Protein AF-A0A8C2QUJ0-F1 (afdb_monomer)

Radius of gyration: 33.61 Å; Cα contacts (8 Å, |Δi|>4): 649; chains: 1; bounding box: 94×87×119 Å

Secondary structure (DSSP, 8-state):
------------------------SHHHHHHHHHHHT-EEEEEEEEE-SSPPEEE---SSEEEEEPPPEEEEEEEEEPPPPTT-EEEEEEEEEEEEEEEEEE-TTSEEEEEE-HHHHTTS-S-EE---SSSTT-S-SSSSEEEEESP-SS-EEEEEEEEE----EEESS-TT-S-------EEEEEEEEEEEEEEEETTT--EEEEEEEEEEEEEEEEE-TTSPTTSSEEEES-SSPPPPEEPSSPPPPPGGGSSSPBHHHH-EEEEEESSS----------SS--S-------PPPPP---S-----B------TT-S------B---S-----PPPP---------------------------------------------

Organism: Capra hircus (NCBI:txid9925)

Sequence (384 aa):
MPSFPWDCWSSLEIRVVLCAMGCIQSIGGKARVFREGITVIDVKASIDPIPTSIDESSSVVLRYRTPHFRASAQVVMPPIPKKETWIVGWIQACSHMEFYNQYGEQGMSSWELPDLQEGKIEAISDSDGVNYPWYGNTTETCTIVGPTKRNSKFIISMNDNFYPSVTWAVPVSESNVAKLTNIYRDQSFITWLVATNTSTNDMIVLQTLHWRMQLSIEVNPARPLGQRARLREPIAQDQPKILSKNEPIPPSALVKPNANDAQVLMWRPKFGPWLGDAVWPWYDQLAPCSLNSSPAPTPVSSPDGFWLRVGWEVGKGTPICFWKVILGGFCPQFLTLPPWPDRGLWTDKVGPTSVRTELKTGGAAGRRHGTDQTNQRSTRPTDE

InterPro domains:
  IPR029638 Protein FAM78 [PTHR31655] (19-272)

pLDDT: mean 70.73, std 31.25, range [20.97, 98.69]

Nearest PDB structures (foldseek):
  4kgh-assembly2_B  TM=3.760E-01  e=9.157E+00  Homo sapiens
  5i7k-assembly3_A  TM=4.043E-01  e=9.157E+00  Homo sapiens

Foldseek 3Di:
DYDDDDDDDDDDDDDDDDDDDDPPPVPVVVVVVQLVQKDWPDKDWWWDQAFKDWALPDLWWIKIKGTKIKMKIKIKGFFDAAPWKKKWFKWKWWQDKWKKWAQPQWFIKTKDQVCSVVVVFRTATCDPQPDFLHVDDDLGMDMDHDRDPGIDIDMGMDMDIDIDIGTLDDPPDPDSQGRTFKIWIKIKMKMFGWMAIPVVRDIDTRWIKIFMDTWMKGAQSVDDGVPGIDTDPPRGGDTMDTDPDDDDDTPNSGDDDGSVLSIFMATDTNDDDGPDGPPPPPPDPPDDDDDDDDDDDDDDDDPDDFDWDWDWDDDPDDPDTDTDTDGDDDDDDDDDDDDDDDDDDDDDDDDDDDDDDDDDDDDDDDDDDDDDDDDDDDDDDDDD

Structure (mmCIF, N/CA/C/O backbone):
data_AF-A0A8C2QUJ0-F1
#
_entry.id   AF-A0A8C2QUJ0-F1
#
loop_
_atom_site.group_PDB
_atom_site.id
_atom_site.type_symbol
_atom_site.label_atom_id
_atom_site.label_alt_id
_atom_site.label_comp_id
_atom_site.label_asym_id
_atom_site.label_entity_id
_atom_site.label_seq_id
_atom_site.pdbx_PDB_ins_code
_atom_site.Cartn_x
_atom_site.Cartn_y
_atom_site.Cartn_z
_atom_site.occupancy
_atom_site.B_iso_or_equiv
_atom_site.auth_seq_id
_atom_site.auth_comp_id
_atom_site.auth_asym_id
_atom_site.auth_atom_id
_atom_site.pdbx_PDB_model_num
ATOM 1 N N . MET A 1 1 ? 11.611 -41.893 84.530 1.00 26.95 1 MET A N 1
ATOM 2 C CA . MET A 1 1 ? 11.729 -40.472 84.934 1.00 26.95 1 MET A CA 1
ATOM 3 C C . MET A 1 1 ? 11.070 -39.613 83.859 1.00 26.95 1 MET A C 1
ATOM 5 O O . MET A 1 1 ? 11.094 -40.045 82.716 1.00 26.95 1 MET A O 1
ATOM 9 N N . PRO A 1 2 ? 10.358 -38.538 84.226 1.00 36.53 2 PRO A N 1
ATOM 10 C CA . PRO A 1 2 ? 8.89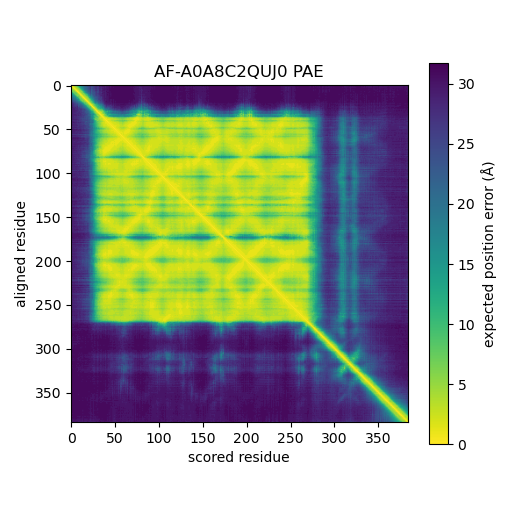4 -38.591 84.325 1.00 36.53 2 PRO A CA 1
ATOM 11 C C . PRO A 1 2 ? 8.130 -37.629 83.384 1.00 36.53 2 PRO A C 1
ATOM 13 O O . PRO A 1 2 ? 8.724 -36.807 82.699 1.00 36.53 2 PRO A O 1
ATOM 16 N N . SER A 1 3 ? 6.795 -37.750 83.475 1.00 29.20 3 SER A N 1
ATOM 17 C CA . SER A 1 3 ? 5.768 -36.682 83.514 1.00 29.20 3 SER A CA 1
ATOM 18 C C . SER A 1 3 ? 5.267 -35.997 82.225 1.00 29.20 3 SER A C 1
ATOM 20 O O . SER A 1 3 ? 5.874 -35.061 81.719 1.00 29.20 3 SER A O 1
ATOM 22 N N . PHE A 1 4 ? 4.047 -36.400 81.828 1.00 36.97 4 PHE A N 1
ATOM 23 C CA . PHE A 1 4 ? 2.904 -35.534 81.440 1.00 36.97 4 PHE A CA 1
ATOM 24 C C . PHE A 1 4 ? 2.743 -34.328 82.398 1.00 36.97 4 PHE A C 1
ATOM 26 O O . PHE A 1 4 ? 3.131 -34.489 83.560 1.00 36.97 4 PHE A O 1
ATOM 33 N N . PRO A 1 5 ? 2.171 -33.163 81.998 1.00 40.50 5 PRO A N 1
ATOM 34 C CA . PRO A 1 5 ? 0.705 -32.994 81.800 1.00 40.50 5 PRO A CA 1
ATOM 35 C C . PRO A 1 5 ? 0.317 -31.981 80.675 1.00 40.50 5 PRO A C 1
ATOM 37 O O . PRO A 1 5 ? 1.168 -31.254 80.176 1.00 40.50 5 PRO A O 1
ATOM 40 N N . TRP A 1 6 ? -0.878 -32.025 80.054 1.00 30.11 6 TRP A N 1
ATOM 41 C CA . TRP A 1 6 ? -2.154 -31.416 80.519 1.00 30.11 6 TRP A CA 1
ATOM 42 C C . TRP A 1 6 ? -1.906 -29.999 81.092 1.00 30.11 6 TRP A C 1
ATOM 44 O O . TRP A 1 6 ? -1.082 -29.831 81.978 1.00 30.11 6 TRP A O 1
ATOM 54 N N . ASP A 1 7 ? -2.443 -28.897 80.570 1.00 28.92 7 ASP A N 1
ATOM 55 C CA . ASP A 1 7 ? -3.847 -28.476 80.639 1.00 28.92 7 ASP A CA 1
ATOM 56 C C . ASP A 1 7 ? -3.922 -27.022 80.100 1.00 28.92 7 ASP A C 1
ATOM 58 O O . ASP A 1 7 ? -2.957 -26.270 80.204 1.00 28.92 7 ASP A O 1
ATOM 62 N N . CYS A 1 8 ? -4.945 -26.652 79.328 1.00 28.19 8 CYS A N 1
ATOM 63 C CA . CYS A 1 8 ? -6.169 -25.970 79.780 1.00 28.19 8 CYS A CA 1
ATOM 64 C C . CYS A 1 8 ? -6.065 -24.428 79.827 1.00 28.19 8 CYS A C 1
ATOM 66 O O . CYS A 1 8 ? -5.265 -23.842 80.543 1.00 28.19 8 CYS A O 1
ATOM 68 N N . TRP A 1 9 ? -6.938 -23.825 79.014 1.00 28.62 9 TRP A N 1
ATOM 69 C CA . TRP A 1 9 ? -7.601 -22.520 79.117 1.00 28.62 9 TRP A CA 1
ATOM 70 C C . TRP A 1 9 ? -6.886 -21.321 79.767 1.00 28.62 9 TRP A C 1
ATOM 72 O O . TRP A 1 9 ? -6.724 -21.252 80.979 1.00 28.62 9 TRP A O 1
ATOM 82 N N . SER A 1 10 ? -6.793 -20.226 79.005 1.00 31.02 10 SER A N 1
ATOM 83 C CA . SER A 1 10 ? -7.506 -19.020 79.435 1.00 31.02 10 SER A CA 1
ATOM 84 C C . SER A 1 10 ? -8.029 -18.195 78.255 1.00 31.02 10 SER A C 1
ATOM 86 O O . SER A 1 10 ? -7.480 -18.141 77.158 1.00 31.02 10 SER A O 1
ATOM 88 N N . SER A 1 11 ? -9.204 -17.665 78.524 1.00 33.22 11 SER A N 1
ATOM 89 C CA . SER A 1 11 ? -10.179 -16.948 77.723 1.00 33.22 11 SER A CA 1
ATOM 90 C C . SER A 1 11 ? -9.962 -15.428 77.728 1.00 33.22 11 SER A C 1
ATOM 92 O O . SER A 1 11 ? -9.309 -14.926 78.636 1.00 33.22 11 SER A O 1
ATOM 94 N N . LEU A 1 12 ? -10.683 -14.731 76.825 1.00 32.62 12 LEU A N 1
ATOM 95 C CA . LEU A 1 12 ? -11.009 -13.282 76.832 1.00 32.62 12 LEU A CA 1
ATOM 96 C C . LEU A 1 12 ? -9.832 -12.340 76.484 1.00 32.62 12 LEU A C 1
ATOM 98 O O . LEU A 1 12 ? -8.748 -12.494 77.012 1.00 32.62 12 LEU A O 1
ATOM 102 N N . GLU A 1 13 ? -9.892 -11.306 75.645 1.00 33.78 13 GLU A N 1
ATOM 103 C CA . GLU A 1 13 ? -10.864 -10.606 74.792 1.00 33.78 13 GLU A CA 1
ATOM 104 C C . GLU A 1 13 ? -10.023 -10.009 73.636 1.00 33.78 13 GLU A C 1
ATOM 106 O O . GLU A 1 13 ? -8.829 -9.786 73.798 1.00 33.78 13 GLU A O 1
ATOM 111 N N . ILE A 1 14 ? -10.535 -9.815 72.420 1.00 40.59 14 ILE A N 1
ATOM 112 C CA . ILE A 1 14 ? -10.942 -8.488 71.927 1.00 40.59 14 ILE A CA 1
ATOM 113 C C . ILE A 1 14 ? -11.908 -8.718 70.757 1.00 40.59 14 ILE A C 1
ATOM 115 O O . ILE A 1 14 ? -11.545 -9.232 69.698 1.00 40.59 14 ILE A O 1
ATOM 119 N N . ARG A 1 15 ? -13.163 -8.305 70.942 1.00 37.31 15 ARG A N 1
ATOM 120 C CA . ARG A 1 15 ? -14.051 -7.923 69.839 1.00 37.31 15 ARG A CA 1
ATOM 121 C C . ARG A 1 15 ? -13.582 -6.560 69.334 1.00 37.31 15 ARG A C 1
ATOM 123 O O . ARG A 1 15 ? -13.552 -5.663 70.156 1.00 37.31 15 ARG A O 1
ATOM 130 N N . VAL A 1 16 ? -13.324 -6.392 68.033 1.00 38.06 16 VAL A N 1
ATOM 131 C CA . VAL A 1 16 ? -13.831 -5.284 67.186 1.00 38.06 16 VAL A CA 1
ATOM 132 C C . VAL A 1 16 ? -13.576 -5.641 65.709 1.00 38.06 16 VAL A C 1
ATOM 134 O O . VAL A 1 16 ? -12.451 -5.644 65.228 1.00 38.06 16 VAL A O 1
ATOM 137 N N . VAL A 1 17 ? -14.671 -5.980 65.026 1.00 36.31 17 VAL A N 1
ATOM 138 C CA . VAL A 1 17 ? -15.075 -5.592 63.661 1.00 36.31 17 VAL A CA 1
ATOM 139 C C . VAL A 1 17 ? -13.983 -5.085 62.707 1.00 36.31 17 VAL A C 1
ATOM 141 O O . VAL A 1 17 ? -13.558 -3.944 62.824 1.00 36.31 17 VAL A O 1
ATOM 144 N N . LEU A 1 18 ? -13.729 -5.837 61.631 1.00 33.91 18 LEU A N 1
ATOM 145 C CA . LEU A 1 18 ? -13.589 -5.272 60.282 1.00 33.91 18 LEU A CA 1
ATOM 146 C C . LEU A 1 18 ? -14.220 -6.230 59.261 1.00 33.91 18 LEU A C 1
ATOM 148 O O . LEU A 1 18 ? -13.597 -7.150 58.738 1.00 33.91 18 LEU A O 1
ATOM 152 N N . CYS A 1 19 ? -15.501 -5.987 58.986 1.00 41.44 19 CYS A N 1
ATOM 153 C CA . CYS A 1 19 ? -16.141 -6.399 57.748 1.00 41.44 19 CYS A CA 1
ATOM 154 C C . CYS A 1 19 ? -15.423 -5.722 56.575 1.00 41.44 19 CYS A C 1
ATOM 156 O O . CYS A 1 19 ? -15.567 -4.519 56.373 1.00 41.44 19 CYS A O 1
ATOM 158 N N . ALA A 1 20 ? -14.705 -6.495 55.772 1.00 37.28 20 ALA A N 1
ATOM 159 C CA . ALA A 1 20 ? -14.351 -6.114 54.411 1.00 37.28 20 ALA A CA 1
ATOM 160 C C . ALA A 1 20 ? -14.465 -7.361 53.532 1.00 37.28 20 ALA A C 1
ATOM 162 O O . ALA A 1 20 ? -13.482 -8.006 53.177 1.00 37.28 20 ALA A O 1
ATOM 163 N N . MET A 1 21 ? -15.715 -7.730 53.234 1.00 39.28 21 MET A N 1
ATOM 164 C CA . MET A 1 21 ? -16.040 -8.664 52.159 1.00 39.28 21 MET A CA 1
ATOM 165 C C . MET A 1 21 ? -15.355 -8.181 50.879 1.00 39.28 21 MET A C 1
ATOM 167 O O . MET A 1 21 ? -15.539 -7.041 50.448 1.00 39.28 21 MET A O 1
ATOM 171 N N . GLY A 1 22 ? -14.515 -9.049 50.324 1.00 37.19 22 GLY A N 1
ATOM 172 C CA . GLY A 1 22 ? -13.653 -8.760 49.193 1.00 37.19 22 GLY A CA 1
ATOM 173 C C . GLY A 1 22 ? -14.430 -8.362 47.942 1.00 37.19 22 GLY A C 1
ATOM 174 O O . GLY A 1 22 ? -15.128 -9.170 47.341 1.00 37.19 22 GLY A O 1
ATOM 175 N N . CYS A 1 23 ? -14.215 -7.128 47.493 1.00 42.81 23 CYS A N 1
ATOM 176 C CA . CYS A 1 23 ? -14.624 -6.635 46.177 1.00 42.81 23 CYS A CA 1
ATOM 177 C C . CYS A 1 23 ? -13.405 -6.414 45.266 1.00 42.81 23 CYS A C 1
ATOM 179 O O . CYS A 1 23 ? -13.318 -5.403 44.575 1.00 42.81 23 CYS A O 1
ATOM 181 N N . ILE A 1 24 ? -12.445 -7.346 45.253 1.00 44.84 24 ILE A N 1
ATOM 182 C CA . ILE A 1 24 ? -11.237 -7.231 44.408 1.00 44.84 24 ILE A CA 1
ATOM 183 C C . ILE A 1 24 ? -11.435 -7.865 43.009 1.00 44.84 24 ILE A C 1
ATOM 185 O O . ILE A 1 24 ? -10.648 -7.625 42.102 1.00 44.84 24 ILE A O 1
ATOM 189 N N . GLN A 1 25 ? -12.542 -8.572 42.745 1.00 41.66 25 GLN A N 1
ATOM 190 C CA . GLN A 1 25 ? -12.761 -9.257 41.455 1.00 41.66 25 GLN A CA 1
ATOM 191 C C . GLN A 1 25 ? -13.443 -8.424 40.342 1.00 41.66 25 GLN A C 1
ATOM 193 O O . GLN A 1 25 ? -13.600 -8.919 39.228 1.00 41.66 25 GLN A O 1
ATOM 198 N N . SER A 1 26 ? -13.851 -7.165 40.570 1.00 42.72 26 SER A N 1
ATOM 199 C CA . SER A 1 26 ? -14.728 -6.463 39.598 1.00 42.72 26 SER A CA 1
ATOM 200 C C . SER A 1 26 ? -14.027 -5.679 38.478 1.00 42.72 26 SER A C 1
ATOM 202 O O . SER A 1 26 ? -14.689 -5.263 37.527 1.00 42.72 26 SER A O 1
ATOM 204 N N . ILE A 1 27 ? -12.708 -5.468 38.555 1.00 46.59 27 ILE A N 1
ATOM 205 C CA . ILE A 1 27 ? -11.995 -4.614 37.586 1.00 46.59 27 ILE A CA 1
ATOM 206 C C . ILE A 1 27 ? -11.723 -5.376 36.278 1.00 46.59 27 ILE A C 1
ATOM 208 O O . ILE A 1 27 ? -11.989 -4.849 35.200 1.00 46.59 27 ILE A O 1
ATOM 212 N N . GLY A 1 28 ? -11.309 -6.647 36.360 1.00 48.06 28 GLY A N 1
ATOM 213 C CA . GLY A 1 28 ? -11.075 -7.484 35.173 1.00 48.06 28 GLY A CA 1
ATOM 214 C C . GLY A 1 28 ? -12.355 -7.840 34.405 1.00 48.06 28 GLY A C 1
ATOM 215 O O . GLY A 1 28 ? -12.350 -7.892 33.177 1.00 48.06 28 GLY A O 1
ATOM 216 N N . GLY A 1 29 ? -13.479 -8.020 35.111 1.00 50.34 29 GLY A N 1
ATOM 217 C CA . GLY A 1 29 ? -14.767 -8.347 34.489 1.00 50.34 29 GLY A CA 1
ATOM 218 C C . GLY A 1 29 ? -15.350 -7.202 33.656 1.00 50.34 29 GLY A C 1
ATOM 219 O O . GLY A 1 29 ? -15.870 -7.439 32.571 1.00 50.34 29 GLY A O 1
ATOM 220 N N . LYS A 1 30 ? -15.220 -5.950 34.117 1.00 58.62 30 LYS A N 1
ATOM 221 C CA . LYS A 1 30 ? -15.741 -4.774 33.394 1.00 58.62 30 LYS A CA 1
ATOM 222 C C . LYS A 1 30 ? -14.991 -4.502 32.094 1.00 58.62 30 LYS A C 1
ATOM 224 O O . LYS A 1 30 ? -15.631 -4.211 31.089 1.00 58.62 30 LYS A O 1
ATOM 229 N N . ALA A 1 31 ? -13.664 -4.641 32.107 1.00 60.00 31 ALA A N 1
ATOM 230 C CA . ALA A 1 31 ? -12.852 -4.509 30.901 1.00 60.00 31 ALA A CA 1
ATOM 231 C C . ALA A 1 31 ? -13.232 -5.580 29.870 1.00 60.00 31 ALA A C 1
ATOM 233 O O . ALA A 1 31 ? -13.503 -5.253 28.720 1.00 60.00 31 ALA A O 1
ATOM 234 N N . ARG A 1 32 ? -13.363 -6.845 30.295 1.00 60.94 32 ARG A N 1
ATOM 235 C CA . ARG A 1 32 ? -13.785 -7.946 29.417 1.00 60.94 32 ARG A CA 1
ATOM 236 C C . ARG A 1 32 ? -15.165 -7.713 28.788 1.00 60.94 32 ARG A C 1
ATOM 238 O O . ARG A 1 32 ? -15.303 -7.871 27.581 1.00 60.94 32 ARG A O 1
ATOM 245 N N . VAL A 1 33 ? -16.151 -7.274 29.573 1.00 63.97 33 VAL A N 1
ATOM 246 C CA . VAL A 1 33 ? -17.502 -6.965 29.065 1.00 63.97 33 VAL A CA 1
ATOM 247 C C . VAL A 1 33 ? -17.488 -5.784 28.089 1.00 63.97 33 VAL A C 1
ATOM 249 O O . VAL A 1 33 ? -18.220 -5.801 27.105 1.00 63.97 33 VAL A O 1
ATOM 252 N N . PHE A 1 34 ? -16.644 -4.770 28.314 1.00 74.88 34 PHE A N 1
ATOM 253 C CA . PHE A 1 34 ? -16.484 -3.668 27.361 1.00 74.88 34 PHE A CA 1
ATOM 254 C C . PHE A 1 34 ? -15.912 -4.157 26.025 1.00 74.88 34 PHE A C 1
ATOM 256 O O . PHE A 1 34 ? -16.449 -3.800 24.978 1.00 74.88 34 PHE A O 1
ATOM 263 N N . ARG A 1 35 ? -14.876 -5.014 26.055 1.00 73.44 35 ARG A N 1
ATOM 264 C CA . ARG A 1 35 ? -14.280 -5.604 24.842 1.00 73.44 35 ARG A CA 1
ATOM 265 C C . ARG A 1 35 ? -15.311 -6.383 24.027 1.00 73.44 35 ARG A C 1
ATOM 267 O O . ARG A 1 35 ? -15.396 -6.203 22.820 1.00 73.44 35 ARG A O 1
ATOM 274 N N . GLU A 1 36 ? -16.116 -7.199 24.702 1.00 76.19 36 GLU A N 1
ATOM 275 C CA . GLU A 1 36 ? -17.201 -7.978 24.090 1.00 76.19 36 GLU A CA 1
ATOM 276 C C . GLU A 1 36 ? -18.367 -7.087 23.598 1.00 76.19 36 GLU A C 1
ATOM 278 O O . GLU A 1 36 ? -19.200 -7.533 22.813 1.00 76.19 36 GLU A O 1
ATOM 283 N N . GLY A 1 37 ? -18.424 -5.820 24.028 1.00 86.44 37 GLY A N 1
ATOM 284 C CA . GLY A 1 37 ? -19.457 -4.854 23.653 1.00 86.44 37 GLY A CA 1
ATOM 285 C C . GLY A 1 37 ? -19.152 -4.009 22.412 1.00 86.44 37 GLY A C 1
ATOM 286 O O . GLY A 1 37 ? -20.044 -3.293 21.953 1.00 86.44 37 GLY A O 1
ATOM 287 N N . ILE A 1 38 ? -17.929 -4.053 21.869 1.00 94.62 38 ILE A N 1
ATOM 288 C CA . ILE A 1 38 ? -17.595 -3.377 20.605 1.00 94.62 38 ILE A CA 1
ATOM 289 C C . ILE A 1 38 ? -18.119 -4.229 19.451 1.00 94.62 38 ILE A C 1
ATOM 291 O O . ILE A 1 38 ? -17.783 -5.404 19.336 1.00 94.62 38 ILE A O 1
ATOM 295 N N . THR A 1 39 ? -18.946 -3.647 18.583 1.00 95.31 39 THR A N 1
ATOM 296 C CA . THR A 1 39 ? -19.570 -4.384 17.475 1.00 95.31 39 THR A CA 1
ATOM 297 C C . THR A 1 39 ? -19.268 -3.729 16.137 1.00 95.31 39 THR A C 1
ATOM 299 O O . THR A 1 39 ? -19.466 -2.526 15.964 1.00 95.31 39 THR A O 1
ATOM 302 N N . VAL A 1 40 ? -18.850 -4.537 15.165 1.00 96.69 40 VAL A N 1
ATOM 303 C CA . VAL A 1 40 ? -18.760 -4.138 13.759 1.00 96.69 40 VAL A CA 1
ATOM 304 C C . VAL A 1 40 ? -20.054 -4.559 13.067 1.00 96.69 40 VAL A C 1
ATOM 306 O O . VAL A 1 40 ? -20.386 -5.740 13.047 1.00 96.69 40 VAL A O 1
ATOM 309 N N . ILE A 1 41 ? -20.819 -3.592 12.559 1.00 96.19 41 ILE A N 1
ATOM 310 C CA . ILE A 1 41 ? -22.112 -3.846 11.900 1.00 96.19 41 ILE A CA 1
ATOM 311 C C . ILE A 1 41 ? -21.903 -4.300 10.458 1.00 96.19 41 ILE A C 1
ATOM 313 O O . ILE A 1 41 ? -22.588 -5.201 9.986 1.00 96.19 41 ILE A O 1
ATOM 317 N N . ASP A 1 42 ? -21.013 -3.615 9.750 1.00 96.19 42 ASP A N 1
ATOM 318 C CA . ASP A 1 42 ? -20.811 -3.778 8.316 1.00 96.19 42 ASP A CA 1
ATOM 319 C C . ASP A 1 42 ? -19.357 -3.459 7.987 1.00 96.19 42 ASP A C 1
ATOM 321 O O . ASP A 1 42 ? -18.792 -2.515 8.552 1.00 96.19 42 ASP A O 1
ATOM 325 N N . VAL A 1 43 ? -18.772 -4.239 7.080 1.00 98.06 43 VAL A N 1
ATOM 326 C CA . VAL A 1 43 ? -17.428 -4.026 6.544 1.00 98.06 43 VAL A CA 1
ATOM 327 C C . VAL A 1 43 ? -17.485 -4.207 5.043 1.00 98.06 43 VAL A C 1
ATOM 329 O O . VAL A 1 43 ? -17.952 -5.227 4.540 1.00 98.06 43 VAL A O 1
ATOM 332 N N . LYS A 1 44 ? -16.956 -3.222 4.327 1.00 98.25 44 LYS A N 1
ATOM 333 C CA . LYS A 1 44 ? -16.810 -3.260 2.876 1.00 98.25 44 LYS A CA 1
ATOM 334 C C . LYS A 1 44 ? -15.358 -3.045 2.522 1.00 98.25 44 LYS A C 1
ATOM 336 O O . LYS A 1 44 ? -14.735 -2.129 3.054 1.00 98.25 44 LYS A O 1
ATOM 341 N N . ALA A 1 45 ? -14.858 -3.854 1.603 1.00 98.38 45 ALA A N 1
ATOM 342 C CA . ALA A 1 45 ? -13.542 -3.704 1.014 1.00 98.38 45 ALA A CA 1
ATOM 343 C C . ALA A 1 45 ? -13.644 -3.959 -0.492 1.00 98.38 45 ALA A C 1
ATOM 345 O O . ALA A 1 45 ? -14.323 -4.896 -0.911 1.00 98.38 45 ALA A O 1
ATOM 346 N N . SER A 1 46 ? -13.008 -3.114 -1.296 1.00 98.50 46 SER A N 1
ATOM 347 C CA . SER A 1 46 ? -13.024 -3.221 -2.755 1.00 98.50 46 SER A CA 1
ATOM 348 C C . SER A 1 46 ? -11.793 -2.570 -3.369 1.00 98.50 46 SER A C 1
ATOM 350 O O . SER A 1 46 ? -11.236 -1.636 -2.794 1.00 98.50 46 SER A O 1
ATOM 352 N N . ILE A 1 47 ? -11.422 -3.008 -4.568 1.00 98.19 47 ILE A N 1
ATOM 353 C CA . ILE A 1 47 ? -10.521 -2.261 -5.450 1.00 98.19 47 ILE A CA 1
ATOM 354 C C . ILE A 1 47 ? -11.345 -1.710 -6.612 1.00 98.19 47 ILE A C 1
ATOM 356 O O . ILE A 1 47 ? -12.134 -2.448 -7.211 1.00 98.19 47 ILE A O 1
ATOM 360 N N . ASP A 1 48 ? -11.180 -0.417 -6.907 1.00 96.88 48 ASP A N 1
ATOM 361 C CA . ASP A 1 48 ? -11.893 0.256 -7.994 1.00 96.88 48 ASP A CA 1
ATOM 362 C C . ASP A 1 48 ? -11.688 -0.514 -9.321 1.00 96.88 48 ASP A C 1
ATOM 364 O O . ASP A 1 48 ? -10.559 -0.881 -9.651 1.00 96.88 48 ASP A O 1
ATOM 368 N N . PRO A 1 49 ? -12.738 -0.740 -10.134 1.00 94.56 49 PRO A N 1
ATOM 369 C CA . PRO A 1 49 ? -12.653 -1.553 -11.354 1.00 94.56 49 PRO A CA 1
ATOM 370 C C . PRO A 1 49 ? -11.971 -0.822 -12.528 1.00 94.56 49 PRO A C 1
ATOM 372 O O . PRO A 1 49 ? -12.104 -1.226 -13.683 1.00 94.56 49 PRO A O 1
ATOM 375 N N . ILE A 1 50 ? -11.287 0.290 -12.255 1.00 94.00 50 ILE A N 1
ATOM 376 C CA . ILE A 1 50 ? -10.629 1.132 -13.252 1.00 94.00 50 ILE A CA 1
ATOM 377 C C . ILE A 1 50 ? -9.187 0.647 -13.392 1.00 94.00 50 ILE A C 1
ATOM 379 O O . ILE A 1 50 ? -8.479 0.668 -12.394 1.00 94.00 50 ILE A O 1
ATOM 383 N N . PRO A 1 51 ? -8.714 0.260 -14.587 1.00 94.81 51 PRO A N 1
ATOM 384 C CA . PRO A 1 51 ? -7.333 -0.172 -14.773 1.00 94.81 51 PRO A CA 1
ATOM 385 C C . PRO A 1 51 ? -6.303 0.901 -14.406 1.00 94.81 51 PRO A C 1
ATOM 387 O O . PRO A 1 51 ? -6.589 2.100 -14.422 1.00 94.81 51 PRO A O 1
ATOM 390 N N . THR A 1 52 ? -5.064 0.469 -14.169 1.00 97.00 52 THR A N 1
ATOM 391 C CA . THR A 1 52 ? -3.927 1.378 -13.979 1.00 97.00 52 THR A CA 1
ATOM 392 C C . THR A 1 52 ? -3.791 2.342 -15.160 1.00 97.00 52 THR A C 1
ATOM 394 O O . THR A 1 52 ? -3.666 1.921 -16.311 1.00 97.00 52 THR A O 1
ATOM 397 N N . SER A 1 53 ? -3.762 3.645 -14.878 1.00 96.81 53 SER A N 1
ATOM 398 C CA . SER A 1 53 ? -3.528 4.679 -15.890 1.00 96.81 53 SER A CA 1
ATOM 399 C C . SER A 1 53 ? -2.037 4.978 -16.020 1.00 96.81 53 SER A C 1
ATOM 401 O O . SER A 1 53 ? -1.371 5.160 -14.999 1.00 96.81 53 SER A O 1
ATOM 403 N N . ILE A 1 54 ? -1.533 5.097 -17.248 1.00 97.75 54 ILE A N 1
ATOM 404 C CA . ILE A 1 54 ? -0.135 5.436 -17.546 1.00 97.75 54 ILE A CA 1
ATOM 405 C C . ILE A 1 54 ? -0.071 6.853 -18.127 1.00 97.75 54 ILE A C 1
ATOM 407 O O . ILE A 1 54 ? -0.852 7.197 -19.012 1.00 97.75 54 ILE A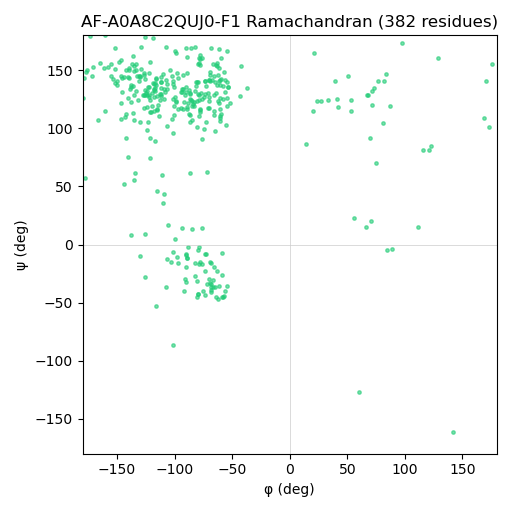 O 1
ATOM 411 N N . ASP A 1 55 ? 0.866 7.659 -17.635 1.00 96.88 55 ASP A N 1
ATOM 412 C CA . ASP A 1 55 ? 1.146 9.019 -18.090 1.00 96.88 55 ASP A CA 1
ATOM 413 C C . ASP A 1 55 ? 2.601 9.127 -18.576 1.00 96.88 55 ASP A C 1
ATOM 415 O O . ASP A 1 55 ? 3.560 9.014 -17.805 1.00 96.88 55 ASP A O 1
ATOM 419 N N . GLU A 1 56 ? 2.746 9.361 -19.882 1.00 96.75 56 GLU A N 1
ATOM 420 C CA . GLU A 1 56 ? 4.024 9.558 -20.577 1.00 96.75 56 GLU A CA 1
ATOM 421 C C . GLU A 1 56 ? 4.281 11.029 -20.959 1.00 96.75 56 GLU A C 1
ATOM 423 O O . GLU A 1 56 ? 5.113 11.311 -21.822 1.00 96.75 56 GLU A O 1
ATOM 428 N N . SER A 1 57 ? 3.568 11.987 -20.358 1.00 94.31 57 SER A N 1
ATOM 429 C CA . SER A 1 57 ? 3.708 13.415 -20.687 1.00 94.31 57 SER A CA 1
ATOM 430 C C . SER A 1 57 ? 5.100 13.985 -20.389 1.00 94.31 57 SER A C 1
ATOM 432 O O . SER A 1 57 ? 5.499 14.993 -20.974 1.00 94.31 57 SER A O 1
ATOM 434 N N . SER A 1 58 ? 5.861 13.355 -19.488 1.00 93.12 58 SER A N 1
ATOM 435 C CA . SER A 1 58 ? 7.207 13.788 -19.120 1.00 93.12 58 SER A CA 1
ATOM 436 C C . SER A 1 58 ? 8.282 13.079 -19.940 1.00 93.12 58 SER A C 1
ATOM 438 O O . SER A 1 58 ? 8.330 11.855 -20.031 1.00 93.12 58 SER A O 1
ATOM 440 N N . SER A 1 59 ? 9.241 13.855 -20.445 1.00 90.50 59 SER A N 1
ATOM 441 C CA . SER A 1 59 ? 10.441 13.335 -21.107 1.00 90.50 59 SER A CA 1
ATOM 442 C C . SER A 1 59 ? 11.465 12.708 -20.154 1.00 90.50 59 SER A C 1
ATOM 444 O O . SER A 1 59 ? 12.419 12.096 -20.629 1.00 90.50 59 SER A O 1
ATOM 446 N N . VAL A 1 60 ? 11.279 12.833 -18.833 1.00 91.00 60 VAL A N 1
ATOM 447 C CA . VAL A 1 60 ? 12.232 12.365 -17.805 1.00 91.00 60 VAL A CA 1
ATOM 448 C C . VAL A 1 60 ? 11.718 11.127 -17.068 1.00 91.00 60 VAL A C 1
ATOM 450 O O . VAL A 1 60 ? 12.495 10.215 -16.776 1.00 91.00 60 VAL A O 1
ATOM 453 N N . VAL A 1 61 ? 10.409 11.055 -16.818 1.00 94.62 61 VAL A N 1
ATOM 454 C CA . VAL A 1 61 ? 9.789 9.962 -16.058 1.00 94.62 61 VAL A CA 1
ATOM 455 C C . VAL A 1 61 ? 8.514 9.437 -16.714 1.00 94.62 61 VAL A C 1
ATOM 457 O O . VAL A 1 61 ? 7.763 10.194 -17.323 1.00 94.62 61 VAL A O 1
ATOM 460 N N . LEU A 1 62 ? 8.243 8.151 -16.517 1.00 96.62 62 LEU A N 1
ATOM 461 C CA . LEU A 1 62 ? 6.928 7.540 -16.653 1.00 96.62 62 LEU A CA 1
ATOM 462 C C . LEU A 1 62 ? 6.202 7.659 -15.313 1.00 96.62 62 LEU A C 1
ATOM 464 O O . LEU A 1 62 ? 6.768 7.322 -14.269 1.00 96.62 62 LEU A O 1
ATOM 468 N N . ARG A 1 63 ? 4.942 8.096 -15.329 1.00 97.62 63 ARG A N 1
ATOM 469 C CA . ARG A 1 63 ? 4.063 8.032 -14.155 1.00 97.62 63 ARG A CA 1
ATOM 470 C C . ARG A 1 63 ? 2.971 7.007 -14.386 1.00 97.62 63 ARG A C 1
ATOM 472 O O . ARG A 1 63 ? 2.501 6.833 -15.507 1.00 97.62 63 ARG A O 1
ATOM 479 N N . TYR A 1 64 ? 2.548 6.342 -13.324 1.00 97.12 64 TYR A N 1
ATOM 480 C CA . TYR A 1 64 ? 1.356 5.511 -13.373 1.00 97.12 64 TYR A CA 1
ATOM 481 C C . TYR A 1 64 ? 0.551 5.670 -12.094 1.00 97.12 64 TYR A C 1
ATOM 483 O O . TYR A 1 64 ? 1.105 5.951 -11.034 1.00 97.12 64 TYR A O 1
ATOM 491 N N . ARG A 1 65 ? -0.766 5.502 -12.202 1.00 97.12 65 ARG A N 1
ATOM 492 C CA . ARG A 1 65 ? -1.694 5.516 -11.071 1.00 97.12 65 ARG A CA 1
ATOM 493 C C . ARG A 1 65 ? -2.474 4.219 -11.061 1.00 97.12 65 ARG A C 1
ATOM 495 O O . ARG A 1 65 ? -3.190 3.927 -12.016 1.00 97.12 65 ARG A O 1
ATOM 502 N N . THR A 1 66 ? -2.310 3.464 -9.989 1.00 97.06 66 THR A N 1
ATOM 503 C CA . THR A 1 66 ? -3.052 2.220 -9.766 1.00 97.06 66 THR A CA 1
ATOM 504 C C . THR A 1 66 ? -4.481 2.508 -9.276 1.00 97.06 66 THR A C 1
ATOM 506 O O . THR A 1 66 ? -4.742 3.624 -8.801 1.00 97.06 66 THR A O 1
ATOM 509 N N . PRO A 1 67 ? -5.417 1.548 -9.413 1.00 96.94 67 PRO A N 1
ATOM 510 C CA . PRO A 1 67 ? -6.766 1.696 -8.880 1.00 96.94 67 PRO A CA 1
ATOM 511 C C . PRO A 1 67 ? -6.731 1.854 -7.355 1.00 96.94 67 PRO A C 1
ATOM 513 O O . PRO A 1 67 ? -5.822 1.346 -6.699 1.00 96.94 67 PRO A O 1
ATOM 516 N N . HIS A 1 68 ? -7.724 2.536 -6.781 1.00 96.94 68 HIS A N 1
ATOM 517 C CA . HIS A 1 68 ? -7.784 2.674 -5.329 1.00 96.94 68 HIS A CA 1
ATOM 518 C C . HIS A 1 68 ? -8.284 1.391 -4.671 1.00 96.94 68 HIS A C 1
ATOM 520 O O . HIS A 1 68 ? -9.358 0.891 -5.013 1.00 96.94 68 HIS A O 1
ATOM 526 N N . PHE A 1 69 ? -7.551 0.927 -3.664 1.00 98.19 69 PHE A N 1
ATOM 527 C CA . PHE A 1 69 ? -8.108 0.108 -2.600 1.00 98.19 69 PHE A CA 1
ATOM 528 C C . PHE A 1 69 ? -8.959 0.997 -1.690 1.00 98.19 69 PHE A C 1
ATOM 530 O O . PHE A 1 69 ? -8.583 2.123 -1.356 1.00 98.19 69 PHE A O 1
ATOM 537 N N . ARG A 1 70 ? -10.134 0.503 -1.306 1.00 98.31 70 ARG A N 1
ATOM 538 C CA . ARG A 1 70 ? -11.059 1.180 -0.398 1.00 98.31 70 ARG A CA 1
ATOM 539 C C . ARG A 1 70 ? -11.543 0.188 0.638 1.00 98.31 70 ARG A C 1
ATOM 541 O O . ARG A 1 70 ? -12.029 -0.882 0.279 1.00 98.31 70 ARG A O 1
ATOM 548 N N . ALA A 1 71 ? -11.497 0.586 1.902 1.00 98.44 71 ALA A N 1
ATOM 549 C CA . ALA A 1 71 ? -12.144 -0.140 2.981 1.00 98.44 71 ALA A CA 1
ATOM 550 C C . ALA A 1 71 ? -12.987 0.810 3.829 1.00 98.44 71 ALA A C 1
ATOM 552 O O . ALA A 1 71 ? -12.638 1.973 4.025 1.00 98.44 71 ALA A O 1
ATOM 553 N N . SER A 1 72 ? -14.121 0.324 4.322 1.00 98.44 72 SER A N 1
ATOM 554 C CA . SER A 1 72 ? -14.966 1.056 5.259 1.00 98.44 72 SER A CA 1
ATOM 555 C C . SER A 1 72 ? -15.635 0.106 6.235 1.00 98.44 72 SER A C 1
ATOM 557 O O . SER A 1 72 ? -15.989 -1.015 5.871 1.00 98.44 72 SER A O 1
ATOM 559 N N . ALA A 1 73 ? -15.811 0.557 7.471 1.00 98.44 73 ALA A N 1
ATOM 560 C CA . ALA A 1 73 ? -16.474 -0.207 8.509 1.00 98.44 73 ALA A CA 1
ATOM 561 C C . ALA A 1 73 ? -17.415 0.683 9.313 1.00 98.44 73 ALA A C 1
ATOM 563 O O . ALA A 1 73 ? -17.072 1.808 9.682 1.00 98.44 73 ALA A O 1
ATOM 564 N N . GLN A 1 74 ? -18.600 0.158 9.608 1.00 98.38 74 GLN A N 1
ATOM 565 C CA . GLN A 1 74 ? -19.537 0.775 10.531 1.00 98.38 74 GLN A CA 1
ATOM 566 C C . GLN A 1 74 ? -19.385 0.129 11.906 1.00 98.38 74 GLN A C 1
ATOM 568 O O . GLN A 1 74 ? -19.667 -1.057 12.075 1.00 98.38 74 GLN A O 1
ATOM 573 N N . VAL A 1 75 ? -18.977 0.919 12.896 1.00 97.94 75 VAL A N 1
ATOM 574 C CA . VAL A 1 75 ? -18.661 0.438 14.245 1.00 97.94 75 VAL A CA 1
ATOM 575 C C . VAL A 1 75 ? -19.629 1.036 15.255 1.00 97.94 75 VAL A C 1
ATOM 577 O O . VAL A 1 75 ? -20.029 2.200 15.155 1.00 97.94 75 VAL A O 1
ATOM 580 N N . VAL A 1 76 ? -20.009 0.222 16.236 1.00 97.69 76 VAL A N 1
ATOM 581 C CA . VAL A 1 76 ? -20.741 0.633 17.430 1.00 97.69 76 VAL A CA 1
ATOM 582 C C . VAL A 1 76 ? -19.855 0.411 18.641 1.00 97.69 76 VAL A C 1
ATOM 584 O O . VAL A 1 76 ? -19.523 -0.720 18.988 1.00 97.69 76 VAL A O 1
ATOM 587 N N . MET A 1 77 ? -19.505 1.510 19.298 1.00 96.25 77 MET A N 1
ATOM 588 C CA . MET A 1 77 ? -18.796 1.504 20.569 1.00 96.25 77 MET A CA 1
ATOM 589 C C . MET A 1 77 ? -19.799 1.549 21.726 1.00 96.25 77 MET A C 1
ATOM 591 O O . MET A 1 77 ? -20.716 2.382 21.690 1.00 96.25 77 MET A O 1
ATOM 595 N N . PRO A 1 78 ? -19.642 0.703 22.758 1.00 95.56 78 PRO A N 1
ATOM 596 C CA . PRO A 1 78 ? -20.468 0.765 23.956 1.00 95.56 78 PRO A CA 1
ATOM 597 C C . PRO A 1 78 ? -20.162 2.043 24.764 1.00 95.56 78 PRO A C 1
ATOM 599 O O . PRO A 1 78 ? -19.194 2.753 24.471 1.00 95.56 78 PRO A O 1
ATOM 602 N N . PRO A 1 79 ? -20.980 2.381 25.779 1.00 94.50 79 PRO A N 1
ATOM 603 C CA . PRO A 1 79 ? -20.752 3.555 26.610 1.00 94.50 79 PRO A CA 1
ATOM 604 C C . PRO A 1 79 ? -19.371 3.501 27.278 1.00 94.50 79 PRO A C 1
ATOM 606 O O . PRO A 1 79 ? -19.038 2.533 27.962 1.00 94.50 79 PRO A O 1
ATOM 609 N N . ILE A 1 80 ? -18.572 4.546 27.079 1.00 92.81 80 ILE A N 1
ATOM 610 C CA . ILE A 1 80 ? -17.188 4.629 27.543 1.00 92.81 80 ILE A CA 1
ATOM 611 C C . ILE A 1 80 ? -17.166 5.243 28.949 1.00 92.81 80 ILE A C 1
ATOM 613 O O . ILE A 1 80 ? -17.804 6.281 29.162 1.00 92.81 80 ILE A O 1
ATOM 617 N N . PRO A 1 81 ? -16.452 4.648 29.921 1.00 89.75 81 PRO A N 1
ATOM 618 C CA . PRO A 1 81 ? -16.300 5.202 31.265 1.00 89.75 81 PRO A CA 1
ATOM 619 C C . PRO A 1 81 ? -15.603 6.572 31.307 1.00 89.75 81 PRO A C 1
ATOM 621 O O . PRO A 1 81 ? -15.005 7.046 30.344 1.00 89.75 81 PRO A O 1
ATOM 624 N N . LYS A 1 82 ? -15.657 7.243 32.464 1.00 89.75 82 LYS A N 1
ATOM 625 C CA . LYS A 1 82 ? -14.913 8.497 32.674 1.00 89.75 82 LYS A CA 1
ATOM 626 C C . LYS A 1 82 ? -13.408 8.250 32.544 1.00 89.75 82 LYS A C 1
ATOM 628 O O . LYS A 1 82 ? -12.910 7.298 33.131 1.00 89.75 82 LYS A O 1
ATOM 633 N N . LYS A 1 83 ? -12.700 9.199 31.919 1.00 86.94 83 LYS A N 1
ATOM 634 C CA . LYS A 1 83 ? -11.229 9.207 31.774 1.00 86.94 83 LYS A CA 1
ATOM 635 C C . LYS A 1 83 ? -10.661 8.086 30.893 1.00 86.94 83 LYS A C 1
ATOM 637 O O . LYS A 1 83 ? -9.457 7.852 30.926 1.00 86.94 83 LYS A O 1
ATOM 642 N N . GLU A 1 84 ? -11.497 7.421 30.108 1.00 91.94 84 GLU A N 1
ATOM 643 C CA . GLU A 1 84 ? -11.035 6.533 29.048 1.00 91.94 84 GLU A CA 1
ATOM 644 C C . GLU A 1 84 ? -11.157 7.232 27.701 1.00 91.94 84 GLU A C 1
ATOM 646 O O . GLU A 1 84 ? -12.162 7.887 27.422 1.00 91.94 84 GLU A O 1
ATOM 651 N N . THR A 1 85 ? -10.141 7.060 26.868 1.00 95.31 85 THR A N 1
ATOM 652 C CA . THR A 1 85 ? -10.149 7.501 25.479 1.00 95.31 85 THR A CA 1
ATOM 653 C C . THR A 1 85 ? -9.817 6.295 24.624 1.00 95.31 85 THR A C 1
ATOM 655 O O . THR A 1 85 ? -8.847 5.583 24.885 1.00 95.31 85 THR A O 1
ATOM 658 N N . TRP A 1 86 ? -10.652 6.061 23.622 1.00 96.75 86 TRP A N 1
ATOM 659 C CA . TRP A 1 86 ? -10.490 4.978 22.668 1.00 96.75 86 TRP A CA 1
ATOM 660 C C . TRP A 1 86 ? -10.305 5.558 21.276 1.00 96.75 86 TRP A C 1
ATOM 662 O O . TRP A 1 86 ? -11.001 6.500 20.899 1.00 96.75 86 TRP A O 1
ATOM 672 N N . ILE A 1 87 ? -9.385 4.979 20.519 1.00 97.06 87 ILE A N 1
ATOM 673 C CA . ILE A 1 87 ? -9.201 5.259 19.100 1.00 97.06 87 ILE A CA 1
ATOM 674 C C . ILE A 1 87 ? -9.590 3.994 18.357 1.00 97.06 87 ILE A C 1
ATOM 676 O O . ILE A 1 87 ? -9.060 2.925 18.642 1.00 97.06 87 ILE A O 1
ATOM 680 N N . VAL A 1 88 ? -10.533 4.109 17.432 1.00 97.88 88 VAL A N 1
ATOM 681 C CA . VAL A 1 88 ? -10.845 3.040 16.486 1.00 97.88 88 VAL A CA 1
ATOM 682 C C . VAL A 1 88 ? -10.298 3.456 15.133 1.00 97.88 88 VAL A C 1
ATOM 684 O O . VAL A 1 88 ? -10.501 4.601 14.747 1.00 97.88 88 VAL A O 1
ATOM 687 N N . GLY A 1 89 ? -9.611 2.579 14.413 1.00 98.00 89 GLY A N 1
ATOM 688 C CA . GLY A 1 89 ? -9.025 2.946 13.129 1.00 98.00 89 GLY A CA 1
ATOM 689 C C . GLY A 1 89 ? -8.400 1.799 12.360 1.00 98.00 89 GLY A C 1
ATOM 690 O O . GLY A 1 89 ? -8.403 0.655 12.817 1.00 98.00 89 GLY A O 1
ATOM 691 N N . TRP A 1 90 ? -7.880 2.126 11.181 1.00 98.44 90 TRP A N 1
ATOM 692 C CA . TRP A 1 90 ? -7.202 1.186 10.298 1.00 98.44 90 TRP A CA 1
ATOM 693 C C . TRP A 1 90 ? -5.689 1.183 10.529 1.00 98.44 90 TRP A C 1
ATOM 695 O O . TRP A 1 90 ? -5.044 2.233 10.553 1.00 98.44 90 TRP A O 1
ATOM 705 N N . ILE A 1 91 ? -5.130 -0.015 10.663 1.00 98.44 91 ILE A N 1
ATOM 706 C CA . ILE A 1 91 ? -3.693 -0.298 10.627 1.00 98.44 91 ILE 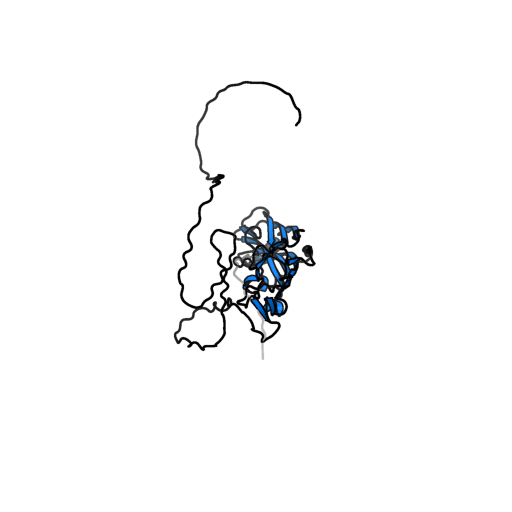A CA 1
ATOM 707 C C . ILE A 1 91 ? -3.437 -1.102 9.356 1.00 98.44 91 ILE A C 1
ATOM 709 O O . ILE A 1 91 ? -4.174 -2.047 9.084 1.00 98.44 91 ILE A O 1
ATOM 713 N N . GLN A 1 92 ? -2.405 -0.758 8.593 1.00 98.50 92 GLN A N 1
ATOM 714 C CA . GLN A 1 92 ? -1.994 -1.506 7.406 1.00 98.50 92 GLN A CA 1
ATOM 715 C C . GLN A 1 92 ? -0.516 -1.867 7.504 1.00 98.50 92 GLN A C 1
ATOM 717 O O . GLN A 1 92 ? 0.280 -1.112 8.064 1.00 98.50 92 GLN A O 1
ATOM 722 N N . ALA A 1 93 ? -0.160 -3.029 6.968 1.00 98.38 93 ALA A N 1
ATOM 723 C CA . ALA A 1 93 ? 1.218 -3.456 6.828 1.00 98.38 93 ALA A CA 1
ATOM 724 C C . ALA A 1 93 ? 1.444 -4.165 5.491 1.00 98.38 93 ALA A C 1
ATOM 726 O O . ALA A 1 93 ? 0.581 -4.906 5.016 1.00 98.38 93 ALA A O 1
ATOM 727 N N . CYS A 1 94 ? 2.624 -3.959 4.913 1.00 98.25 94 CYS A N 1
ATOM 728 C CA . CYS A 1 94 ? 3.096 -4.675 3.735 1.00 98.25 94 CYS A CA 1
ATOM 729 C C . CYS A 1 94 ? 3.693 -6.021 4.171 1.00 98.25 94 CYS A C 1
ATOM 731 O O . CYS A 1 94 ? 4.640 -6.046 4.958 1.00 98.25 94 CYS A O 1
ATOM 733 N N . SER A 1 95 ? 3.130 -7.130 3.688 1.00 98.06 95 SER A N 1
ATOM 734 C CA . SER A 1 95 ? 3.577 -8.501 3.995 1.00 98.06 95 SER A CA 1
ATOM 735 C C . SER A 1 95 ? 4.381 -9.142 2.865 1.00 98.06 95 SER A C 1
ATOM 737 O O . SER A 1 95 ? 5.057 -10.146 3.066 1.00 98.06 95 SER A O 1
ATOM 739 N N . HIS A 1 96 ? 4.329 -8.567 1.665 1.00 97.81 96 HIS A N 1
ATOM 740 C CA . HIS A 1 96 ? 5.129 -9.000 0.526 1.00 97.81 96 HIS A CA 1
ATOM 741 C C . HIS A 1 96 ? 5.379 -7.822 -0.409 1.00 97.81 96 HIS A C 1
ATOM 743 O O . HIS A 1 96 ? 4.456 -7.050 -0.676 1.00 97.81 96 HIS A O 1
ATOM 749 N N . MET A 1 97 ? 6.600 -7.712 -0.936 1.00 96.50 97 MET A N 1
ATOM 750 C CA . MET A 1 97 ? 6.959 -6.679 -1.898 1.00 96.50 97 MET A CA 1
ATOM 751 C C . MET A 1 97 ? 7.989 -7.159 -2.913 1.00 96.50 97 MET A C 1
ATOM 753 O O . MET A 1 97 ? 9.127 -7.459 -2.571 1.00 96.50 97 MET A O 1
ATOM 757 N N . GLU A 1 98 ? 7.602 -7.082 -4.178 1.00 96.31 98 GLU A N 1
ATOM 758 C CA . GLU A 1 98 ? 8.484 -7.067 -5.332 1.00 96.31 98 GLU A CA 1
ATOM 759 C C . GLU A 1 98 ? 8.221 -5.774 -6.099 1.00 96.31 98 GLU A C 1
ATOM 761 O O . GLU A 1 98 ? 7.090 -5.471 -6.481 1.00 96.31 98 GLU A O 1
ATOM 766 N N . PHE A 1 99 ? 9.257 -4.974 -6.329 1.00 95.50 99 PHE A N 1
ATOM 767 C CA . PHE A 1 99 ? 9.144 -3.798 -7.182 1.00 95.50 99 PHE A CA 1
ATOM 768 C C . PHE A 1 99 ? 10.457 -3.566 -7.911 1.00 95.50 99 PHE A C 1
ATOM 770 O O . PHE A 1 99 ? 11.435 -3.135 -7.307 1.00 95.50 99 PHE A O 1
ATOM 777 N N . TYR A 1 100 ? 10.478 -3.822 -9.218 1.00 95.56 100 TYR A N 1
ATOM 778 C CA . TYR A 1 100 ? 11.671 -3.637 -10.034 1.00 95.56 100 TYR A CA 1
ATOM 779 C C . TYR A 1 100 ? 11.379 -3.041 -11.410 1.00 95.56 100 TYR A C 1
ATOM 781 O O . TYR A 1 100 ? 10.316 -3.222 -12.003 1.00 95.56 100 TYR A O 1
ATOM 789 N N . ASN A 1 101 ? 12.375 -2.328 -11.928 1.00 97.19 101 ASN A N 1
ATOM 790 C CA . ASN A 1 101 ? 12.377 -1.675 -13.226 1.00 97.19 101 ASN A CA 1
ATOM 791 C C . ASN A 1 101 ? 13.555 -2.214 -14.038 1.00 97.19 101 ASN A C 1
ATOM 793 O O . ASN A 1 101 ? 14.697 -2.186 -13.580 1.00 97.19 101 ASN A O 1
ATOM 797 N N . GLN A 1 102 ? 13.299 -2.691 -15.251 1.00 96.81 102 GLN A N 1
ATOM 798 C CA . GLN A 1 102 ? 14.328 -3.244 -16.131 1.00 96.81 102 GLN A CA 1
ATOM 799 C C . GLN A 1 102 ? 14.740 -2.218 -17.178 1.00 96.81 102 GLN A C 1
ATOM 801 O O . GLN A 1 102 ? 13.883 -1.610 -17.825 1.00 96.81 102 GLN A O 1
ATOM 806 N N . TYR A 1 103 ? 16.043 -2.082 -17.408 1.00 95.62 103 TYR A N 1
ATOM 807 C CA . TYR A 1 103 ? 16.624 -1.138 -18.362 1.00 95.62 103 TYR A CA 1
ATOM 808 C C . TYR A 1 103 ? 17.331 -1.859 -19.519 1.00 95.62 103 TYR A C 1
ATOM 810 O O . TYR A 1 103 ? 18.470 -1.542 -19.858 1.00 95.62 103 TYR A O 1
ATOM 818 N N . GLY A 1 104 ? 16.683 -2.870 -20.104 1.00 90.88 104 GLY A N 1
ATOM 819 C CA . GLY A 1 104 ? 17.244 -3.673 -21.188 1.00 90.88 104 GLY A CA 1
ATOM 820 C C . GLY A 1 104 ? 18.533 -4.393 -20.785 1.00 90.88 104 GLY A C 1
ATOM 821 O O . GLY A 1 104 ? 18.589 -5.093 -19.778 1.00 90.88 104 GLY A O 1
ATOM 822 N N . GLU A 1 105 ? 19.587 -4.198 -21.573 1.00 89.88 105 GLU A N 1
ATOM 823 C CA . GLU A 1 105 ? 20.893 -4.841 -21.386 1.00 89.88 105 GLU A CA 1
ATOM 824 C C . GLU A 1 105 ? 21.751 -4.191 -20.290 1.00 89.88 105 GLU A C 1
ATOM 826 O O . GLU A 1 105 ? 22.864 -4.635 -20.028 1.00 89.88 105 GLU A O 1
ATOM 831 N N . GLN A 1 106 ? 21.267 -3.122 -19.660 1.00 90.06 106 GLN A N 1
ATOM 832 C CA . GLN A 1 106 ? 22.050 -2.303 -18.741 1.00 90.06 106 GLN A CA 1
ATOM 833 C C . GLN A 1 106 ? 21.918 -2.820 -17.310 1.00 90.06 106 GLN A C 1
ATOM 835 O O . GLN A 1 106 ? 22.873 -2.738 -16.541 1.00 90.06 106 GLN A O 1
ATOM 840 N N . GLY A 1 107 ? 20.764 -3.388 -16.959 1.00 93.12 107 GLY A N 1
ATOM 841 C CA . GLY A 1 107 ? 20.491 -3.907 -15.624 1.00 93.12 107 GLY A CA 1
ATOM 842 C C . GLY A 1 107 ? 19.064 -3.641 -15.163 1.00 93.12 107 GLY A C 1
ATOM 843 O O . GLY A 1 107 ? 18.174 -3.351 -15.968 1.00 93.12 107 GLY A O 1
ATOM 844 N N . MET A 1 108 ? 18.858 -3.722 -13.851 1.00 94.50 108 MET A N 1
ATOM 845 C CA . MET A 1 108 ? 17.587 -3.417 -13.198 1.00 94.50 108 MET A CA 1
ATOM 846 C C . MET A 1 108 ? 17.787 -2.531 -11.969 1.00 94.50 108 MET A C 1
ATOM 848 O O . MET A 1 108 ? 18.806 -2.631 -11.288 1.00 94.50 108 MET A O 1
ATOM 852 N N . SER A 1 109 ? 16.791 -1.704 -11.664 1.00 94.44 109 SER A N 1
ATOM 853 C CA . SER A 1 109 ? 16.633 -1.131 -10.328 1.00 94.44 109 SER A CA 1
ATOM 854 C C . SER A 1 109 ? 15.503 -1.832 -9.588 1.00 94.44 109 SER A C 1
ATOM 856 O O . SER A 1 109 ? 14.553 -2.287 -10.223 1.00 94.44 109 SER A O 1
ATOM 858 N N . SER A 1 110 ? 15.571 -1.907 -8.267 1.00 94.56 110 SER A N 1
ATOM 859 C CA . SER A 1 110 ? 14.472 -2.407 -7.442 1.00 94.56 110 SER A CA 1
ATOM 860 C C . SER A 1 110 ? 14.350 -1.627 -6.146 1.00 94.56 110 SER A C 1
ATOM 862 O O . SER A 1 110 ? 15.327 -1.088 -5.639 1.00 94.56 110 SER A O 1
ATOM 864 N N . TRP A 1 111 ? 13.130 -1.547 -5.634 1.00 94.31 111 TRP A N 1
ATOM 865 C CA . TRP A 1 111 ? 12.873 -1.104 -4.273 1.00 94.31 111 TRP A CA 1
ATOM 866 C C . TRP A 1 111 ? 12.662 -2.336 -3.413 1.00 94.31 111 TRP A C 1
ATOM 868 O O . TRP A 1 111 ? 11.848 -3.195 -3.757 1.00 94.31 111 TRP A O 1
ATOM 878 N N . GLU A 1 112 ? 13.408 -2.423 -2.321 1.00 94.12 112 GLU A N 1
ATOM 879 C CA . GLU A 1 112 ? 13.468 -3.617 -1.484 1.00 94.12 112 GLU A CA 1
ATOM 880 C C . GLU A 1 112 ? 13.238 -3.268 -0.024 1.00 94.12 112 GLU A C 1
ATOM 882 O O . GLU A 1 112 ? 13.558 -2.171 0.427 1.00 94.12 112 GLU A O 1
ATOM 887 N N . LEU A 1 113 ? 12.690 -4.234 0.706 1.00 95.25 113 LEU A N 1
ATOM 888 C CA . LEU A 1 113 ? 12.525 -4.207 2.153 1.00 95.25 113 LEU A CA 1
ATOM 889 C C . LEU A 1 113 ? 13.361 -5.366 2.717 1.00 95.25 113 LEU A C 1
ATOM 891 O O . LEU A 1 113 ? 12.830 -6.473 2.826 1.00 95.25 113 LEU A O 1
ATOM 895 N N . PRO A 1 114 ? 14.655 -5.162 3.036 1.00 93.25 114 PRO A N 1
ATOM 896 C CA . PRO A 1 114 ? 15.580 -6.257 3.332 1.00 93.25 114 PRO A CA 1
ATOM 897 C C . PRO A 1 114 ? 15.108 -7.149 4.479 1.00 93.25 114 PRO A C 1
ATOM 899 O O . PRO A 1 114 ? 15.092 -8.367 4.343 1.00 93.25 114 PRO A O 1
ATOM 902 N N . ASP A 1 115 ? 14.624 -6.558 5.574 1.00 94.00 115 ASP A N 1
ATOM 903 C CA . ASP A 1 115 ? 14.155 -7.334 6.725 1.00 94.00 115 ASP A CA 1
ATOM 904 C C . ASP A 1 115 ? 12.895 -8.162 6.417 1.00 94.00 115 ASP A C 1
ATOM 906 O O . ASP A 1 115 ? 12.723 -9.247 6.976 1.00 94.00 115 ASP A O 1
ATOM 910 N N . LEU A 1 116 ? 12.033 -7.686 5.510 1.00 95.25 116 LEU A N 1
ATOM 911 C CA . LEU A 1 116 ? 10.872 -8.441 5.030 1.00 95.25 116 LEU A CA 1
ATOM 912 C C . LEU A 1 116 ? 11.311 -9.563 4.075 1.00 95.25 116 LEU A C 1
ATOM 914 O O . LEU A 1 116 ? 10.847 -10.694 4.188 1.00 95.25 116 LEU A O 1
ATOM 918 N N . GLN A 1 117 ? 12.236 -9.269 3.160 1.00 93.19 117 GLN A N 1
ATOM 919 C CA . GLN A 1 117 ? 12.749 -10.214 2.166 1.00 93.19 117 GLN A CA 1
ATOM 920 C C . GLN A 1 117 ? 13.562 -11.355 2.797 1.00 93.19 117 GLN A C 1
ATOM 922 O O . GLN A 1 117 ? 13.476 -12.497 2.351 1.00 93.19 117 GLN A O 1
ATOM 927 N N . GLU A 1 118 ? 14.328 -11.061 3.848 1.00 93.88 118 GLU A N 1
ATOM 928 C CA . GLU A 1 118 ? 15.087 -12.046 4.625 1.00 93.88 118 GLU A CA 1
ATOM 929 C C . GLU A 1 118 ? 14.214 -12.808 5.639 1.00 93.88 118 GLU A C 1
ATOM 931 O O . GLU A 1 118 ? 14.699 -13.722 6.306 1.00 93.88 118 GLU A O 1
ATOM 936 N N . GLY A 1 119 ? 12.932 -12.446 5.771 1.00 94.50 119 GLY A N 1
ATOM 937 C CA . GLY A 1 119 ? 11.994 -13.084 6.696 1.00 94.50 119 GLY A CA 1
ATOM 938 C C . GLY A 1 119 ? 12.269 -12.789 8.173 1.00 94.50 119 GLY A C 1
ATOM 939 O O . GLY A 1 119 ? 11.813 -13.533 9.039 1.00 94.50 119 GLY A O 1
ATOM 940 N N . LYS A 1 120 ? 13.011 -11.717 8.485 1.00 95.81 120 LYS A N 1
ATOM 941 C CA . LYS A 1 120 ? 13.230 -11.260 9.871 1.00 95.81 120 LYS A CA 1
ATOM 942 C C . LYS A 1 120 ? 11.960 -10.675 10.483 1.00 95.81 120 LYS A C 1
ATOM 944 O O . LYS A 1 120 ? 11.778 -10.740 11.698 1.00 95.81 120 LYS A O 1
ATOM 949 N N . ILE A 1 121 ? 11.103 -10.092 9.646 1.00 96.75 121 ILE A N 1
ATOM 950 C CA . ILE A 1 121 ? 9.777 -9.593 10.012 1.00 96.75 121 ILE A CA 1
ATOM 951 C C . ILE A 1 121 ? 8.719 -10.196 9.087 1.00 96.75 121 ILE A C 1
ATOM 953 O O . ILE A 1 121 ? 8.979 -10.444 7.914 1.00 96.75 121 ILE A O 1
ATOM 957 N N . GLU A 1 122 ? 7.515 -10.411 9.615 1.00 96.56 122 GLU A N 1
ATOM 958 C CA . GLU A 1 122 ? 6.388 -10.964 8.846 1.00 96.56 122 GLU A CA 1
ATOM 959 C C . GLU A 1 122 ? 5.686 -9.903 7.988 1.00 96.56 122 GLU A C 1
ATOM 961 O O . GLU A 1 122 ? 5.139 -10.201 6.929 1.00 96.56 122 GLU A O 1
ATOM 966 N N . ALA A 1 123 ? 5.673 -8.660 8.468 1.00 97.44 123 ALA A N 1
ATOM 967 C CA . ALA A 1 123 ? 5.097 -7.517 7.777 1.00 97.44 123 ALA A CA 1
ATOM 968 C C . ALA A 1 123 ? 5.719 -6.219 8.300 1.00 97.44 123 ALA A C 1
ATOM 970 O O . ALA A 1 123 ? 6.125 -6.154 9.463 1.00 97.44 123 ALA A O 1
ATOM 971 N N . ILE A 1 124 ? 5.759 -5.174 7.478 1.00 97.44 124 ILE A N 1
ATOM 972 C CA . ILE A 1 124 ? 6.229 -3.843 7.874 1.00 97.44 124 ILE A CA 1
ATOM 973 C C . ILE A 1 124 ? 5.085 -2.834 7.892 1.00 97.44 124 ILE A C 1
ATOM 975 O O . ILE A 1 124 ? 4.227 -2.864 7.013 1.00 97.44 124 ILE A O 1
ATOM 979 N N . SER A 1 125 ? 5.069 -1.947 8.891 1.00 97.62 125 SER A N 1
ATOM 980 C CA . SER A 1 125 ? 4.045 -0.907 9.031 1.00 97.62 125 SER A CA 1
ATOM 981 C C . SER A 1 125 ? 3.917 -0.069 7.759 1.00 97.62 125 SER A C 1
ATOM 983 O O . SER A 1 125 ? 4.918 0.366 7.204 1.00 97.62 125 SER A O 1
ATOM 985 N N . ASP A 1 126 ? 2.695 0.211 7.319 1.00 96.19 126 ASP A N 1
ATOM 986 C CA . ASP A 1 126 ? 2.403 1.131 6.212 1.00 96.19 126 ASP A CA 1
ATOM 987 C C . ASP A 1 126 ? 1.728 2.415 6.727 1.00 96.19 126 ASP A C 1
ATOM 989 O O . ASP A 1 126 ? 0.803 2.964 6.143 1.00 96.19 126 ASP A O 1
ATOM 993 N N . SER A 1 127 ? 2.159 2.846 7.912 1.00 94.38 127 SER A N 1
ATOM 994 C CA . SER A 1 127 ? 1.702 4.055 8.599 1.00 94.38 127 SER A CA 1
ATOM 995 C C . SER A 1 127 ? 2.032 5.339 7.823 1.00 94.38 127 SER A C 1
ATOM 997 O O . SER A 1 127 ? 3.037 5.403 7.107 1.00 94.38 127 SER A O 1
ATOM 999 N N . ASP A 1 128 ? 1.270 6.409 8.082 1.00 87.38 128 ASP A N 1
ATOM 1000 C CA . ASP A 1 128 ? 1.516 7.775 7.580 1.00 87.38 128 ASP A CA 1
ATOM 1001 C C . ASP A 1 128 ? 2.885 8.367 7.995 1.00 87.38 128 ASP A C 1
ATOM 1003 O O . ASP A 1 128 ? 3.268 9.446 7.540 1.00 87.38 128 ASP A O 1
ATOM 1007 N N . GLY A 1 129 ? 3.628 7.681 8.872 1.00 88.06 129 GLY A N 1
ATOM 1008 C CA . GLY A 1 129 ? 4.945 8.094 9.362 1.00 88.06 129 GLY A CA 1
ATOM 1009 C C . GLY A 1 129 ? 4.893 9.066 10.547 1.00 88.06 129 GLY A C 1
ATOM 1010 O O . GLY A 1 129 ? 5.929 9.381 11.142 1.00 88.06 129 GLY A O 1
ATOM 1011 N N . VAL A 1 130 ? 3.697 9.505 10.945 1.00 88.94 130 VAL A N 1
ATOM 1012 C CA . VAL A 1 130 ? 3.468 10.505 11.994 1.00 88.94 130 VAL A CA 1
ATOM 1013 C C . VAL A 1 130 ? 2.717 9.892 13.173 1.00 88.94 130 VAL A C 1
ATOM 1015 O O . VAL A 1 130 ? 3.184 9.973 14.309 1.00 88.94 130 VAL A O 1
ATOM 1018 N N . ASN A 1 131 ? 1.583 9.243 12.915 1.00 90.38 131 ASN A N 1
ATOM 1019 C CA . ASN A 1 131 ? 0.633 8.753 13.909 1.00 90.38 131 ASN A CA 1
ATOM 1020 C C . ASN A 1 131 ? 0.628 7.225 13.953 1.00 90.38 131 ASN A C 1
ATOM 1022 O O . ASN A 1 131 ? -0.403 6.589 13.751 1.00 90.38 131 ASN A O 1
ATOM 1026 N N . TYR A 1 132 ? 1.778 6.622 14.252 1.00 92.50 132 TYR A N 1
ATOM 1027 C CA . TYR A 1 132 ? 1.859 5.170 14.408 1.00 92.50 132 TYR A CA 1
ATOM 1028 C C . TYR A 1 132 ? 0.865 4.655 15.465 1.00 92.50 132 TYR A C 1
ATOM 1030 O O . TYR A 1 132 ? 0.705 5.290 16.514 1.00 92.50 132 TYR A O 1
ATOM 1038 N N . PRO A 1 133 ? 0.228 3.494 15.232 1.00 95.94 133 PRO A N 1
ATOM 1039 C CA . PRO A 1 133 ? 0.379 2.588 14.080 1.00 95.94 133 PRO A CA 1
ATOM 1040 C C . PRO A 1 133 ? -0.638 2.833 12.945 1.00 95.94 133 PRO A C 1
ATOM 1042 O O . PRO A 1 133 ? -0.848 1.964 12.102 1.00 95.94 133 PRO A O 1
ATOM 1045 N N . TRP A 1 134 ? -1.339 3.964 12.964 1.00 97.12 134 TRP A N 1
ATOM 1046 C CA . TRP A 1 134 ? -2.482 4.209 12.092 1.00 97.12 134 TRP A CA 1
ATOM 1047 C C . TRP A 1 134 ? -2.045 4.478 10.654 1.00 97.12 134 TRP A C 1
ATOM 1049 O O . TRP A 1 134 ? -1.075 5.194 10.412 1.00 97.12 134 TRP A O 1
ATOM 1059 N N . TYR A 1 135 ? -2.799 3.939 9.695 1.00 96.31 135 TYR A N 1
ATOM 1060 C CA . TYR A 1 135 ? -2.568 4.211 8.273 1.00 96.31 135 TYR A CA 1
ATOM 1061 C C . TYR A 1 135 ? -2.735 5.706 7.946 1.00 96.31 135 TYR A C 1
ATOM 1063 O O . TYR A 1 135 ? -1.998 6.263 7.144 1.00 96.31 135 TYR A O 1
ATOM 1071 N N . GLY A 1 136 ? -3.680 6.373 8.613 1.00 92.81 136 GLY A N 1
ATOM 1072 C CA . GLY A 1 136 ? -3.910 7.809 8.502 1.00 92.81 136 GLY A CA 1
ATOM 1073 C C . GLY A 1 136 ? -4.694 8.347 9.697 1.00 92.81 136 GLY A C 1
ATOM 1074 O O . GLY A 1 136 ? -5.064 7.603 10.607 1.00 92.81 136 GLY A O 1
ATOM 1075 N N . ASN A 1 137 ? -4.963 9.650 9.708 1.00 88.94 137 ASN A N 1
ATOM 1076 C CA . ASN A 1 137 ? -5.566 10.339 10.854 1.00 88.94 137 ASN A CA 1
ATOM 1077 C C . ASN A 1 137 ? -6.837 11.140 10.522 1.00 88.94 137 ASN A C 1
ATOM 1079 O O . ASN A 1 137 ? -7.313 11.898 11.368 1.00 88.94 137 ASN A O 1
ATOM 1083 N N . THR A 1 138 ? -7.381 10.997 9.311 1.00 90.44 138 THR A N 1
ATOM 1084 C CA . THR A 1 138 ? -8.541 11.769 8.855 1.00 90.44 138 THR A CA 1
ATOM 1085 C C . THR A 1 138 ? -9.816 10.940 8.937 1.00 90.44 138 THR A C 1
ATOM 1087 O O . THR A 1 138 ? -10.521 10.981 9.941 1.00 90.44 138 THR A O 1
ATOM 1090 N N . THR A 1 139 ? -10.117 10.164 7.899 1.00 93.75 139 THR A N 1
ATOM 1091 C CA . THR A 1 139 ? -11.258 9.244 7.865 1.00 93.75 139 THR A CA 1
ATOM 1092 C C . THR A 1 139 ? -10.902 7.858 8.391 1.00 93.75 139 THR A C 1
ATOM 1094 O O . THR A 1 139 ? -11.791 7.051 8.666 1.00 93.75 139 THR A O 1
ATOM 1097 N N . GLU A 1 140 ? -9.601 7.615 8.563 1.00 95.94 140 GLU A N 1
ATOM 1098 C CA . GLU A 1 140 ? -8.997 6.324 8.877 1.00 95.94 140 GLU A CA 1
ATOM 1099 C C . GLU A 1 140 ? -9.052 6.003 10.369 1.00 95.94 140 GLU A C 1
ATOM 1101 O O . GLU A 1 140 ? -8.877 4.847 10.751 1.00 95.94 140 GLU A O 1
ATOM 1106 N N . THR A 1 141 ? -9.313 7.006 11.212 1.00 97.00 141 THR A N 1
ATOM 1107 C CA . THR A 1 141 ? -9.433 6.862 12.665 1.00 97.00 141 THR A CA 1
ATOM 1108 C C . THR A 1 141 ? -10.621 7.654 13.214 1.00 97.00 141 THR A C 1
ATOM 1110 O O . THR A 1 141 ? -11.088 8.631 12.633 1.00 97.00 141 THR A O 1
ATOM 1113 N N . CYS A 1 142 ? -11.128 7.230 14.367 1.00 97.06 142 CYS A N 1
ATOM 1114 C CA . CYS A 1 142 ? -12.146 7.912 15.149 1.00 97.06 142 CYS A CA 1
ATOM 1115 C C . CYS A 1 142 ? -11.771 7.843 16.630 1.00 97.06 142 CYS A C 1
ATOM 1117 O O . CYS A 1 142 ? -11.639 6.757 17.197 1.00 97.06 142 CYS A O 1
ATOM 1119 N N . THR A 1 143 ? -11.639 9.006 17.266 1.00 96.75 143 THR A N 1
ATOM 1120 C CA . THR A 1 143 ? -11.342 9.116 18.697 1.00 96.75 143 THR A CA 1
ATOM 1121 C C . THR A 1 143 ? -12.622 9.369 19.482 1.00 96.75 143 THR A C 1
ATOM 1123 O O . THR A 1 143 ? -13.317 10.359 19.252 1.00 96.75 143 THR A O 1
ATOM 1126 N N . ILE A 1 144 ? -12.916 8.510 20.458 1.00 95.50 144 ILE A N 1
ATOM 1127 C CA . ILE A 1 144 ? -14.039 8.666 21.381 1.00 95.50 144 ILE A CA 1
ATOM 1128 C C . ILE A 1 144 ? -13.498 8.877 22.794 1.00 95.50 144 ILE A C 1
ATOM 1130 O O . ILE A 1 144 ? -12.815 8.020 23.354 1.00 95.50 144 ILE A O 1
ATOM 1134 N N . VAL A 1 145 ? -13.840 10.023 23.382 1.00 95.94 145 VAL A N 1
ATOM 1135 C CA . VAL A 1 145 ? -13.456 10.392 24.748 1.00 95.94 145 VAL A CA 1
ATOM 1136 C C . VAL A 1 145 ? -14.635 10.162 25.687 1.00 95.94 145 VAL A C 1
ATOM 1138 O O . VAL A 1 145 ? -15.734 10.676 25.470 1.00 95.94 145 VAL A O 1
ATOM 1141 N N . GLY A 1 146 ? -14.409 9.389 26.742 1.00 93.12 146 GLY A N 1
ATOM 1142 C CA . GLY A 1 146 ? -15.382 9.155 27.792 1.00 93.12 146 GLY A CA 1
ATOM 1143 C C . GLY A 1 146 ? -15.487 10.319 28.795 1.00 93.12 146 GLY A C 1
ATOM 1144 O O . GLY A 1 146 ? -14.560 11.116 28.954 1.00 93.12 146 GLY A O 1
ATOM 1145 N N . PRO A 1 147 ? -16.589 10.413 29.556 1.00 93.88 147 PRO A N 1
ATOM 1146 C CA . PRO A 1 147 ? -17.676 9.447 29.599 1.00 93.88 147 PRO A CA 1
ATOM 1147 C C . PRO A 1 147 ? -18.684 9.619 28.455 1.00 93.88 147 PRO A C 1
ATOM 1149 O O . PRO A 1 147 ? -19.131 10.734 28.186 1.00 93.88 147 PRO A O 1
ATOM 1152 N N . THR A 1 148 ? -19.154 8.515 27.877 1.00 93.44 148 THR A N 1
ATOM 1153 C CA . THR A 1 148 ? -20.340 8.513 27.005 1.00 93.44 148 THR A CA 1
ATOM 1154 C C . THR A 1 148 ? -21.489 7.767 27.686 1.00 93.44 148 THR A C 1
ATOM 1156 O O . THR A 1 148 ? -21.282 6.824 28.444 1.00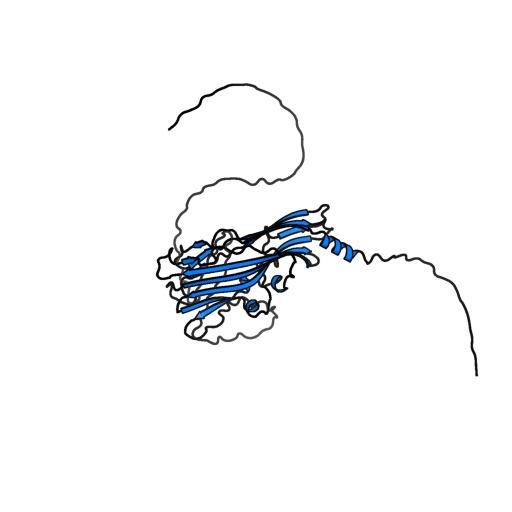 93.44 148 THR A O 1
ATOM 1159 N N . LYS A 1 149 ? -22.730 8.237 27.491 1.00 90.88 149 LYS A N 1
ATOM 1160 C CA . LYS A 1 149 ? -23.933 7.660 28.137 1.00 90.88 149 LYS A CA 1
ATOM 1161 C C . LYS A 1 149 ? -24.683 6.663 27.253 1.00 90.88 149 LYS A C 1
ATOM 1163 O O . LYS A 1 149 ? -25.575 5.972 27.732 1.00 90.88 149 LYS A O 1
ATOM 1168 N N . ARG A 1 150 ? -24.396 6.669 25.955 1.00 93.38 150 ARG A N 1
ATOM 1169 C CA . ARG A 1 150 ? -25.069 5.883 24.919 1.00 93.38 150 ARG A CA 1
ATOM 1170 C C . ARG A 1 150 ? -24.012 5.294 24.001 1.00 93.38 150 ARG A C 1
ATOM 1172 O O . ARG A 1 150 ? -22.889 5.798 23.971 1.00 93.38 150 ARG A O 1
ATOM 1179 N N . ASN A 1 151 ? -24.403 4.276 23.248 1.00 95.00 151 ASN A N 1
ATOM 1180 C CA . ASN A 1 151 ? -23.549 3.714 22.217 1.00 95.00 151 ASN A CA 1
ATOM 1181 C C . ASN A 1 151 ? -23.220 4.787 21.172 1.00 95.00 151 ASN A C 1
ATOM 1183 O O . ASN A 1 151 ? -24.103 5.539 20.748 1.00 95.00 151 ASN A O 1
ATOM 1187 N N . SER A 1 152 ? -21.963 4.826 20.747 1.00 95.06 152 SER A N 1
ATOM 1188 C CA . SER A 1 152 ? -21.496 5.700 19.674 1.00 95.06 152 SER A CA 1
ATOM 1189 C C . SER A 1 152 ? -21.421 4.893 18.387 1.00 95.06 152 SER A C 1
ATOM 1191 O O . SER A 1 152 ? -20.725 3.884 18.342 1.00 95.06 152 SER A O 1
ATOM 1193 N N . LYS A 1 153 ? -22.134 5.331 17.348 1.00 96.94 153 LYS A N 1
ATOM 1194 C CA . LYS A 1 153 ? -22.134 4.699 16.025 1.00 96.94 153 LYS A CA 1
ATOM 1195 C C . LYS A 1 153 ? -21.465 5.624 15.017 1.00 96.94 153 LYS A C 1
ATOM 1197 O O . LYS A 1 153 ? -21.860 6.782 14.912 1.00 96.94 153 LYS A O 1
ATOM 1202 N N . PHE A 1 154 ? -20.489 5.116 14.280 1.00 97.19 154 PHE A N 1
ATOM 1203 C CA . PHE A 1 154 ? -19.724 5.894 13.305 1.00 97.19 154 PHE A CA 1
ATOM 1204 C C . PHE A 1 154 ? -19.215 5.001 12.171 1.00 97.19 154 PHE A C 1
ATOM 1206 O O . PHE A 1 154 ? -19.329 3.774 12.227 1.00 97.19 154 PHE A O 1
ATOM 1213 N N . ILE A 1 155 ? -18.705 5.636 11.119 1.00 97.88 155 ILE A N 1
ATOM 1214 C CA . ILE A 1 155 ? -18.090 4.975 9.969 1.00 97.88 155 ILE A CA 1
ATOM 1215 C C . ILE A 1 155 ? -16.638 5.428 9.905 1.00 97.88 155 ILE A C 1
ATOM 1217 O O . ILE A 1 155 ? -16.368 6.620 10.032 1.00 97.88 155 ILE A O 1
ATOM 1221 N N . ILE A 1 156 ? -15.736 4.475 9.707 1.00 97.38 156 ILE A N 1
ATOM 1222 C CA . ILE A 1 156 ? -14.317 4.719 9.446 1.00 97.38 156 ILE A CA 1
ATOM 1223 C C . ILE A 1 156 ? -14.023 4.183 8.055 1.00 97.38 156 ILE A C 1
ATOM 1225 O O . ILE A 1 156 ? -14.498 3.101 7.703 1.00 97.38 156 ILE A O 1
ATOM 1229 N N . SER A 1 157 ? -13.238 4.911 7.274 1.00 97.75 157 SER A N 1
ATOM 1230 C CA . SER A 1 157 ? -12.831 4.509 5.933 1.00 97.75 157 SER A CA 1
ATOM 1231 C C . SER A 1 157 ? -11.352 4.752 5.702 1.00 97.75 157 SER A C 1
ATOM 1233 O O . SER A 1 157 ? -10.771 5.641 6.302 1.00 97.75 157 SER A O 1
ATOM 1235 N N . MET A 1 158 ? -10.757 3.987 4.802 1.00 96.75 158 MET A N 1
ATOM 1236 C CA . MET A 1 158 ? -9.428 4.261 4.274 1.00 96.75 158 MET A CA 1
ATOM 1237 C C . MET A 1 158 ? -9.438 4.122 2.759 1.00 96.75 158 MET A C 1
ATOM 1239 O O . MET A 1 158 ? -10.282 3.422 2.182 1.00 96.75 158 MET A O 1
ATOM 1243 N N . ASN A 1 159 ? -8.495 4.803 2.123 1.00 95.38 159 ASN A N 1
ATOM 1244 C CA . ASN A 1 159 ? -8.194 4.645 0.715 1.00 95.38 159 ASN A CA 1
ATOM 1245 C C . ASN A 1 159 ? -6.685 4.521 0.540 1.00 95.38 159 ASN A C 1
ATOM 1247 O O . ASN A 1 159 ? -5.942 5.153 1.279 1.00 95.38 159 ASN A O 1
ATOM 1251 N N . ASP A 1 160 ? -6.264 3.715 -0.424 1.00 95.81 160 ASP A N 1
ATOM 1252 C CA . ASP A 1 160 ? -4.853 3.554 -0.752 1.00 95.81 160 ASP A CA 1
ATOM 1253 C C . ASP A 1 160 ? -4.678 3.367 -2.258 1.00 95.81 160 ASP A C 1
ATOM 1255 O O . ASP A 1 160 ? -5.536 2.772 -2.919 1.00 95.81 160 ASP A O 1
ATOM 1259 N N . ASN A 1 161 ? -3.598 3.909 -2.814 1.00 95.31 161 ASN A N 1
ATOM 1260 C CA . ASN A 1 161 ? -3.164 3.658 -4.180 1.00 95.31 161 ASN A CA 1
ATOM 1261 C C . ASN A 1 161 ? -1.693 4.033 -4.399 1.00 95.31 161 ASN A C 1
ATOM 1263 O O . ASN A 1 161 ? -1.159 4.990 -3.844 1.00 95.31 161 ASN A O 1
ATOM 1267 N N . PHE A 1 162 ? -1.058 3.354 -5.350 1.00 93.56 162 PHE A N 1
ATOM 1268 C CA . PHE A 1 162 ? 0.279 3.712 -5.813 1.00 93.56 162 PHE A CA 1
ATOM 1269 C C . PHE A 1 162 ? 0.223 4.760 -6.918 1.00 93.56 162 PHE A C 1
ATOM 1271 O O . PHE A 1 162 ? -0.459 4.570 -7.935 1.00 93.56 162 PHE A O 1
ATOM 1278 N N . TYR A 1 163 ? 1.009 5.823 -6.734 1.00 95.38 163 TYR A N 1
ATOM 1279 C CA . TYR A 1 163 ? 1.231 6.874 -7.726 1.00 95.38 163 TYR A CA 1
ATOM 1280 C C . TYR A 1 163 ? 2.722 7.263 -7.869 1.00 95.38 163 TYR A C 1
ATOM 1282 O O . TYR A 1 163 ? 3.101 8.401 -7.579 1.00 95.38 163 TYR A O 1
ATOM 1290 N N . PRO A 1 164 ? 3.609 6.331 -8.271 1.00 94.44 164 PRO A N 1
ATOM 1291 C CA . PRO A 1 164 ? 5.040 6.602 -8.354 1.00 94.44 164 PRO A CA 1
ATOM 1292 C C . PRO A 1 164 ? 5.455 7.243 -9.689 1.00 94.44 164 PRO A C 1
ATOM 1294 O O . PRO A 1 164 ? 4.710 7.292 -10.670 1.00 94.44 164 PRO A O 1
ATOM 1297 N N . SER A 1 165 ? 6.704 7.714 -9.722 1.00 94.50 165 SER A N 1
ATOM 1298 C CA . SER A 1 165 ? 7.410 8.143 -10.935 1.00 94.50 165 SER A CA 1
ATOM 1299 C C . SER A 1 165 ? 8.628 7.244 -11.158 1.00 94.50 165 SER A C 1
ATOM 1301 O O . SER A 1 165 ? 9.403 7.032 -10.229 1.00 94.50 165 SER A O 1
ATOM 1303 N N . VAL A 1 166 ? 8.810 6.737 -12.378 1.00 95.12 166 VAL A N 1
ATOM 1304 C CA . VAL A 1 166 ? 9.938 5.875 -12.767 1.00 95.12 166 VAL A CA 1
ATOM 1305 C C . VAL A 1 166 ? 10.729 6.556 -13.875 1.00 95.12 166 VAL A C 1
ATOM 1307 O O . VAL A 1 166 ? 10.151 7.020 -14.854 1.00 95.12 166 VAL A O 1
ATOM 1310 N N . THR A 1 167 ? 12.050 6.641 -13.746 1.00 93.88 167 THR A N 1
ATOM 1311 C CA . THR A 1 167 ? 12.898 7.290 -14.754 1.00 93.88 167 THR A CA 1
ATOM 1312 C C . THR A 1 167 ? 12.956 6.481 -16.046 1.00 93.88 167 THR A C 1
ATOM 1314 O O . THR A 1 167 ? 13.072 5.255 -16.025 1.00 93.88 167 THR A O 1
ATOM 1317 N N . TRP A 1 168 ? 12.941 7.168 -17.192 1.00 94.38 168 TRP A N 1
ATOM 1318 C CA . TRP A 1 168 ? 13.183 6.512 -18.483 1.00 94.38 168 TRP A CA 1
ATOM 1319 C C . TRP A 1 168 ? 14.628 6.034 -18.619 1.00 94.38 168 TRP A C 1
ATOM 1321 O O . TRP A 1 168 ? 14.885 5.003 -19.240 1.00 94.38 168 TRP A O 1
ATOM 1331 N N . ALA A 1 169 ? 15.564 6.816 -18.087 1.00 92.19 169 ALA A N 1
ATOM 1332 C CA . ALA A 1 169 ? 16.992 6.549 -18.120 1.00 92.19 169 ALA A CA 1
ATOM 1333 C C . ALA A 1 169 ? 17.443 5.709 -16.919 1.00 92.19 169 ALA A C 1
ATOM 1335 O O . ALA A 1 169 ? 16.760 5.641 -15.892 1.00 92.19 169 ALA A O 1
ATOM 1336 N N . VAL A 1 170 ? 18.618 5.094 -17.066 1.00 88.50 170 VAL A N 1
ATOM 1337 C CA . VAL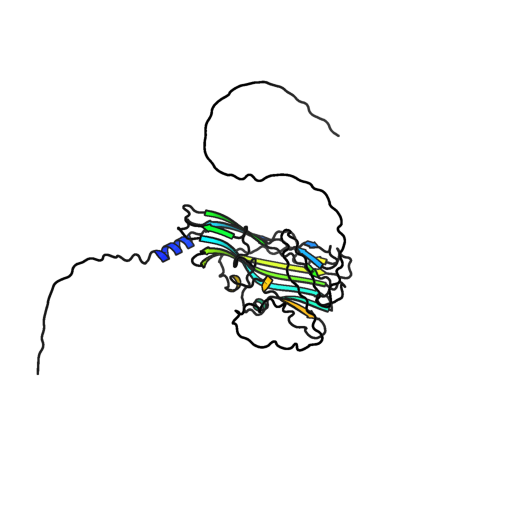 A 1 170 ? 19.284 4.345 -15.996 1.00 88.50 170 VAL A CA 1
ATOM 1338 C C . VAL A 1 170 ? 19.569 5.294 -14.820 1.00 88.50 170 VAL A C 1
ATOM 1340 O O . VAL A 1 170 ? 20.223 6.311 -15.044 1.00 88.50 170 VAL A O 1
ATOM 1343 N N . PRO A 1 171 ? 19.142 4.979 -13.580 1.00 82.44 171 PRO A N 1
ATOM 1344 C CA . PRO A 1 171 ? 19.225 5.909 -12.446 1.00 82.44 171 PRO A CA 1
ATOM 1345 C C . PRO A 1 171 ? 20.638 6.397 -12.097 1.00 82.44 171 PRO A C 1
ATOM 1347 O O . PRO A 1 171 ? 20.789 7.478 -11.541 1.00 82.44 171 PRO A O 1
ATOM 1350 N N . VAL A 1 172 ? 21.664 5.605 -12.421 1.00 80.94 172 VAL A N 1
ATOM 1351 C CA . VAL A 1 172 ? 23.080 5.901 -12.136 1.00 80.94 172 VAL A CA 1
ATOM 1352 C C . VAL A 1 172 ? 23.841 6.469 -13.342 1.00 80.94 172 VAL A C 1
ATOM 1354 O O . VAL A 1 172 ? 25.055 6.627 -13.283 1.00 80.94 172 VAL A O 1
ATOM 1357 N N . SER A 1 173 ? 23.162 6.727 -14.464 1.00 77.94 173 SER A N 1
ATOM 1358 C CA . SER A 1 173 ? 23.801 7.216 -15.690 1.00 77.94 173 SER A CA 1
ATOM 1359 C C . SER A 1 173 ? 23.693 8.733 -15.822 1.00 77.94 173 SER A C 1
ATOM 1361 O O . SER A 1 173 ? 22.646 9.311 -15.554 1.00 77.94 173 SER A O 1
ATOM 1363 N N . GLU A 1 174 ? 24.741 9.371 -16.348 1.00 74.88 174 GLU A N 1
ATOM 1364 C CA . GLU A 1 174 ? 24.699 10.774 -16.795 1.00 74.88 174 GLU A CA 1
ATOM 1365 C C . GLU A 1 174 ? 23.911 10.958 -18.109 1.00 74.88 174 GLU A C 1
ATOM 1367 O O . GLU A 1 174 ? 23.655 12.075 -18.560 1.00 74.88 174 GLU A O 1
ATOM 1372 N N . SER A 1 175 ? 23.520 9.856 -18.756 1.00 80.88 175 SER A N 1
ATOM 1373 C CA . SER A 1 175 ? 22.757 9.873 -19.997 1.00 80.88 175 SER A CA 1
ATOM 1374 C C . SER A 1 175 ? 21.256 9.949 -19.731 1.00 80.88 175 SER A C 1
ATOM 1376 O O . SER A 1 175 ? 20.695 9.101 -19.047 1.00 80.88 175 SER A O 1
ATOM 1378 N N . ASN A 1 176 ? 20.570 10.882 -20.394 1.00 81.38 176 ASN A N 1
ATOM 1379 C CA . ASN A 1 176 ? 19.103 10.962 -20.396 1.00 81.38 176 ASN A CA 1
ATOM 1380 C C . ASN A 1 176 ? 18.444 10.064 -21.462 1.00 81.38 176 ASN A C 1
ATOM 1382 O O . ASN A 1 176 ? 17.264 10.223 -21.781 1.00 81.38 176 ASN A O 1
ATOM 1386 N N . VAL A 1 177 ? 19.193 9.134 -22.060 1.00 89.56 177 VAL A N 1
ATOM 1387 C CA . VAL A 1 177 ? 18.647 8.226 -23.072 1.00 89.56 177 VAL A CA 1
ATOM 1388 C C . VAL A 1 177 ? 17.694 7.236 -22.406 1.00 89.56 177 VAL A C 1
ATOM 1390 O O . VAL A 1 177 ? 18.059 6.536 -21.463 1.00 89.56 177 VAL A O 1
ATOM 1393 N N . ALA A 1 178 ? 16.475 7.140 -22.936 1.00 92.75 178 ALA A N 1
ATOM 1394 C CA . ALA A 1 178 ? 15.485 6.182 -22.466 1.00 92.75 178 ALA A CA 1
ATOM 1395 C C . ALA A 1 178 ? 15.981 4.741 -22.668 1.00 92.75 178 ALA A C 1
ATOM 1397 O O . ALA A 1 178 ? 16.313 4.331 -23.783 1.00 92.75 178 ALA A O 1
ATOM 1398 N N . LYS A 1 179 ? 16.025 3.980 -21.575 1.00 95.31 179 LYS A N 1
ATOM 1399 C CA . LYS A 1 179 ? 16.428 2.569 -21.532 1.00 95.31 179 LYS A CA 1
ATOM 1400 C C . LYS A 1 179 ? 15.438 1.685 -20.786 1.00 95.31 179 LYS A C 1
ATOM 1402 O O . LYS A 1 179 ? 15.581 0.474 -20.864 1.00 95.31 179 LYS A O 1
ATOM 1407 N N . LEU A 1 180 ? 14.452 2.260 -20.099 1.00 96.94 180 LEU A N 1
ATOM 1408 C CA . LEU A 1 180 ? 13.397 1.514 -19.423 1.00 96.94 180 LEU A CA 1
ATOM 1409 C C . LEU A 1 180 ? 12.667 0.599 -20.416 1.00 96.94 180 LEU A C 1
ATOM 1411 O O . LEU A 1 180 ? 12.268 1.031 -21.497 1.00 96.94 180 LEU A O 1
ATOM 1415 N N . THR A 1 181 ? 12.504 -0.657 -20.020 1.00 97.62 181 THR A N 1
ATOM 1416 C CA . THR A 1 181 ? 11.905 -1.730 -20.828 1.00 97.62 181 THR A CA 1
ATOM 1417 C C . THR A 1 181 ? 10.752 -2.433 -20.127 1.00 97.62 181 THR A C 1
ATOM 1419 O O . THR A 1 181 ? 9.849 -2.935 -20.788 1.00 97.62 181 THR A O 1
ATOM 1422 N N . ASN A 1 182 ? 10.752 -2.460 -18.794 1.00 97.69 182 ASN A N 1
ATOM 1423 C CA . ASN A 1 182 ? 9.698 -3.103 -18.023 1.00 97.69 182 ASN A CA 1
ATOM 1424 C C . ASN A 1 182 ? 9.606 -2.483 -16.628 1.00 97.69 182 ASN A C 1
ATOM 1426 O O . ASN A 1 182 ? 10.632 -2.132 -16.043 1.00 97.69 182 ASN A O 1
ATOM 1430 N N . ILE A 1 183 ? 8.395 -2.397 -16.093 1.00 98.00 183 ILE A N 1
ATOM 1431 C CA . ILE A 1 183 ? 8.122 -2.128 -14.682 1.00 98.00 183 ILE A CA 1
ATOM 1432 C C . ILE A 1 183 ? 7.286 -3.291 -14.175 1.00 98.00 183 ILE A C 1
ATOM 1434 O O . ILE A 1 183 ? 6.253 -3.612 -14.762 1.00 98.00 183 ILE A O 1
ATOM 1438 N N . TYR A 1 184 ? 7.711 -3.887 -13.073 1.00 97.88 184 TYR A N 1
ATOM 1439 C CA . TYR A 1 184 ? 6.964 -4.924 -12.388 1.00 97.88 184 TYR A CA 1
ATOM 1440 C C . TYR A 1 184 ? 6.782 -4.540 -10.927 1.00 97.88 184 TYR A C 1
ATOM 1442 O O . TYR A 1 184 ? 7.738 -4.123 -10.269 1.00 97.88 184 TYR A O 1
ATOM 1450 N N . ARG A 1 185 ? 5.557 -4.676 -10.427 1.00 97.50 185 ARG A N 1
ATOM 1451 C CA . ARG A 1 185 ? 5.241 -4.521 -9.012 1.00 97.50 185 ARG A CA 1
ATOM 1452 C C . ARG A 1 185 ? 4.260 -5.602 -8.588 1.00 97.50 185 ARG A C 1
ATOM 1454 O O . ARG A 1 185 ? 3.247 -5.810 -9.247 1.00 97.50 185 ARG A O 1
ATOM 1461 N N . ASP A 1 186 ? 4.546 -6.215 -7.456 1.00 97.56 186 ASP A N 1
ATOM 1462 C CA . ASP A 1 186 ? 3.691 -7.182 -6.794 1.00 97.56 186 ASP A CA 1
ATOM 1463 C C . ASP A 1 186 ? 3.790 -6.966 -5.288 1.00 97.56 186 ASP A C 1
ATOM 1465 O O . ASP A 1 186 ? 4.855 -7.118 -4.694 1.00 97.56 186 ASP A O 1
ATOM 1469 N N . GLN A 1 187 ? 2.705 -6.514 -4.672 1.00 97.44 187 GLN A N 1
ATOM 1470 C CA . GLN A 1 187 ? 2.692 -6.205 -3.250 1.00 97.44 187 GLN A CA 1
ATOM 1471 C C . GLN A 1 187 ? 1.435 -6.740 -2.592 1.00 97.44 187 GLN A C 1
ATOM 1473 O O . GLN A 1 187 ? 0.338 -6.584 -3.129 1.00 97.44 187 GLN A O 1
ATOM 1478 N N . SER A 1 188 ? 1.601 -7.346 -1.419 1.00 98.38 188 SER A N 1
ATOM 1479 C CA . SER A 1 188 ? 0.497 -7.830 -0.589 1.00 98.38 188 SER A CA 1
ATOM 1480 C C . SER A 1 188 ? 0.457 -7.085 0.734 1.00 98.38 188 SER A C 1
ATOM 1482 O O . SER A 1 188 ? 1.494 -6.775 1.324 1.00 98.38 188 SER A O 1
ATOM 1484 N N . PHE A 1 189 ? -0.759 -6.837 1.202 1.00 98.56 189 PHE A N 1
ATOM 1485 C CA . PHE A 1 189 ? -1.035 -6.056 2.392 1.00 98.56 189 PHE A CA 1
ATOM 1486 C C . PHE A 1 189 ? -1.996 -6.793 3.310 1.00 98.56 189 PHE A C 1
ATOM 1488 O O . PHE A 1 189 ? -2.938 -7.464 2.868 1.00 98.56 189 PHE A O 1
ATOM 1495 N N . ILE A 1 190 ? -1.766 -6.609 4.604 1.00 98.69 190 ILE A N 1
ATOM 1496 C CA . ILE A 1 190 ? -2.691 -6.991 5.661 1.00 98.69 190 ILE A CA 1
ATOM 1497 C C . ILE A 1 190 ? -3.190 -5.703 6.305 1.00 98.69 190 ILE A C 1
ATOM 1499 O O . ILE A 1 190 ? -2.401 -4.833 6.678 1.00 98.69 190 ILE A O 1
ATOM 1503 N N . THR A 1 191 ? -4.505 -5.585 6.432 1.00 98.56 191 THR A N 1
ATOM 1504 C CA . THR A 1 191 ? -5.161 -4.411 7.000 1.00 98.56 191 THR A CA 1
ATOM 1505 C C . THR A 1 191 ? -6.059 -4.846 8.152 1.00 98.56 191 THR A C 1
ATOM 1507 O O . THR A 1 191 ? -6.886 -5.747 8.007 1.00 98.56 191 THR A O 1
ATOM 1510 N N . TRP A 1 192 ? -5.932 -4.188 9.300 1.00 98.69 192 TRP A N 1
ATOM 1511 C CA . TRP A 1 192 ? -6.712 -4.460 10.501 1.00 98.69 192 TRP A CA 1
ATOM 1512 C C . TRP A 1 192 ? -7.555 -3.250 10.886 1.00 98.69 192 TRP A C 1
ATOM 1514 O O . TRP A 1 192 ? -7.048 -2.135 10.986 1.00 98.69 192 TRP A O 1
ATOM 1524 N N . LEU A 1 193 ? -8.833 -3.485 11.175 1.00 98.56 193 LEU A N 1
ATOM 1525 C CA . LEU A 1 193 ? -9.650 -2.559 11.949 1.00 98.56 193 LEU A CA 1
ATOM 1526 C C . LEU A 1 193 ? -9.384 -2.817 13.430 1.00 98.56 193 LEU A C 1
ATOM 1528 O O . LEU A 1 193 ? -9.589 -3.937 13.905 1.00 98.56 193 LEU A O 1
ATOM 1532 N N . VAL A 1 194 ? -8.958 -1.796 14.165 1.00 98.12 194 VAL A N 1
ATOM 1533 C CA . VAL A 1 194 ? -8.500 -1.9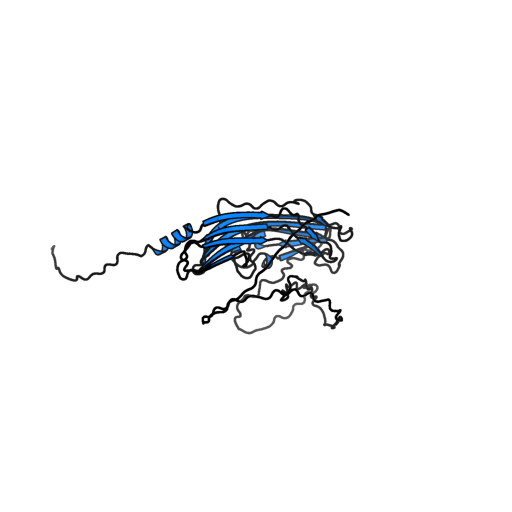36 15.552 1.00 98.12 194 VAL A CA 1
ATOM 1534 C C . VAL A 1 194 ? -9.172 -0.908 16.443 1.00 98.12 194 VAL A C 1
ATOM 1536 O O . VAL A 1 194 ? -9.342 0.238 16.040 1.00 98.12 194 VAL A O 1
ATOM 1539 N N . ALA A 1 195 ? -9.531 -1.312 17.660 1.00 97.56 195 ALA A N 1
ATOM 1540 C CA . ALA A 1 195 ? -9.874 -0.408 18.751 1.00 97.56 195 ALA A CA 1
ATOM 1541 C C . ALA A 1 195 ? -8.767 -0.430 19.811 1.00 97.56 195 ALA A C 1
ATOM 1543 O O . ALA A 1 195 ? -8.444 -1.492 20.344 1.00 97.56 195 ALA A O 1
ATOM 1544 N N . THR A 1 196 ? -8.229 0.742 20.138 1.00 96.31 196 THR A N 1
ATOM 1545 C CA . THR A 1 196 ? -7.122 0.916 21.080 1.00 96.31 196 THR A CA 1
ATOM 1546 C C . THR A 1 196 ? -7.510 1.863 22.201 1.00 96.31 196 THR A C 1
ATOM 1548 O O . THR A 1 196 ? -7.953 2.985 21.952 1.00 96.31 196 THR A O 1
ATOM 1551 N N . ASN A 1 197 ? -7.298 1.449 23.443 1.00 95.00 197 ASN A N 1
ATOM 1552 C CA . ASN A 1 197 ? -7.427 2.320 24.601 1.00 95.00 197 ASN A CA 1
ATOM 1553 C C . ASN A 1 197 ? -6.123 3.100 24.818 1.00 95.00 197 ASN A C 1
ATOM 1555 O O . ASN A 1 197 ? -5.074 2.505 25.050 1.00 95.00 197 ASN A O 1
ATOM 1559 N N . THR A 1 198 ? -6.177 4.430 24.801 1.00 92.62 198 THR A N 1
ATOM 1560 C CA . THR A 1 198 ? -4.960 5.260 24.826 1.00 92.62 198 THR A CA 1
ATOM 1561 C C . THR A 1 198 ? -4.290 5.347 26.196 1.00 92.62 198 THR A C 1
ATOM 1563 O O . THR A 1 198 ? -3.156 5.807 26.280 1.00 92.62 198 THR A O 1
ATOM 1566 N N . SER A 1 199 ? -4.977 4.991 27.287 1.00 90.12 199 SER A N 1
ATOM 1567 C CA . SER A 1 199 ? -4.389 5.035 28.633 1.00 90.12 199 SER A CA 1
ATOM 1568 C C . SER A 1 199 ? -3.739 3.713 29.027 1.00 90.12 199 SER A C 1
ATOM 1570 O O . SER A 1 199 ? -2.774 3.710 29.787 1.00 90.12 199 SER A O 1
ATOM 1572 N N . THR A 1 200 ? -4.248 2.597 28.505 1.00 90.75 200 THR A N 1
ATOM 1573 C CA . THR A 1 200 ? -3.752 1.245 28.816 1.00 90.75 200 THR A CA 1
ATOM 1574 C C . THR A 1 200 ? -2.960 0.607 27.677 1.00 90.75 200 THR A C 1
ATOM 1576 O O . THR A 1 200 ? -2.312 -0.410 27.905 1.00 90.75 200 THR A O 1
ATOM 1579 N N . ASN A 1 201 ? -2.999 1.187 26.472 1.00 89.19 201 ASN A N 1
ATOM 1580 C CA . ASN A 1 201 ? -2.502 0.597 25.223 1.00 89.19 201 ASN A CA 1
ATOM 1581 C C . ASN A 1 201 ? -3.119 -0.775 24.901 1.00 89.19 201 ASN A C 1
ATOM 1583 O O . ASN A 1 201 ? -2.542 -1.570 24.163 1.00 89.19 201 ASN A O 1
ATOM 1587 N N . ASP A 1 202 ? -4.302 -1.054 25.451 1.00 91.12 202 ASP A N 1
ATOM 1588 C CA . ASP A 1 202 ? -5.053 -2.263 25.147 1.00 91.12 202 ASP A CA 1
ATOM 1589 C C . ASP A 1 202 ? -5.595 -2.197 23.718 1.00 91.12 202 ASP A C 1
ATOM 1591 O O . ASP A 1 202 ? -6.301 -1.245 23.381 1.00 91.12 202 ASP A O 1
ATOM 1595 N N . MET A 1 203 ? -5.266 -3.192 22.893 1.00 94.44 203 MET A N 1
ATOM 1596 C CA . MET A 1 203 ? -5.634 -3.257 21.478 1.00 94.44 203 MET A CA 1
ATOM 1597 C C . MET A 1 203 ? -6.535 -4.449 21.190 1.00 94.44 203 MET A C 1
ATOM 1599 O O . MET A 1 203 ? -6.272 -5.575 21.614 1.00 94.44 203 MET A O 1
ATOM 1603 N N . ILE A 1 204 ? -7.587 -4.198 20.417 1.00 96.06 204 ILE A N 1
ATOM 1604 C CA . ILE A 1 204 ? -8.591 -5.188 20.041 1.00 96.06 204 ILE A CA 1
ATOM 1605 C C . ILE A 1 204 ? -8.717 -5.181 18.523 1.00 96.06 204 ILE A C 1
ATOM 1607 O O . ILE A 1 204 ? -9.133 -4.182 17.937 1.00 96.06 204 ILE A O 1
ATOM 1611 N N . VAL A 1 205 ? -8.389 -6.308 17.891 1.00 97.62 205 VAL A N 1
ATOM 1612 C CA . VAL A 1 205 ? -8.607 -6.502 16.454 1.00 97.62 205 VAL A CA 1
ATOM 1613 C C . VAL A 1 205 ? -10.079 -6.812 16.212 1.00 97.62 205 VAL A C 1
ATOM 1615 O O . VAL A 1 205 ? -10.594 -7.833 16.672 1.00 97.62 205 VAL A O 1
ATOM 1618 N N . LEU A 1 206 ? -10.745 -5.927 15.479 1.00 97.69 206 LEU A N 1
ATOM 1619 C CA . LEU A 1 206 ? -12.165 -6.020 15.161 1.00 97.69 206 LEU A CA 1
ATOM 1620 C C . LEU A 1 206 ? -12.409 -6.750 13.836 1.00 97.69 206 LEU A C 1
ATOM 1622 O O . LEU A 1 206 ? -13.328 -7.558 13.755 1.00 97.69 206 LEU A O 1
ATOM 1626 N N . GLN A 1 207 ? -11.574 -6.508 12.822 1.00 98.25 207 GLN A N 1
ATOM 1627 C CA . GLN A 1 207 ? -11.665 -7.151 11.509 1.00 98.25 207 GLN A CA 1
ATOM 1628 C C . GLN A 1 207 ? -10.290 -7.195 10.828 1.00 98.25 207 GLN A C 1
ATOM 1630 O O . GLN A 1 207 ? -9.558 -6.211 10.896 1.00 98.25 207 GLN A O 1
ATOM 1635 N N . THR A 1 208 ? -9.979 -8.280 10.116 1.00 98.69 208 THR A N 1
ATOM 1636 C CA . THR A 1 208 ? -8.799 -8.389 9.238 1.00 98.69 208 THR A CA 1
ATOM 1637 C C . THR A 1 208 ? -9.200 -8.463 7.762 1.00 98.69 208 THR A C 1
ATOM 1639 O O . THR A 1 208 ? -10.173 -9.140 7.410 1.00 98.69 208 THR A O 1
ATOM 1642 N N . LEU A 1 209 ? -8.438 -7.779 6.906 1.00 98.62 209 LEU A N 1
ATOM 1643 C CA . LEU A 1 209 ? -8.545 -7.765 5.448 1.00 98.62 209 LEU A CA 1
ATOM 1644 C C . LEU A 1 209 ? -7.193 -8.126 4.819 1.00 98.62 209 LEU A C 1
ATOM 1646 O O . LEU A 1 209 ? -6.159 -7.660 5.295 1.00 98.62 209 LEU A O 1
ATOM 1650 N N . HIS A 1 210 ? -7.207 -8.877 3.719 1.00 98.56 210 HIS A N 1
ATOM 1651 C CA . HIS A 1 210 ? -6.044 -9.077 2.845 1.00 98.56 210 HIS A CA 1
ATOM 1652 C C . HIS A 1 210 ? -6.319 -8.491 1.468 1.00 98.56 210 HIS A C 1
ATOM 1654 O O . HIS A 1 210 ? -7.395 -8.706 0.903 1.00 98.56 210 HIS A O 1
ATOM 1660 N N . TRP A 1 211 ? -5.339 -7.805 0.895 1.00 98.44 211 TRP A N 1
ATOM 1661 C CA . TRP A 1 211 ? -5.409 -7.347 -0.488 1.00 98.44 211 TRP A CA 1
ATOM 1662 C C . TRP A 1 211 ? -4.026 -7.346 -1.137 1.00 98.44 211 TRP A C 1
ATOM 1664 O O . TRP A 1 211 ? -3.002 -7.379 -0.457 1.00 98.44 211 TRP A O 1
ATOM 1674 N N . ARG A 1 212 ? -4.003 -7.378 -2.469 1.00 98.00 212 ARG A N 1
ATOM 1675 C CA . ARG A 1 212 ? -2.783 -7.462 -3.273 1.00 98.00 212 ARG A CA 1
ATOM 1676 C C . ARG A 1 212 ? -2.915 -6.545 -4.477 1.00 98.00 212 ARG A C 1
ATOM 1678 O O . ARG A 1 212 ? -3.995 -6.439 -5.051 1.00 98.00 212 ARG A O 1
ATOM 1685 N N . MET A 1 213 ? -1.812 -5.918 -4.858 1.00 96.69 213 MET A N 1
ATOM 1686 C CA . MET A 1 213 ? -1.688 -5.156 -6.091 1.00 96.69 213 MET A CA 1
ATOM 1687 C C . MET A 1 213 ? -0.620 -5.793 -6.970 1.00 96.69 213 MET A C 1
ATOM 1689 O O . MET A 1 213 ? 0.523 -5.946 -6.542 1.00 96.69 213 MET A O 1
ATOM 1693 N N . GLN A 1 214 ? -0.980 -6.095 -8.213 1.00 96.81 214 GLN A N 1
ATOM 1694 C CA . GLN A 1 214 ? -0.072 -6.607 -9.232 1.00 96.81 214 GLN A CA 1
ATOM 1695 C C . GLN A 1 214 ? -0.068 -5.693 -10.455 1.00 96.81 214 GLN A C 1
ATOM 1697 O O . GLN A 1 214 ? -1.111 -5.257 -10.939 1.00 96.81 214 GLN A O 1
ATOM 1702 N N . LEU A 1 215 ? 1.118 -5.408 -10.974 1.00 96.94 215 LEU A N 1
ATOM 1703 C CA . LEU A 1 215 ? 1.322 -4.498 -12.087 1.00 96.94 215 LEU A CA 1
ATOM 1704 C C . LEU A 1 215 ? 2.481 -4.975 -12.953 1.00 96.94 215 LEU A C 1
ATOM 1706 O O . LEU A 1 215 ? 3.591 -5.184 -12.469 1.00 96.94 215 LEU A O 1
ATOM 1710 N N . SER A 1 216 ? 2.245 -5.024 -14.260 1.00 97.50 216 SER A N 1
ATOM 1711 C CA . SER A 1 216 ? 3.298 -5.162 -15.257 1.00 97.50 216 SER A CA 1
ATOM 1712 C C . SER A 1 216 ? 3.100 -4.123 -16.356 1.00 97.50 216 SER A C 1
ATOM 1714 O O . SER A 1 216 ? 2.033 -4.038 -16.962 1.00 97.50 216 SER A O 1
ATOM 1716 N N . ILE A 1 217 ? 4.116 -3.300 -16.606 1.00 98.25 217 ILE A N 1
ATOM 1717 C CA . ILE A 1 217 ? 4.124 -2.310 -17.685 1.00 98.25 217 ILE A CA 1
ATOM 1718 C C . ILE A 1 217 ? 5.313 -2.608 -18.583 1.00 98.25 217 ILE A C 1
ATOM 1720 O O . ILE A 1 217 ? 6.461 -2.416 -18.189 1.00 98.25 217 ILE A O 1
ATOM 1724 N N . GLU A 1 218 ? 5.035 -3.003 -19.817 1.00 98.00 218 GLU A N 1
ATOM 1725 C CA . GLU A 1 218 ? 6.062 -3.115 -20.844 1.00 98.00 218 GLU A CA 1
ATOM 1726 C C . GLU A 1 218 ? 6.351 -1.739 -21.438 1.00 98.00 218 GLU A C 1
ATOM 1728 O O . GLU A 1 218 ? 5.429 -0.963 -21.696 1.00 98.00 218 GLU A O 1
ATOM 1733 N N . VAL A 1 219 ? 7.623 -1.446 -21.696 1.00 98.19 219 VAL A N 1
ATOM 1734 C CA . VAL A 1 219 ? 8.077 -0.182 -22.271 1.00 98.19 219 VAL A CA 1
ATOM 1735 C C . VAL A 1 219 ? 8.956 -0.454 -23.489 1.00 98.19 219 VAL A C 1
ATOM 1737 O O . VAL A 1 219 ? 9.935 -1.190 -23.423 1.00 98.19 219 VAL A O 1
ATOM 1740 N N . ASN A 1 220 ? 8.644 0.185 -24.614 1.00 97.38 220 ASN A N 1
ATOM 1741 C CA . ASN A 1 220 ? 9.512 0.216 -25.784 1.00 97.38 220 ASN A CA 1
ATOM 1742 C C . ASN A 1 220 ? 10.162 1.606 -25.914 1.00 97.38 220 ASN A C 1
ATOM 1744 O O . ASN A 1 220 ? 9.514 2.537 -26.404 1.00 97.38 220 ASN A O 1
ATOM 1748 N N . PRO A 1 221 ? 11.443 1.769 -25.530 1.00 95.81 221 PRO A N 1
ATOM 1749 C CA . PRO A 1 221 ? 12.099 3.074 -25.533 1.00 95.81 221 PRO A CA 1
ATOM 1750 C C . PRO A 1 221 ? 12.334 3.648 -26.941 1.00 95.81 221 PRO A C 1
ATOM 1752 O O . PRO A 1 221 ? 12.575 4.848 -27.065 1.00 95.81 221 PRO A O 1
ATOM 1755 N N . ALA A 1 222 ? 12.241 2.831 -28.001 1.00 95.62 222 ALA A N 1
ATOM 1756 C CA . ALA A 1 222 ? 12.394 3.282 -29.387 1.00 95.62 222 ALA A CA 1
ATOM 1757 C C . ALA A 1 222 ? 11.141 3.987 -29.937 1.00 95.62 222 ALA A C 1
ATOM 1759 O O . ALA A 1 222 ? 11.211 4.654 -30.969 1.00 95.62 222 ALA A O 1
ATOM 1760 N N . ARG A 1 223 ? 9.990 3.850 -29.267 1.00 96.44 223 ARG A N 1
ATOM 1761 C CA . ARG A 1 223 ? 8.754 4.538 -29.655 1.00 96.44 223 ARG A CA 1
ATOM 1762 C C . ARG A 1 223 ? 8.750 6.001 -29.182 1.00 96.44 223 ARG A C 1
ATOM 1764 O O . ARG A 1 223 ? 9.441 6.343 -28.214 1.00 96.44 223 ARG A O 1
ATOM 1771 N N . PRO A 1 224 ? 7.984 6.885 -29.845 1.00 95.44 224 PRO A N 1
ATOM 1772 C CA . PRO A 1 224 ? 7.789 8.250 -29.365 1.00 95.44 224 PRO A CA 1
ATOM 1773 C C . PRO A 1 224 ? 7.073 8.261 -28.005 1.00 95.44 224 PRO A C 1
ATOM 1775 O O . PRO A 1 224 ? 6.328 7.334 -27.683 1.00 95.44 224 PRO A O 1
ATOM 1778 N N . LEU A 1 225 ? 7.299 9.319 -27.217 1.00 94.88 225 LEU A N 1
ATOM 1779 C CA . LEU A 1 225 ? 6.572 9.555 -25.963 1.00 94.88 225 LEU A CA 1
ATOM 1780 C C . LEU A 1 225 ? 5.056 9.553 -26.211 1.00 94.88 225 LEU A C 1
ATOM 1782 O O . LEU A 1 225 ? 4.589 10.071 -27.226 1.00 94.88 225 LEU A O 1
ATOM 1786 N N . GLY A 1 226 ? 4.304 8.955 -25.288 1.00 95.25 226 GLY A N 1
ATOM 1787 C CA . GLY A 1 226 ? 2.860 8.735 -25.420 1.00 95.25 226 GLY A CA 1
ATOM 1788 C C . GLY A 1 226 ? 2.498 7.414 -26.100 1.00 95.25 226 GLY A C 1
ATOM 1789 O O . GLY A 1 226 ? 1.317 7.101 -26.223 1.00 95.25 226 GLY A O 1
ATOM 1790 N N . GLN A 1 227 ? 3.491 6.652 -26.570 1.00 96.38 227 GLN A N 1
ATOM 1791 C CA . GLN A 1 227 ? 3.297 5.359 -27.233 1.00 96.38 227 GLN A CA 1
ATOM 1792 C C . GLN A 1 227 ? 4.318 4.301 -26.785 1.00 96.38 227 GLN A C 1
ATOM 1794 O O . GLN A 1 227 ? 4.400 3.230 -27.405 1.00 96.38 227 GLN A O 1
ATOM 1799 N N . ARG A 1 228 ? 5.139 4.589 -25.762 1.00 96.94 228 ARG A N 1
ATOM 1800 C CA . ARG A 1 228 ? 6.204 3.680 -25.313 1.00 96.94 228 ARG A CA 1
ATOM 1801 C C . ARG A 1 228 ? 5.662 2.569 -24.441 1.00 96.94 228 ARG A C 1
ATOM 1803 O O . ARG A 1 228 ? 6.118 1.438 -24.582 1.00 96.94 228 ARG A O 1
ATOM 1810 N N . ALA A 1 229 ? 4.751 2.895 -23.535 1.00 97.75 229 ALA A N 1
ATOM 1811 C CA . ALA A 1 229 ? 4.348 2.028 -22.451 1.00 97.75 229 ALA A CA 1
ATOM 1812 C C . ALA A 1 229 ? 3.002 1.355 -22.722 1.00 97.75 229 ALA A C 1
ATOM 1814 O O . ALA A 1 229 ? 2.083 1.925 -23.311 1.00 97.75 229 ALA A O 1
ATOM 1815 N N . ARG A 1 230 ? 2.881 0.112 -22.265 1.00 97.31 230 ARG A N 1
ATOM 1816 C CA . ARG A 1 230 ? 1.654 -0.671 -22.354 1.00 97.31 230 ARG A CA 1
ATOM 1817 C C . ARG A 1 230 ? 1.460 -1.465 -21.071 1.00 97.31 230 ARG A C 1
ATOM 1819 O O . ARG A 1 230 ? 2.323 -2.255 -20.696 1.00 97.31 230 ARG A O 1
ATOM 1826 N N . LEU A 1 231 ? 0.295 -1.299 -20.451 1.00 97.56 231 LEU A N 1
ATOM 1827 C CA . LEU A 1 231 ? -0.140 -2.146 -19.345 1.00 97.56 231 LEU A CA 1
ATOM 1828 C C . LEU A 1 231 ? -0.312 -3.593 -19.835 1.00 97.56 231 LEU A C 1
ATOM 1830 O O . LEU A 1 231 ? -0.946 -3.844 -20.868 1.00 97.56 231 LEU A O 1
ATOM 1834 N N . ARG A 1 232 ? 0.282 -4.532 -19.105 1.00 97.19 232 ARG A N 1
ATOM 1835 C CA . ARG A 1 232 ? 0.147 -5.978 -19.285 1.00 97.19 232 ARG A CA 1
ATOM 1836 C C . ARG A 1 232 ? -0.707 -6.559 -18.161 1.00 97.19 232 ARG A C 1
ATOM 1838 O O . ARG A 1 232 ? -1.059 -5.858 -17.217 1.00 97.19 232 ARG A O 1
ATOM 1845 N N . GLU A 1 233 ? -1.079 -7.825 -18.308 1.00 92.38 233 GLU A N 1
ATOM 1846 C CA . GLU A 1 233 ? -1.889 -8.510 -17.303 1.00 92.38 233 GLU A CA 1
ATOM 1847 C C . GLU A 1 233 ? -1.155 -8.600 -15.948 1.00 92.38 233 GLU A C 1
ATOM 1849 O O . GLU A 1 233 ? 0.071 -8.758 -15.942 1.00 92.38 233 GLU A O 1
ATOM 1854 N N . PRO A 1 234 ? -1.886 -8.533 -14.819 1.00 91.56 234 PRO A N 1
ATOM 1855 C CA . PRO A 1 234 ? -3.342 -8.388 -14.743 1.00 91.56 234 PRO A CA 1
ATOM 1856 C C . PRO A 1 234 ? -3.815 -6.936 -14.952 1.00 91.56 234 PRO A C 1
ATOM 1858 O O . PRO A 1 234 ? -3.332 -6.006 -14.306 1.00 91.56 234 PRO A O 1
ATOM 1861 N N . ILE A 1 235 ? -4.788 -6.730 -15.850 1.00 91.94 235 ILE A N 1
ATOM 1862 C CA . ILE A 1 235 ? -5.404 -5.405 -16.073 1.00 91.94 235 ILE A CA 1
ATOM 1863 C C . ILE A 1 235 ? -6.370 -5.055 -14.931 1.00 91.94 235 ILE A C 1
ATOM 1865 O O . ILE A 1 235 ? -6.415 -3.909 -14.480 1.00 91.94 235 ILE A O 1
ATOM 1869 N N . ALA A 1 236 ? -7.139 -6.042 -14.468 1.00 93.25 236 ALA A N 1
ATOM 1870 C CA . ALA A 1 236 ? -8.040 -5.929 -13.327 1.00 93.25 236 ALA A CA 1
ATOM 1871 C C . ALA A 1 236 ? -7.401 -6.560 -12.086 1.00 93.25 236 ALA A C 1
ATOM 1873 O O . ALA A 1 236 ? -6.764 -7.603 -12.183 1.00 93.25 236 ALA A O 1
ATOM 1874 N N . GLN A 1 237 ? -7.591 -5.933 -10.928 1.00 96.25 237 GLN A N 1
ATOM 1875 C CA . GLN A 1 237 ? -7.062 -6.436 -9.662 1.00 96.25 237 GLN A CA 1
ATOM 1876 C C . GLN A 1 237 ? -8.053 -7.382 -8.984 1.00 96.25 237 GLN A C 1
ATOM 1878 O O . GLN A 1 237 ? -9.272 -7.186 -9.061 1.00 96.25 237 GLN A O 1
ATOM 1883 N N . ASP A 1 238 ? -7.516 -8.365 -8.267 1.00 96.62 238 ASP A N 1
ATOM 1884 C CA . ASP A 1 238 ? -8.311 -9.230 -7.404 1.00 96.62 238 ASP A CA 1
ATOM 1885 C C . ASP A 1 238 ? -8.967 -8.417 -6.287 1.00 96.62 238 ASP A C 1
ATOM 1887 O O . ASP A 1 238 ? -8.347 -7.554 -5.663 1.00 96.62 238 ASP A O 1
ATOM 1891 N N . GLN A 1 239 ? -10.239 -8.700 -6.008 1.00 98.12 239 GLN A N 1
ATOM 1892 C CA . GLN A 1 239 ? -10.938 -8.005 -4.933 1.00 98.12 239 GLN A CA 1
ATOM 1893 C C . GLN A 1 239 ? -10.391 -8.421 -3.553 1.00 98.12 239 GLN A C 1
ATOM 1895 O O . GLN A 1 239 ? -10.040 -9.591 -3.357 1.00 98.12 239 GLN A O 1
ATOM 1900 N N . PRO A 1 240 ? -10.350 -7.494 -2.576 1.00 98.38 240 PRO A N 1
ATOM 1901 C CA . PRO A 1 240 ? -9.879 -7.772 -1.223 1.00 98.38 240 PRO A CA 1
ATOM 1902 C C . PRO A 1 240 ? -10.659 -8.897 -0.542 1.00 98.38 240 PRO A C 1
ATOM 1904 O O . PRO A 1 240 ? -11.868 -9.050 -0.727 1.00 98.38 240 PRO A O 1
ATOM 1907 N N . LYS A 1 241 ? -9.977 -9.644 0.324 1.00 98.44 241 LYS A N 1
ATOM 1908 C CA . LYS A 1 241 ? -10.574 -10.705 1.138 1.00 98.44 241 LYS A CA 1
ATOM 1909 C C . LYS A 1 241 ? -10.829 -10.194 2.548 1.00 98.44 241 LYS A C 1
ATOM 1911 O O . LYS A 1 241 ? -9.895 -9.847 3.263 1.00 98.44 241 LYS A O 1
ATOM 1916 N N . ILE A 1 242 ? -12.094 -10.194 2.958 1.00 98.38 242 ILE A N 1
ATOM 1917 C CA . ILE A 1 242 ? -12.497 -9.973 4.351 1.00 98.38 242 ILE A CA 1
ATOM 1918 C C . ILE A 1 242 ? -12.411 -11.318 5.076 1.00 98.38 242 ILE A C 1
ATOM 1920 O O . ILE A 1 242 ? -13.080 -12.272 4.675 1.00 98.38 242 ILE A O 1
ATOM 1924 N N . LEU A 1 243 ? -11.580 -11.426 6.113 1.00 98.06 243 LEU A N 1
ATOM 1925 C CA . LEU A 1 243 ? -11.377 -12.702 6.800 1.00 98.06 243 LEU A CA 1
ATOM 1926 C C . LEU A 1 243 ? -12.509 -12.999 7.788 1.00 98.06 243 LEU A C 1
ATOM 1928 O O . LEU A 1 243 ? -12.959 -12.128 8.526 1.00 98.06 243 LEU A O 1
ATOM 1932 N N . SER A 1 244 ? -12.940 -14.258 7.857 1.00 95.12 244 SER A N 1
ATOM 1933 C CA . SER A 1 244 ? -13.917 -14.707 8.861 1.00 95.12 244 SER A CA 1
ATOM 1934 C C . SER A 1 244 ? -13.319 -14.824 10.265 1.00 95.12 244 SER A C 1
ATOM 1936 O O . SER A 1 244 ? -14.044 -14.787 11.258 1.00 95.12 244 SER A O 1
ATOM 1938 N N . LYS A 1 245 ? -11.995 -14.975 10.352 1.00 96.69 245 LYS A N 1
ATOM 1939 C CA . LYS A 1 245 ? -11.231 -15.034 11.594 1.00 96.69 245 LYS A CA 1
ATOM 1940 C C . LYS A 1 245 ? -10.118 -13.998 11.538 1.00 96.69 245 LYS A C 1
ATOM 1942 O O . LYS A 1 245 ? -9.344 -13.984 10.587 1.00 96.69 245 LYS A O 1
ATOM 1947 N N . ASN A 1 246 ? -10.034 -13.178 12.580 1.00 97.62 246 ASN A N 1
ATOM 1948 C CA . ASN A 1 246 ? -9.002 -12.158 12.692 1.00 97.62 246 ASN A CA 1
ATOM 1949 C C . ASN A 1 246 ? -7.625 -12.777 12.940 1.00 97.62 246 ASN A C 1
ATOM 1951 O O . ASN A 1 246 ? -7.482 -13.740 13.702 1.00 97.62 246 ASN A O 1
ATOM 1955 N N . GLU A 1 247 ? -6.624 -12.175 12.313 1.00 97.31 247 GLU A N 1
ATOM 1956 C CA . GLU A 1 247 ? -5.214 -12.505 12.495 1.00 97.31 247 GLU A CA 1
ATOM 1957 C C . GLU A 1 247 ? -4.571 -11.526 13.488 1.00 97.31 247 GLU A C 1
ATOM 1959 O O . GLU A 1 247 ? -4.979 -10.358 13.547 1.00 97.31 247 GLU A O 1
ATOM 1964 N N . PRO A 1 248 ? -3.586 -11.974 14.286 1.00 97.00 248 PRO A N 1
ATOM 1965 C CA . PRO A 1 248 ? -2.842 -11.082 15.166 1.00 97.00 248 PRO A CA 1
ATOM 1966 C C . PRO A 1 248 ? -2.042 -10.056 14.354 1.00 97.00 248 PRO A C 1
ATOM 1968 O O . PRO A 1 248 ? -1.676 -10.304 13.208 1.00 97.00 248 PRO A O 1
ATOM 1971 N N . ILE A 1 249 ? -1.755 -8.908 14.967 1.00 97.81 249 ILE A N 1
ATOM 1972 C CA . ILE A 1 249 ? -0.916 -7.873 14.359 1.00 97.81 249 ILE A CA 1
ATOM 1973 C C . ILE A 1 249 ? 0.546 -8.164 14.721 1.00 97.81 249 ILE A C 1
ATOM 1975 O O . ILE A 1 249 ? 0.858 -8.198 15.918 1.00 97.81 249 ILE A O 1
ATOM 1979 N N . PRO A 1 250 ? 1.450 -8.352 13.742 1.00 97.06 250 PRO A N 1
ATOM 1980 C CA . PRO A 1 250 ? 2.874 -8.494 14.019 1.00 97.06 250 PRO A CA 1
ATOM 1981 C C . PRO A 1 250 ? 3.429 -7.243 14.721 1.00 97.06 250 PRO A C 1
ATOM 1983 O O . PRO A 1 250 ? 3.053 -6.127 14.352 1.00 97.06 250 PRO A O 1
ATOM 1986 N N . PRO A 1 251 ? 4.359 -7.369 15.687 1.00 96.69 251 PRO A N 1
ATOM 1987 C CA . PRO A 1 251 ? 4.928 -6.210 16.380 1.00 96.69 251 PRO A CA 1
ATOM 1988 C C . PRO A 1 251 ? 5.536 -5.158 15.440 1.00 96.69 251 PRO A C 1
ATOM 1990 O O . PRO A 1 251 ? 5.394 -3.963 15.682 1.00 96.69 251 PRO A O 1
ATOM 1993 N N . SER A 1 252 ? 6.154 -5.592 14.340 1.00 96.88 252 SER A N 1
ATOM 1994 C CA . SER A 1 252 ? 6.755 -4.734 13.309 1.00 96.88 252 SER A CA 1
ATOM 1995 C C . SER A 1 252 ? 5.745 -3.876 12.534 1.00 96.88 252 SER A C 1
ATOM 1997 O O . SER A 1 252 ? 6.122 -2.856 11.967 1.00 96.88 252 SER A O 1
ATOM 1999 N N . ALA A 1 253 ? 4.457 -4.231 12.539 1.00 97.25 253 ALA A N 1
ATOM 2000 C CA . ALA A 1 253 ? 3.401 -3.406 11.949 1.00 97.25 253 ALA A CA 1
ATOM 2001 C C . ALA A 1 253 ? 2.987 -2.227 12.852 1.00 97.25 253 ALA A C 1
ATOM 2003 O O . ALA A 1 253 ? 2.346 -1.284 12.387 1.00 97.25 253 ALA A O 1
ATOM 2004 N N . LEU A 1 254 ? 3.347 -2.273 14.141 1.00 96.69 254 LEU A N 1
ATOM 2005 C CA . LEU A 1 254 ? 2.901 -1.313 15.153 1.00 96.69 254 LEU A CA 1
ATOM 2006 C C . LEU A 1 254 ? 3.908 -0.192 15.435 1.00 96.69 254 LEU A C 1
ATOM 2008 O O . LEU A 1 254 ? 3.589 0.766 16.141 1.00 96.69 254 LEU A O 1
ATOM 2012 N N . VAL A 1 255 ? 5.131 -0.321 14.929 1.00 95.56 255 VAL A N 1
ATOM 2013 C CA . VAL A 1 255 ? 6.260 0.547 15.272 1.00 95.56 255 VAL A CA 1
ATOM 2014 C C . VAL A 1 255 ? 6.948 1.082 14.021 1.00 95.56 255 VAL A C 1
ATOM 2016 O O . VAL A 1 255 ? 6.668 0.654 12.906 1.00 95.56 255 VAL A O 1
ATOM 2019 N N . LYS A 1 256 ? 7.852 2.042 14.227 1.00 94.25 256 LYS A N 1
ATOM 2020 C CA . LYS A 1 256 ? 8.773 2.524 13.194 1.00 94.25 256 LYS A CA 1
ATOM 2021 C C . LYS A 1 256 ? 9.781 1.432 12.805 1.00 94.25 256 LYS A C 1
ATOM 2023 O O . LYS A 1 256 ? 10.136 0.633 13.675 1.00 94.25 256 LYS A O 1
ATOM 2028 N N . PRO A 1 257 ? 10.346 1.484 11.589 1.00 94.50 257 PRO A N 1
ATOM 2029 C CA . PRO A 1 257 ? 9.990 2.377 10.475 1.00 94.50 257 PRO A CA 1
ATOM 2030 C C . PRO A 1 257 ? 8.723 1.924 9.727 1.00 94.50 257 PRO A C 1
ATOM 2032 O O . PRO A 1 257 ? 8.308 0.773 9.842 1.00 94.50 257 PRO A O 1
ATOM 2035 N N . ASN A 1 258 ? 8.117 2.824 8.946 1.00 94.44 258 ASN A N 1
ATOM 2036 C CA . ASN A 1 258 ? 7.111 2.437 7.956 1.00 94.44 258 ASN A CA 1
ATOM 2037 C C . ASN A 1 258 ? 7.795 1.944 6.669 1.00 94.44 258 ASN A C 1
ATOM 2039 O O . ASN A 1 258 ? 9.003 2.106 6.484 1.00 94.44 258 ASN A O 1
ATOM 2043 N N . ALA A 1 259 ? 7.017 1.359 5.760 1.00 93.75 259 ALA A N 1
ATOM 2044 C CA . ALA A 1 259 ? 7.500 0.800 4.503 1.00 93.75 259 ALA A CA 1
ATOM 2045 C C . ALA A 1 259 ? 8.272 1.832 3.662 1.00 93.75 259 ALA A C 1
ATOM 2047 O O . ALA A 1 259 ? 9.315 1.512 3.097 1.00 93.75 259 ALA A O 1
ATOM 2048 N N . ASN A 1 260 ? 7.799 3.081 3.623 1.00 91.75 260 ASN A N 1
ATOM 2049 C CA . ASN A 1 260 ? 8.430 4.153 2.851 1.00 91.75 260 ASN A CA 1
ATOM 2050 C C . ASN A 1 260 ? 9.787 4.598 3.417 1.00 91.75 260 ASN A C 1
ATOM 2052 O O . ASN A 1 260 ? 10.661 4.969 2.635 1.00 91.75 260 ASN A O 1
ATOM 2056 N N . ASP A 1 261 ? 9.960 4.557 4.738 1.00 92.75 261 ASP A N 1
ATOM 2057 C CA . ASP A 1 261 ? 11.210 4.904 5.422 1.00 92.75 261 ASP A CA 1
ATOM 2058 C C . ASP A 1 261 ? 12.210 3.736 5.420 1.00 92.75 261 ASP A C 1
ATOM 2060 O O . ASP A 1 261 ? 13.418 3.950 5.498 1.00 92.75 261 ASP A O 1
ATOM 2064 N N . ALA A 1 262 ? 11.717 2.498 5.348 1.00 93.44 262 ALA A N 1
ATOM 2065 C CA . ALA A 1 262 ? 12.536 1.288 5.392 1.00 93.44 262 ALA A CA 1
ATOM 2066 C C . ALA A 1 262 ? 13.001 0.791 4.018 1.00 93.44 262 ALA A C 1
ATOM 2068 O O . ALA A 1 262 ? 13.925 -0.020 3.940 1.00 93.44 262 ALA A O 1
ATOM 2069 N N . GLN A 1 263 ? 12.339 1.216 2.941 1.00 93.31 263 GLN A N 1
ATOM 2070 C CA . GLN A 1 263 ? 12.676 0.768 1.594 1.00 93.31 263 GLN A CA 1
ATOM 2071 C C . GLN A 1 263 ? 14.045 1.291 1.143 1.00 93.31 263 GLN A C 1
ATOM 2073 O O . GLN A 1 263 ? 14.402 2.452 1.353 1.00 93.31 263 GLN A O 1
ATOM 2078 N N . VAL A 1 264 ? 14.780 0.444 0.430 1.00 93.50 264 VAL A N 1
ATOM 2079 C CA . VAL A 1 264 ? 16.080 0.773 -0.167 1.00 93.50 264 VAL A CA 1
ATOM 2080 C C . VAL A 1 264 ? 16.012 0.634 -1.679 1.00 93.50 264 VAL A C 1
ATOM 2082 O O . VAL A 1 264 ? 15.406 -0.302 -2.201 1.00 93.50 264 VAL A O 1
ATOM 2085 N N . LEU A 1 265 ? 16.636 1.577 -2.388 1.00 91.56 265 LEU A N 1
ATOM 2086 C CA . LEU A 1 265 ? 16.774 1.523 -3.840 1.00 91.56 265 LEU A CA 1
ATOM 2087 C C . LEU A 1 265 ? 18.056 0.776 -4.201 1.00 91.56 265 LEU A C 1
ATOM 2089 O O . LEU A 1 265 ? 19.158 1.244 -3.926 1.00 91.56 265 LEU A O 1
ATOM 2093 N N . MET A 1 266 ? 17.902 -0.336 -4.901 1.00 90.88 266 MET A N 1
ATOM 2094 C CA . MET A 1 266 ? 18.993 -1.186 -5.351 1.00 90.88 266 MET A CA 1
ATOM 2095 C C . MET A 1 266 ? 19.198 -1.036 -6.855 1.00 90.88 266 MET A C 1
ATOM 2097 O O . MET A 1 266 ? 18.235 -0.998 -7.622 1.00 90.88 266 MET A O 1
ATOM 2101 N N . TRP A 1 267 ? 20.455 -0.978 -7.297 1.00 91.56 267 TRP A N 1
ATOM 2102 C CA . TRP A 1 267 ? 20.830 -1.053 -8.710 1.00 91.56 267 TRP A CA 1
ATOM 2103 C C . TRP A 1 267 ? 21.648 -2.319 -8.959 1.00 91.56 267 TRP A C 1
ATOM 2105 O O . TRP A 1 267 ? 22.642 -2.570 -8.285 1.00 91.56 267 TRP A O 1
ATOM 2115 N N . ARG A 1 268 ? 21.242 -3.116 -9.949 1.00 90.31 268 ARG A N 1
ATOM 2116 C CA . ARG A 1 268 ? 21.910 -4.361 -10.339 1.00 90.31 268 ARG A CA 1
ATOM 2117 C C . ARG A 1 268 ? 22.280 -4.297 -11.822 1.00 90.31 268 ARG A C 1
ATOM 2119 O O . ARG A 1 268 ? 21.398 -4.510 -12.663 1.00 90.31 268 ARG A O 1
ATOM 2126 N N . PRO A 1 269 ? 23.538 -3.969 -12.173 1.00 90.00 269 PRO A N 1
ATOM 2127 C CA . PRO A 1 269 ? 23.964 -3.918 -13.566 1.00 90.00 269 PRO A CA 1
ATOM 2128 C C . PRO A 1 269 ? 24.012 -5.326 -14.175 1.00 90.00 269 PRO A C 1
ATOM 2130 O O . PRO A 1 269 ? 24.307 -6.300 -13.487 1.00 90.00 269 PRO A O 1
ATOM 2133 N N . LYS A 1 270 ? 23.749 -5.445 -15.482 1.00 85.50 270 LYS A N 1
ATOM 2134 C CA . LYS A 1 270 ? 23.844 -6.742 -16.186 1.00 85.50 270 LYS A CA 1
ATOM 2135 C C . LYS A 1 270 ? 25.294 -7.205 -16.363 1.00 85.50 270 LYS A C 1
ATOM 2137 O O . LYS A 1 270 ? 25.572 -8.401 -16.347 1.00 85.50 270 LYS A O 1
ATOM 2142 N N . PHE A 1 271 ? 26.204 -6.251 -16.549 1.00 74.88 271 PHE A N 1
ATOM 2143 C CA . PHE A 1 271 ? 27.634 -6.475 -16.736 1.00 74.88 271 PHE A CA 1
ATOM 2144 C C . PHE A 1 271 ? 28.428 -5.578 -15.782 1.00 74.88 271 PHE A C 1
ATOM 2146 O O . PHE A 1 271 ? 28.052 -4.428 -15.564 1.00 74.88 271 PHE A O 1
ATOM 2153 N N . GLY A 1 272 ? 29.555 -6.082 -15.277 1.00 61.28 272 GLY A N 1
ATOM 2154 C CA . GLY A 1 272 ? 30.417 -5.366 -14.334 1.00 61.28 272 GLY A CA 1
ATOM 2155 C C . GLY A 1 272 ? 30.166 -5.742 -12.868 1.00 61.28 272 GLY A C 1
ATOM 2156 O O . GLY A 1 272 ? 29.265 -6.531 -12.575 1.00 61.28 272 GLY A O 1
ATOM 2157 N N . PRO A 1 273 ? 31.006 -5.241 -11.945 1.00 51.56 273 PRO A N 1
ATOM 2158 C CA . PRO A 1 273 ? 30.883 -5.550 -10.530 1.00 51.56 273 PRO A CA 1
ATOM 2159 C C . PRO A 1 273 ? 29.585 -4.983 -9.954 1.00 51.56 273 PRO A C 1
ATOM 2161 O O . PRO A 1 273 ? 29.125 -3.904 -10.331 1.00 51.56 273 PRO A O 1
ATOM 2164 N N . TRP A 1 274 ? 29.019 -5.725 -9.009 1.00 50.75 274 TRP A N 1
ATOM 2165 C CA . TRP A 1 274 ? 27.906 -5.285 -8.185 1.00 50.75 274 TRP A CA 1
ATOM 2166 C C . TRP A 1 274 ? 28.343 -4.051 -7.397 1.00 50.75 274 TRP A C 1
ATOM 2168 O O . TRP A 1 274 ? 29.141 -4.149 -6.467 1.00 50.75 274 TRP A O 1
ATOM 2178 N N . LEU A 1 275 ? 27.844 -2.884 -7.792 1.00 51.09 275 LEU A N 1
ATOM 2179 C CA . LEU A 1 275 ? 27.915 -1.686 -6.969 1.00 51.09 275 LEU A CA 1
ATOM 2180 C C . LEU A 1 275 ? 26.842 -1.886 -5.894 1.00 51.09 275 LEU A C 1
ATOM 2182 O O . LEU A 1 275 ? 25.665 -1.667 -6.164 1.00 51.09 275 LEU A O 1
ATOM 2186 N N . GLY A 1 276 ? 27.237 -2.475 -4.760 1.00 43.81 276 GLY A N 1
ATOM 2187 C CA . GLY A 1 276 ? 26.338 -2.835 -3.661 1.00 43.81 276 GLY A CA 1
ATOM 2188 C C . GLY A 1 276 ? 25.497 -1.662 -3.158 1.00 43.81 276 GLY A C 1
ATOM 2189 O O . GLY A 1 276 ? 25.763 -0.514 -3.505 1.00 43.81 276 GLY A O 1
ATOM 2190 N N . ASP A 1 277 ? 24.480 -1.993 -2.361 1.00 39.84 277 ASP A N 1
ATOM 2191 C CA . ASP A 1 277 ? 23.731 -1.133 -1.445 1.00 39.84 277 ASP A CA 1
ATOM 2192 C C . ASP A 1 277 ? 23.956 0.369 -1.658 1.00 39.84 277 ASP A C 1
ATOM 2194 O O . ASP A 1 277 ? 24.758 1.003 -0.970 1.00 39.84 277 ASP A O 1
ATOM 2198 N N . ALA A 1 278 ? 23.188 0.987 -2.558 1.00 42.12 278 ALA A N 1
ATOM 2199 C CA . ALA A 1 278 ? 22.924 2.414 -2.427 1.00 42.12 278 ALA A CA 1
ATOM 2200 C C . ALA A 1 278 ? 21.973 2.603 -1.228 1.00 42.12 278 ALA A C 1
ATOM 2202 O O . ALA A 1 278 ? 20.830 3.033 -1.371 1.00 42.12 278 ALA A O 1
ATOM 2203 N N . VAL A 1 279 ? 22.434 2.219 -0.031 1.00 33.66 279 VAL A N 1
ATOM 2204 C CA . VAL A 1 279 ? 21.808 2.572 1.238 1.00 33.66 279 VAL A CA 1
ATOM 2205 C C . VAL A 1 279 ? 21.954 4.078 1.342 1.00 33.66 279 VAL A C 1
ATOM 2207 O O . VAL A 1 279 ? 23.003 4.613 1.695 1.00 33.66 279 VAL A O 1
ATOM 2210 N N . TRP A 1 280 ? 20.892 4.784 0.973 1.00 36.34 280 TRP A N 1
ATOM 2211 C CA . TRP A 1 280 ? 20.734 6.174 1.356 1.00 36.34 280 TRP A CA 1
ATOM 2212 C C . TRP A 1 280 ? 20.577 6.187 2.880 1.00 36.34 280 TRP A C 1
ATOM 2214 O O . TRP A 1 280 ? 19.612 5.613 3.387 1.00 36.34 280 TRP A O 1
ATOM 2224 N N . PRO A 1 281 ? 21.519 6.773 3.639 1.00 31.09 281 PRO A N 1
ATOM 2225 C CA . PRO A 1 281 ? 21.527 6.635 5.083 1.00 31.09 281 PRO A CA 1
ATOM 2226 C C . PRO A 1 281 ? 20.416 7.504 5.672 1.00 31.09 281 PRO A C 1
ATOM 2228 O O . PRO A 1 281 ? 20.578 8.710 5.843 1.00 31.09 281 PRO A O 1
ATOM 2231 N N . TRP A 1 282 ? 19.283 6.887 5.993 1.00 31.80 282 TRP A N 1
ATOM 2232 C CA . TRP A 1 282 ? 18.325 7.436 6.957 1.00 31.80 282 TRP A CA 1
ATOM 2233 C C . TRP A 1 282 ? 18.430 6.764 8.329 1.00 31.80 282 TRP A C 1
ATOM 2235 O O . TRP A 1 282 ? 17.831 7.236 9.292 1.00 31.80 282 TRP A O 1
ATOM 2245 N N . TYR A 1 283 ? 19.246 5.717 8.456 1.00 27.36 283 TYR A N 1
ATOM 2246 C CA . TYR A 1 283 ? 19.356 4.915 9.669 1.00 27.36 283 TYR A CA 1
ATOM 2247 C C . TYR A 1 283 ? 20.792 4.917 10.199 1.00 27.36 283 TYR A C 1
ATOM 2249 O O . TYR A 1 283 ? 21.530 3.970 9.986 1.00 27.36 283 TYR A O 1
ATOM 2257 N N . ASP A 1 284 ? 21.203 6.039 10.805 1.00 28.84 284 ASP A N 1
ATOM 2258 C CA . ASP A 1 284 ? 22.242 6.092 11.855 1.00 28.84 284 ASP A CA 1
ATOM 2259 C C . ASP A 1 284 ? 22.436 7.525 12.389 1.00 28.84 284 ASP A C 1
ATOM 2261 O O . ASP A 1 284 ? 23.524 8.092 12.361 1.00 28.84 284 ASP A O 1
ATOM 2265 N N . GLN A 1 285 ? 21.372 8.161 12.893 1.00 29.19 285 GLN A N 1
ATOM 2266 C CA . GLN A 1 285 ? 21.501 9.345 13.763 1.00 29.19 285 GLN A CA 1
ATOM 2267 C C . GLN A 1 285 ? 20.424 9.371 14.853 1.00 29.19 285 GLN A C 1
ATOM 2269 O O . GLN A 1 285 ? 19.730 10.363 15.039 1.00 29.19 285 GLN A O 1
ATOM 2274 N N . LEU A 1 286 ? 20.287 8.281 15.609 1.00 30.41 286 LEU A N 1
ATOM 2275 C CA . LEU A 1 286 ? 19.665 8.321 16.938 1.00 30.41 286 LEU A CA 1
ATOM 2276 C C . LEU A 1 286 ? 20.496 7.505 17.937 1.00 30.41 286 LEU A C 1
ATOM 2278 O O . LEU A 1 286 ? 19.997 6.607 18.605 1.00 30.41 286 LEU A O 1
ATOM 2282 N N . ALA A 1 287 ? 21.779 7.848 18.058 1.00 25.80 287 ALA A N 1
ATOM 2283 C CA . ALA A 1 287 ? 22.532 7.587 19.280 1.00 25.80 287 ALA A CA 1
ATOM 2284 C C . ALA A 1 287 ? 22.464 8.851 20.161 1.00 25.80 287 ALA A C 1
ATOM 2286 O O . ALA A 1 287 ? 22.681 9.954 19.650 1.00 25.80 287 ALA A O 1
ATOM 2287 N N . PRO A 1 288 ? 22.136 8.745 21.461 1.00 26.75 288 PRO A N 1
ATOM 2288 C CA . PRO A 1 288 ? 22.075 9.906 22.338 1.00 26.75 288 PRO A CA 1
ATOM 2289 C C . PRO A 1 288 ? 23.475 10.504 22.506 1.00 26.75 288 PRO A C 1
ATOM 2291 O O . PRO A 1 288 ? 24.426 9.804 22.848 1.00 26.75 288 PRO A O 1
ATOM 2294 N N . CYS A 1 289 ? 23.591 11.814 22.282 1.00 23.98 289 CYS A N 1
ATOM 2295 C CA . CYS A 1 289 ? 24.800 12.586 22.541 1.00 23.98 289 CYS A CA 1
ATOM 2296 C C . CYS A 1 289 ? 25.252 12.413 24.000 1.00 23.98 289 CYS A C 1
ATOM 2298 O O . CYS A 1 289 ? 24.713 13.056 24.901 1.00 23.98 289 CYS A O 1
ATOM 2300 N N . SER A 1 290 ? 26.278 11.599 24.241 1.00 25.64 290 SER A N 1
ATOM 2301 C CA . SER A 1 290 ? 27.106 11.707 25.439 1.00 25.64 290 SER A CA 1
ATOM 2302 C C . SER A 1 290 ? 28.307 12.590 25.116 1.00 25.64 290 SER A C 1
ATOM 2304 O O . SER A 1 290 ? 29.128 12.244 24.265 1.00 25.64 290 SER A O 1
ATOM 2306 N N . LEU A 1 291 ? 28.398 13.737 25.792 1.00 32.50 291 LEU A N 1
ATOM 2307 C CA . LEU A 1 291 ? 29.592 14.575 25.809 1.00 32.50 291 LEU A CA 1
ATOM 2308 C C . LEU A 1 291 ? 30.801 13.737 26.242 1.00 32.50 291 LEU A C 1
ATOM 2310 O O . LEU A 1 291 ? 30.813 13.234 27.362 1.00 32.50 291 LEU A O 1
ATOM 2314 N N . ASN A 1 292 ? 31.813 13.620 25.382 1.00 27.59 292 ASN A N 1
ATOM 2315 C CA . ASN A 1 292 ? 33.209 13.867 25.741 1.00 27.59 292 ASN A CA 1
ATOM 2316 C C . ASN A 1 292 ? 34.117 13.843 24.500 1.00 27.59 292 ASN A C 1
ATOM 2318 O O . ASN A 1 292 ? 33.902 13.132 23.527 1.00 27.59 292 ASN A O 1
ATOM 2322 N N . SER A 1 293 ? 35.110 14.714 24.570 1.00 29.05 293 SER A N 1
ATOM 2323 C CA . SER A 1 293 ? 36.056 15.188 23.562 1.00 29.05 293 SER A CA 1
ATOM 2324 C C . SER A 1 293 ? 37.047 14.161 22.990 1.00 29.05 293 SER A C 1
ATOM 2326 O O . SER A 1 293 ? 37.701 13.470 23.771 1.00 29.05 293 SER A O 1
ATOM 2328 N N . SER A 1 294 ? 37.283 14.251 21.664 1.00 25.80 294 SER A N 1
ATOM 2329 C CA . SER A 1 294 ? 38.540 14.040 20.878 1.00 25.80 294 SER A CA 1
ATOM 2330 C C . SER A 1 294 ? 38.399 13.072 19.683 1.00 25.80 294 SER A C 1
ATOM 2332 O O . SER A 1 294 ? 37.538 12.202 19.710 1.00 25.80 294 SER A O 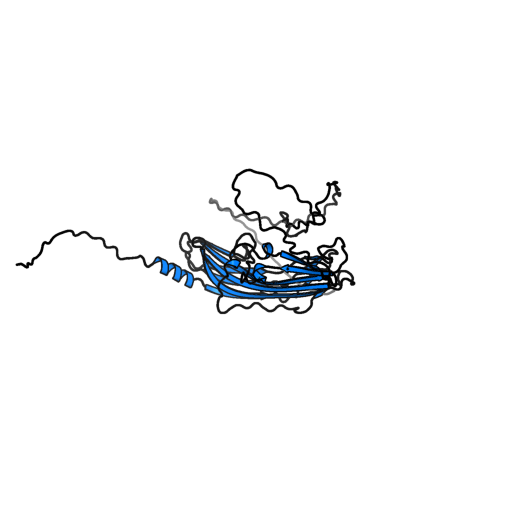1
ATOM 2334 N N . PRO A 1 295 ? 39.321 13.124 18.698 1.00 29.41 295 PRO A N 1
ATOM 2335 C CA . PRO A 1 295 ? 39.464 14.122 17.640 1.00 29.41 295 PRO A CA 1
ATOM 2336 C C . PRO A 1 295 ? 38.867 13.635 16.299 1.00 29.41 295 PRO A C 1
ATOM 2338 O O . PRO A 1 295 ? 38.575 12.458 16.110 1.00 29.41 295 PRO A O 1
ATOM 2341 N N . ALA A 1 296 ? 38.688 14.563 15.356 1.00 26.86 296 ALA A N 1
ATOM 2342 C CA . ALA A 1 296 ? 38.127 14.302 14.029 1.00 26.86 296 ALA A CA 1
ATOM 2343 C C . ALA A 1 296 ? 38.928 13.245 13.233 1.00 26.86 296 ALA A C 1
ATOM 2345 O O . ALA A 1 296 ? 40.159 13.343 13.188 1.00 26.86 296 ALA A O 1
ATOM 2346 N N . PRO A 1 297 ? 38.273 12.285 12.549 1.00 27.20 297 PRO A N 1
ATOM 2347 C CA . PRO A 1 297 ? 38.963 11.416 11.609 1.00 27.20 297 PRO A CA 1
ATOM 2348 C C . PRO A 1 297 ? 39.298 12.202 10.335 1.00 27.20 297 PRO A C 1
ATOM 2350 O O . PRO A 1 297 ? 38.454 12.868 9.736 1.00 27.20 297 PRO A O 1
ATOM 2353 N N . THR A 1 298 ? 40.561 12.128 9.929 1.00 25.75 298 THR A N 1
ATOM 2354 C CA . THR A 1 298 ? 41.059 12.605 8.635 1.00 25.75 298 THR A CA 1
ATOM 2355 C C . THR A 1 298 ? 40.372 11.876 7.475 1.00 25.75 298 THR A C 1
ATOM 2357 O O . THR A 1 298 ? 40.177 10.662 7.568 1.00 25.75 298 THR A O 1
ATOM 2360 N N . PRO A 1 299 ? 40.048 12.565 6.366 1.00 26.77 299 PRO A N 1
ATOM 2361 C CA . PRO A 1 299 ? 39.399 11.941 5.223 1.00 26.77 299 PRO A CA 1
ATOM 2362 C C . PRO A 1 299 ? 40.380 11.007 4.507 1.00 26.77 299 PRO A C 1
ATOM 2364 O O . PRO A 1 299 ? 41.400 11.448 3.977 1.00 26.77 299 PRO A O 1
ATOM 2367 N N . VAL A 1 300 ? 40.060 9.714 4.474 1.00 25.42 300 VAL A N 1
ATOM 2368 C CA . VAL A 1 300 ? 40.673 8.776 3.531 1.00 25.42 300 VAL A CA 1
ATOM 2369 C C . VAL A 1 300 ? 39.974 8.983 2.193 1.00 25.42 300 VAL A C 1
ATOM 2371 O O . VAL A 1 300 ? 38.791 8.695 2.040 1.00 25.42 300 VAL A O 1
ATOM 2374 N N . SER A 1 301 ? 40.704 9.544 1.239 1.00 26.80 301 SER A N 1
ATOM 2375 C CA . SER A 1 301 ? 40.284 9.695 -0.148 1.00 26.80 301 SER A CA 1
ATOM 2376 C C . SER A 1 301 ? 40.146 8.323 -0.816 1.00 26.80 301 SER A C 1
ATOM 2378 O O . SER A 1 301 ? 41.158 7.667 -1.064 1.00 26.80 301 SER A O 1
ATOM 2380 N N . SER A 1 302 ? 38.923 7.906 -1.151 1.00 26.59 302 SER A N 1
ATOM 2381 C CA . SER A 1 302 ? 38.701 6.953 -2.241 1.00 26.59 302 SER A CA 1
ATOM 2382 C C . SER A 1 302 ? 38.487 7.744 -3.536 1.00 26.59 302 SER A C 1
ATOM 2384 O O . SER A 1 302 ? 37.653 8.655 -3.543 1.00 26.59 302 SER A O 1
ATOM 2386 N N . PRO A 1 303 ? 39.203 7.445 -4.629 1.00 33.66 303 PRO A N 1
ATOM 2387 C CA . PRO A 1 303 ? 38.804 7.926 -5.939 1.00 33.66 303 PRO A CA 1
ATOM 2388 C C . PRO A 1 303 ? 37.528 7.174 -6.349 1.00 33.66 303 PRO A C 1
ATOM 2390 O O . PRO A 1 303 ? 37.391 5.988 -6.064 1.00 33.66 303 PRO A O 1
ATOM 2393 N N . ASP A 1 304 ? 36.600 7.881 -6.985 1.00 32.59 304 ASP A N 1
ATOM 2394 C CA . ASP A 1 304 ? 35.410 7.334 -7.652 1.00 32.59 304 ASP A CA 1
ATOM 2395 C C . ASP A 1 304 ? 34.263 6.868 -6.735 1.00 32.59 304 ASP A C 1
ATOM 2397 O O . ASP A 1 304 ? 33.920 5.692 -6.641 1.00 32.59 304 ASP A O 1
ATOM 2401 N N . GLY A 1 305 ? 33.592 7.833 -6.100 1.00 25.27 305 GLY A N 1
ATOM 2402 C CA . GLY A 1 305 ? 32.289 7.629 -5.465 1.00 25.27 305 GLY A CA 1
ATOM 2403 C C . GLY A 1 305 ? 31.406 8.861 -5.640 1.00 25.27 305 GLY A C 1
ATOM 2404 O O . GLY A 1 305 ? 31.676 9.909 -5.056 1.00 25.27 305 GLY A O 1
ATOM 2405 N N . PHE A 1 306 ? 30.363 8.752 -6.465 1.00 30.75 306 PHE A N 1
ATOM 2406 C CA . PHE A 1 306 ? 29.330 9.781 -6.599 1.00 30.75 306 PHE A CA 1
ATOM 2407 C C . PHE A 1 306 ? 28.306 9.646 -5.467 1.00 30.75 306 PHE A C 1
ATOM 2409 O O . PHE A 1 306 ? 27.835 8.549 -5.178 1.00 30.75 306 PHE A O 1
ATOM 2416 N N . TRP A 1 307 ? 27.910 10.772 -4.871 1.00 28.36 307 TRP A N 1
ATOM 2417 C CA . TRP A 1 307 ? 26.850 10.837 -3.863 1.00 28.36 307 TRP A CA 1
ATOM 2418 C C . TRP A 1 307 ? 25.640 11.577 -4.440 1.00 28.36 307 TRP A C 1
ATOM 2420 O O . TRP A 1 307 ? 25.777 12.681 -4.967 1.00 28.36 307 TRP A O 1
ATOM 2430 N N . LEU A 1 308 ? 24.447 10.988 -4.330 1.00 29.22 308 LEU A N 1
ATOM 2431 C CA . LEU A 1 308 ? 23.207 11.504 -4.920 1.00 29.22 308 LEU A CA 1
ATOM 2432 C C . LEU A 1 308 ? 22.176 11.750 -3.810 1.00 29.22 308 LEU A C 1
ATOM 2434 O O . LEU A 1 308 ? 21.424 10.872 -3.415 1.00 29.22 308 LEU A O 1
ATOM 2438 N N . ARG A 1 309 ? 22.129 12.961 -3.251 1.00 28.03 309 ARG A N 1
ATOM 2439 C CA . ARG A 1 309 ? 21.169 13.267 -2.180 1.00 28.03 309 ARG A CA 1
ATOM 2440 C C . ARG A 1 309 ? 19.758 13.383 -2.763 1.00 28.03 309 ARG A C 1
ATOM 2442 O O . ARG A 1 309 ? 19.430 14.393 -3.381 1.00 28.03 309 ARG A O 1
ATOM 2449 N N . VAL A 1 310 ? 18.921 12.376 -2.534 1.00 29.20 310 VAL A N 1
ATOM 2450 C CA . VAL A 1 310 ? 17.480 12.429 -2.809 1.00 29.20 310 VAL A CA 1
ATOM 2451 C C . VAL A 1 310 ? 16.762 12.682 -1.486 1.00 29.20 310 VAL A C 1
ATOM 2453 O O . VAL A 1 310 ? 16.782 11.845 -0.590 1.00 29.20 310 VAL A O 1
ATOM 2456 N N . GLY A 1 311 ? 16.168 13.864 -1.343 1.00 26.00 311 GLY A N 1
ATOM 2457 C CA . GLY A 1 311 ? 15.369 14.237 -0.178 1.00 26.00 311 GLY A CA 1
ATOM 2458 C C . GLY A 1 311 ? 13.952 14.622 -0.585 1.00 26.00 311 GLY A C 1
ATOM 2459 O O . GLY A 1 311 ? 13.740 15.178 -1.663 1.00 26.00 311 GLY A O 1
ATOM 2460 N N . TRP A 1 312 ? 12.994 14.340 0.294 1.00 26.48 312 TRP A N 1
ATOM 2461 C CA . TRP A 1 312 ? 11.647 14.898 0.236 1.00 26.48 312 TRP A CA 1
ATOM 2462 C C . TRP A 1 312 ? 11.653 16.331 0.788 1.00 26.48 312 TRP A C 1
ATOM 2464 O O . TRP A 1 312 ? 12.107 16.559 1.907 1.00 26.48 312 TRP A O 1
ATOM 2474 N N . GLU A 1 313 ? 11.101 17.290 0.043 1.00 23.69 313 GLU A N 1
ATOM 2475 C CA . GLU A 1 313 ? 10.653 18.573 0.599 1.00 23.69 313 GLU A CA 1
ATOM 2476 C C . GLU A 1 313 ? 9.135 18.675 0.437 1.00 23.69 313 GLU A C 1
ATOM 2478 O O . GLU A 1 313 ? 8.608 18.718 -0.675 1.00 23.69 313 GLU A O 1
ATOM 2483 N N . VAL A 1 314 ? 8.419 18.741 1.561 1.00 27.75 314 VAL A N 1
ATOM 2484 C CA . VAL A 1 314 ? 7.003 19.112 1.575 1.00 27.75 314 VAL A CA 1
ATOM 2485 C C . VAL A 1 314 ? 6.931 20.635 1.502 1.00 27.75 314 VAL A C 1
ATOM 2487 O O . VAL A 1 314 ? 7.137 21.335 2.496 1.00 27.75 314 VAL A O 1
ATOM 2490 N N . GLY A 1 315 ? 6.648 21.165 0.313 1.00 25.81 315 GLY A N 1
ATOM 2491 C CA . GLY A 1 315 ? 6.313 22.576 0.154 1.00 25.81 315 GLY A CA 1
ATOM 2492 C C . GLY A 1 315 ? 5.039 22.892 0.939 1.00 25.81 315 GLY A C 1
ATOM 2493 O O . GLY A 1 315 ? 3.993 22.282 0.715 1.00 25.81 315 GLY A O 1
ATOM 2494 N N . LYS A 1 316 ? 5.103 23.842 1.877 1.00 27.70 316 LYS A N 1
ATOM 2495 C CA . LYS A 1 316 ? 3.906 24.321 2.580 1.00 27.70 316 LYS A CA 1
ATOM 2496 C C . LYS A 1 316 ? 2.932 24.921 1.557 1.00 27.70 316 LYS A C 1
ATOM 2498 O O . LYS A 1 316 ? 3.180 26.009 1.051 1.00 27.70 316 LYS A O 1
ATOM 2503 N N . GLY A 1 317 ? 1.819 24.232 1.296 1.00 30.42 317 GLY A N 1
ATOM 2504 C CA . GLY A 1 317 ? 0.640 24.816 0.644 1.00 30.42 317 GLY A CA 1
ATOM 2505 C C . GLY A 1 317 ? 0.294 24.355 -0.777 1.00 30.42 317 GLY A C 1
ATOM 2506 O O . GLY A 1 317 ? -0.517 25.017 -1.416 1.00 30.42 317 GLY A O 1
ATOM 2507 N N . THR A 1 318 ? 0.834 23.249 -1.299 1.00 23.75 318 THR A N 1
ATOM 2508 C CA . THR A 1 318 ? 0.365 22.663 -2.579 1.00 23.75 318 THR A CA 1
ATOM 2509 C C . THR A 1 318 ? 0.558 21.141 -2.597 1.00 23.75 318 THR A C 1
ATOM 2511 O O . THR A 1 318 ? 1.616 20.676 -2.180 1.00 23.75 318 THR A O 1
ATOM 2514 N N . PRO A 1 319 ? -0.405 20.332 -3.090 1.00 24.36 319 PRO A N 1
ATOM 2515 C CA . PRO A 1 319 ? -0.264 18.881 -3.162 1.00 24.36 319 PRO A CA 1
ATOM 2516 C C . PRO A 1 319 ? 0.441 18.505 -4.472 1.00 24.36 319 PRO A C 1
ATOM 2518 O O . PRO A 1 319 ? -0.144 17.884 -5.355 1.00 24.36 319 PRO A O 1
ATOM 2521 N N . ILE A 1 320 ? 1.681 18.958 -4.655 1.00 24.19 320 ILE A N 1
ATOM 2522 C CA . ILE A 1 320 ? 2.515 18.565 -5.796 1.00 24.19 320 ILE A CA 1
ATOM 2523 C C . ILE A 1 320 ? 3.913 18.264 -5.262 1.00 24.19 320 ILE A C 1
ATOM 2525 O O . ILE A 1 320 ? 4.609 19.152 -4.776 1.00 24.19 320 ILE A O 1
ATOM 2529 N N . CYS A 1 321 ? 4.306 16.994 -5.346 1.00 26.81 321 CYS A N 1
ATOM 2530 C CA . CYS A 1 321 ? 5.640 16.531 -4.980 1.00 26.81 321 CYS A CA 1
ATOM 2531 C C . CYS A 1 321 ? 6.606 16.824 -6.135 1.00 26.81 321 CYS A C 1
ATOM 2533 O O . CYS A 1 321 ? 6.385 16.368 -7.259 1.00 26.81 321 CYS A O 1
ATOM 2535 N N . PHE A 1 322 ? 7.680 17.564 -5.864 1.00 22.94 322 PHE A N 1
ATOM 2536 C CA . PHE A 1 322 ? 8.773 17.776 -6.813 1.00 22.94 322 PHE A CA 1
ATOM 2537 C C . PHE A 1 322 ? 10.012 16.992 -6.386 1.00 22.94 322 PHE A C 1
ATOM 2539 O O . PHE A 1 322 ? 10.349 16.929 -5.208 1.00 22.94 322 PHE A O 1
ATOM 2546 N N . TRP A 1 323 ? 10.717 16.442 -7.374 1.00 28.55 323 TRP A N 1
ATOM 2547 C CA . TRP A 1 323 ? 12.063 15.903 -7.208 1.00 28.55 323 TRP A CA 1
ATOM 2548 C C . TRP A 1 323 ? 13.070 17.039 -7.385 1.00 28.55 323 TRP A C 1
ATOM 2550 O O . TRP A 1 323 ? 13.062 17.708 -8.420 1.00 28.55 323 TRP A O 1
ATOM 2560 N N . LYS A 1 324 ? 13.956 17.248 -6.407 1.00 26.42 324 LYS A N 1
ATOM 2561 C CA . LYS A 1 324 ? 15.112 18.141 -6.548 1.00 26.42 324 LYS A CA 1
ATOM 2562 C C . LYS A 1 324 ? 16.386 17.306 -6.498 1.00 26.42 324 LYS A C 1
ATOM 2564 O O . LYS A 1 324 ? 16.740 16.773 -5.453 1.00 26.42 324 LYS A O 1
ATOM 2569 N N . VAL A 1 325 ? 17.069 17.197 -7.634 1.00 29.38 325 VAL A N 1
ATOM 2570 C CA . VAL A 1 325 ? 18.415 16.619 -7.719 1.00 29.38 325 VAL A CA 1
ATOM 2571 C C . VAL A 1 325 ? 19.403 17.747 -7.433 1.00 29.38 325 VAL A C 1
ATOM 2573 O O . VAL A 1 325 ? 19.507 18.685 -8.221 1.00 29.38 325 VAL A O 1
ATOM 2576 N N . ILE A 1 326 ? 20.096 17.699 -6.294 1.00 26.20 326 ILE A N 1
ATOM 2577 C CA . ILE A 1 326 ? 21.226 18.596 -6.018 1.00 26.20 326 ILE A CA 1
ATOM 2578 C C . ILE A 1 326 ? 22.506 17.794 -6.241 1.00 26.20 326 ILE A C 1
ATOM 2580 O O . ILE A 1 326 ? 22.841 16.922 -5.443 1.00 26.20 326 ILE A O 1
ATOM 2584 N N . LEU A 1 327 ? 23.213 18.096 -7.330 1.00 26.53 327 LEU A N 1
ATOM 2585 C CA . LEU A 1 327 ? 24.563 17.597 -7.575 1.00 26.53 327 LEU A CA 1
ATOM 2586 C C . LEU A 1 327 ? 25.539 18.423 -6.727 1.00 26.53 327 LEU A C 1
ATOM 2588 O O . LEU A 1 327 ? 25.652 19.637 -6.897 1.00 26.53 327 LEU A O 1
ATOM 2592 N N . GLY A 1 328 ? 26.204 17.781 -5.768 1.00 20.97 328 GLY A N 1
ATOM 2593 C CA . GLY A 1 328 ? 27.248 18.408 -4.964 1.00 20.97 328 GLY A CA 1
ATOM 2594 C C . GLY A 1 328 ? 28.594 18.342 -5.679 1.00 20.97 328 GLY A C 1
ATOM 2595 O O . GLY A 1 328 ? 29.199 17.279 -5.733 1.00 20.97 328 GLY A O 1
ATOM 2596 N N . GLY A 1 329 ? 29.072 19.477 -6.194 1.00 22.48 329 GLY A N 1
ATOM 2597 C CA . GLY A 1 329 ? 30.419 19.618 -6.751 1.00 22.48 329 GLY A CA 1
ATOM 2598 C C . GLY A 1 329 ? 30.634 20.983 -7.413 1.00 22.48 329 GLY A C 1
ATOM 2599 O O . GLY A 1 329 ? 30.217 21.181 -8.542 1.00 22.48 329 GLY A O 1
ATOM 2600 N N . PHE A 1 330 ? 31.315 21.887 -6.698 1.00 22.75 330 PHE A N 1
ATOM 2601 C CA . PHE A 1 330 ? 31.778 23.235 -7.089 1.00 22.75 330 PHE A CA 1
ATOM 2602 C C . PHE A 1 330 ? 30.748 24.386 -7.263 1.00 22.75 330 PHE A C 1
ATOM 2604 O O . PHE A 1 330 ? 29.850 24.351 -8.088 1.00 22.75 330 PHE A O 1
ATOM 2611 N N . CYS A 1 331 ? 30.978 25.428 -6.444 1.00 22.75 331 CYS A N 1
ATOM 2612 C CA . CYS A 1 331 ? 30.580 26.853 -6.450 1.00 22.75 331 CYS A CA 1
ATOM 2613 C C . CYS A 1 331 ? 29.269 27.314 -7.153 1.00 22.75 331 CYS A C 1
ATOM 2615 O O . CYS A 1 331 ? 29.143 27.183 -8.369 1.00 22.75 331 CYS A O 1
ATOM 2617 N N . PRO A 1 332 ? 28.336 27.995 -6.447 1.00 26.61 332 PRO A N 1
ATOM 2618 C CA . PRO A 1 332 ? 27.106 28.505 -7.046 1.00 26.61 332 PRO A CA 1
ATOM 2619 C C . PRO A 1 332 ? 27.369 29.794 -7.841 1.00 26.61 332 PRO A C 1
ATOM 2621 O O . PRO A 1 332 ? 27.663 30.841 -7.267 1.00 26.61 332 PRO A O 1
ATOM 2624 N N . GLN A 1 333 ? 27.191 29.754 -9.161 1.00 22.08 333 GLN A N 1
ATOM 2625 C CA . GLN A 1 333 ? 26.860 30.958 -9.924 1.00 22.08 333 GLN A CA 1
ATOM 2626 C C . GLN A 1 333 ? 25.338 31.097 -9.969 1.00 22.08 333 GLN A C 1
ATOM 2628 O O . GLN A 1 333 ? 24.625 30.238 -10.483 1.00 22.08 333 GLN A O 1
ATOM 2633 N N . PHE A 1 334 ? 24.846 32.183 -9.373 1.00 25.95 334 PHE A N 1
ATOM 2634 C CA . PHE A 1 334 ? 23.447 32.586 -9.416 1.00 25.95 334 PHE A CA 1
ATOM 2635 C C . PHE A 1 334 ? 23.016 32.825 -10.869 1.00 25.95 334 PHE A C 1
ATOM 2637 O O . PHE A 1 334 ? 23.442 33.794 -11.492 1.00 25.95 334 PHE A O 1
ATOM 2644 N N . LEU A 1 335 ? 22.136 31.971 -11.388 1.00 22.47 335 LEU A N 1
ATOM 2645 C CA . LEU A 1 335 ? 21.321 32.267 -12.564 1.00 22.47 335 LEU A CA 1
ATOM 2646 C C . LEU A 1 335 ? 19.917 32.630 -12.080 1.00 22.47 335 LEU A C 1
ATOM 2648 O O . LEU A 1 335 ? 19.087 31.770 -11.790 1.00 22.47 335 LEU A O 1
ATOM 2652 N N . THR A 1 336 ? 19.671 33.930 -11.947 1.00 24.91 336 THR A N 1
ATOM 2653 C CA . THR A 1 336 ? 18.330 34.500 -11.817 1.00 24.91 336 THR A CA 1
ATOM 2654 C C . THR A 1 336 ? 17.615 34.392 -13.164 1.00 24.91 336 THR A C 1
ATOM 2656 O O . THR A 1 336 ? 18.042 34.986 -14.151 1.00 24.91 336 THR A O 1
ATOM 2659 N N . LEU A 1 337 ? 16.513 33.639 -13.215 1.00 26.41 337 LEU A N 1
ATOM 2660 C CA . LEU A 1 337 ? 15.564 33.684 -14.332 1.00 26.41 337 LEU A CA 1
ATOM 2661 C C . LEU A 1 337 ? 14.435 34.689 -14.022 1.00 26.41 337 LEU A C 1
ATOM 2663 O O . LEU A 1 337 ? 14.066 34.838 -12.855 1.00 26.41 337 LEU A O 1
ATOM 2667 N N . PRO A 1 338 ? 13.907 35.403 -15.035 1.00 22.34 338 PRO A N 1
ATOM 2668 C CA . PRO A 1 338 ? 12.971 36.510 -14.843 1.00 22.34 338 PRO A CA 1
ATOM 2669 C C . PRO A 1 338 ? 11.546 36.014 -14.534 1.00 22.34 338 PRO A C 1
ATOM 2671 O O . PRO A 1 338 ? 11.175 34.921 -14.968 1.00 22.34 338 PRO A O 1
ATOM 2674 N N . PRO A 1 339 ? 10.709 36.814 -13.845 1.00 25.36 339 PRO A N 1
ATOM 2675 C CA . PRO A 1 339 ? 9.307 36.473 -13.641 1.00 25.36 339 PRO A CA 1
ATOM 2676 C C . PRO A 1 339 ? 8.512 36.665 -14.943 1.00 25.36 339 PRO A C 1
ATOM 2678 O O . PRO A 1 339 ? 8.722 37.636 -15.670 1.00 25.36 339 PRO A O 1
ATOM 2681 N N . TRP A 1 340 ? 7.578 35.754 -15.218 1.00 27.33 340 TRP A N 1
ATOM 2682 C CA . TRP A 1 340 ? 6.541 35.904 -16.248 1.00 27.33 340 TRP A CA 1
ATOM 2683 C C . TRP A 1 340 ? 5.137 35.790 -15.617 1.00 27.33 340 TRP A C 1
ATOM 2685 O O . TRP A 1 340 ? 5.014 35.264 -14.511 1.00 27.33 340 TRP A O 1
ATOM 2695 N N . PRO A 1 341 ? 4.101 36.352 -16.270 1.00 27.92 341 PRO A N 1
ATOM 2696 C CA . PRO A 1 341 ? 3.162 37.278 -15.644 1.00 27.92 341 PRO A CA 1
ATOM 2697 C C . PRO A 1 341 ? 1.846 36.647 -15.182 1.00 27.92 341 PRO A C 1
ATOM 2699 O O . PRO A 1 341 ? 1.451 35.562 -15.612 1.00 27.92 341 PRO A O 1
ATOM 2702 N N . ASP A 1 342 ? 1.159 37.422 -14.344 1.00 32.25 342 ASP A N 1
ATOM 2703 C CA . ASP A 1 342 ? -0.198 37.241 -13.839 1.00 32.25 342 ASP A CA 1
ATOM 2704 C C . ASP A 1 342 ? -1.195 36.664 -14.855 1.00 32.25 342 ASP A C 1
ATOM 2706 O O . ASP A 1 342 ? -1.360 37.163 -15.972 1.00 32.25 342 ASP A O 1
ATOM 2710 N N . ARG A 1 343 ? -1.987 35.689 -14.394 1.00 27.58 343 ARG A N 1
ATOM 2711 C CA . ARG A 1 343 ? -3.343 35.461 -14.904 1.00 27.58 343 ARG A CA 1
ATOM 2712 C C . ARG A 1 343 ? -4.331 35.358 -13.750 1.00 27.58 343 ARG A C 1
ATOM 2714 O O . ARG A 1 343 ? -4.420 34.337 -13.085 1.00 27.58 343 ARG A O 1
ATOM 2721 N N . GLY A 1 344 ? -5.104 36.432 -13.605 1.00 24.42 344 GLY A N 1
ATOM 2722 C CA . GLY A 1 344 ? -6.563 36.362 -13.664 1.00 24.42 344 GLY A CA 1
ATOM 2723 C C . GLY A 1 344 ? -7.266 35.662 -12.509 1.00 24.42 344 GLY A C 1
ATOM 2724 O O . GLY A 1 344 ? -7.572 34.477 -12.581 1.00 24.42 344 GLY A O 1
ATOM 2725 N N . LEU A 1 345 ? -7.629 36.469 -11.514 1.00 24.12 345 LEU A N 1
ATOM 2726 C CA . LEU A 1 345 ? -8.714 36.219 -10.573 1.00 24.12 345 LEU A CA 1
ATOM 27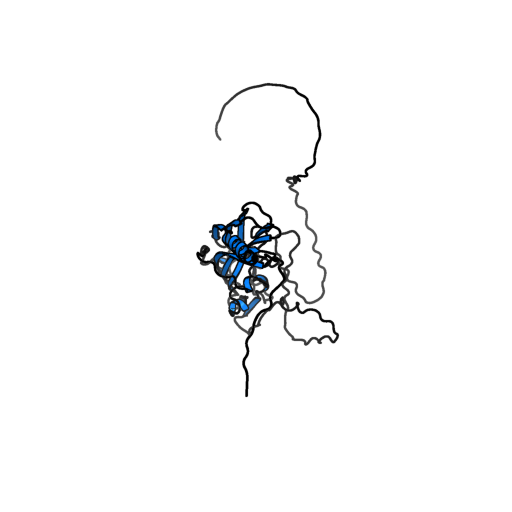27 C C . LEU A 1 345 ? -9.979 35.680 -11.268 1.00 24.12 345 LEU A C 1
ATOM 2729 O O . LEU A 1 345 ? -10.536 36.345 -12.137 1.00 24.12 345 LEU A O 1
ATOM 2733 N N . TRP A 1 346 ? -10.495 34.558 -10.770 1.00 24.88 346 TRP A N 1
ATOM 2734 C CA . TRP A 1 346 ? -11.935 34.334 -10.642 1.00 24.88 346 TRP A CA 1
ATOM 2735 C C . TRP A 1 346 ? -12.216 34.022 -9.176 1.00 24.88 346 TRP A C 1
ATOM 2737 O O . TRP A 1 346 ? -11.849 32.975 -8.649 1.00 24.88 346 TRP A O 1
ATOM 2747 N N . THR A 1 347 ? -12.793 35.006 -8.494 1.00 24.75 347 THR A N 1
ATOM 2748 C CA . THR A 1 347 ? -13.346 34.867 -7.152 1.00 24.75 347 THR A CA 1
ATOM 2749 C C . THR A 1 347 ? -14.763 34.332 -7.269 1.00 24.75 347 THR A C 1
ATOM 2751 O O . THR A 1 347 ? -15.594 35.021 -7.852 1.00 24.75 347 THR A O 1
ATOM 2754 N N . ASP A 1 348 ? -15.064 33.211 -6.620 1.00 24.53 348 ASP A N 1
ATOM 2755 C CA . ASP A 1 348 ? -16.403 32.995 -6.079 1.00 24.53 348 ASP A CA 1
ATOM 2756 C C . ASP A 1 348 ? -16.308 32.859 -4.563 1.00 24.53 348 ASP A C 1
ATOM 2758 O O . ASP A 1 348 ? -15.644 31.988 -3.999 1.00 24.53 348 ASP A O 1
ATOM 2762 N N . LYS A 1 349 ? -16.927 33.841 -3.909 1.00 24.22 349 LYS A N 1
ATOM 2763 C CA . LYS A 1 349 ? -17.049 33.981 -2.466 1.00 24.22 349 LYS A CA 1
ATOM 2764 C C . LYS A 1 349 ? -18.102 33.003 -1.957 1.00 24.22 349 LYS A C 1
ATOM 2766 O O . LYS A 1 349 ? -19.268 33.147 -2.305 1.00 24.22 349 LYS A O 1
ATOM 2771 N N . VAL A 1 350 ? -17.744 32.159 -0.994 1.00 26.34 350 VAL A N 1
ATOM 2772 C CA . VAL A 1 350 ? -18.681 31.731 0.056 1.00 26.34 350 VAL A CA 1
ATOM 2773 C C . VAL A 1 350 ? -17.941 31.809 1.388 1.00 26.34 350 VAL A C 1
ATOM 2775 O O . VAL A 1 350 ? -17.005 31.058 1.647 1.00 26.34 350 VAL A O 1
ATOM 2778 N N . GLY A 1 351 ? -18.300 32.815 2.187 1.00 26.64 351 GLY A N 1
ATOM 2779 C CA . GLY A 1 351 ? -17.691 33.092 3.486 1.00 26.64 351 GLY A CA 1
ATOM 2780 C C . GLY A 1 351 ? -18.152 32.124 4.587 1.00 26.64 351 GLY A C 1
ATOM 2781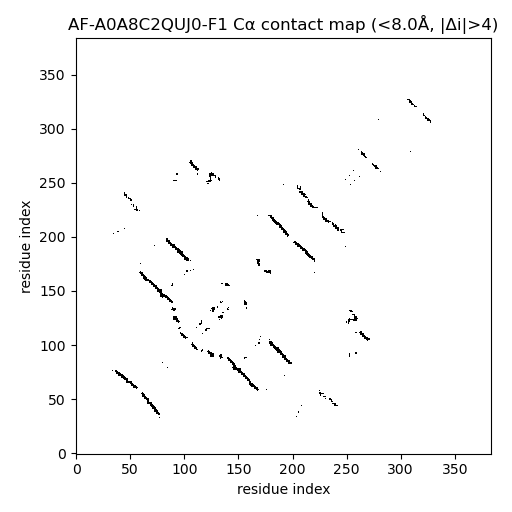 O O . GLY A 1 351 ? -19.205 31.497 4.459 1.00 26.64 351 GLY A O 1
ATOM 2782 N N . PRO A 1 352 ? -17.383 32.016 5.684 1.00 25.81 352 PRO A N 1
ATOM 2783 C CA . PRO A 1 352 ? -17.630 31.066 6.761 1.00 25.81 352 PRO A CA 1
ATOM 2784 C C . PRO A 1 352 ? -18.685 31.591 7.743 1.00 25.81 352 PRO A C 1
ATOM 2786 O O . PRO A 1 352 ? -18.595 32.716 8.234 1.00 25.81 352 PRO A O 1
ATOM 2789 N N . THR A 1 353 ? -19.667 30.757 8.083 1.00 25.73 353 THR A N 1
ATOM 2790 C CA . THR A 1 353 ? -20.586 31.011 9.199 1.00 25.73 353 THR A CA 1
ATOM 2791 C C . THR A 1 353 ? -19.960 30.470 10.483 1.00 25.73 353 THR A C 1
ATOM 2793 O O . THR A 1 353 ? -19.903 29.263 10.703 1.00 25.73 353 THR A O 1
ATOM 2796 N N . SER A 1 354 ? -19.468 31.370 11.335 1.00 26.52 354 SER A N 1
ATOM 2797 C CA . SER A 1 354 ? -19.126 31.067 12.722 1.00 26.52 354 SER A CA 1
ATOM 2798 C C . SER A 1 354 ? -20.379 31.206 13.590 1.00 26.52 354 SER A C 1
ATOM 2800 O O . SER A 1 354 ? -21.050 32.237 13.602 1.00 26.52 354 SER A O 1
ATOM 2802 N N . VAL A 1 355 ? -20.713 30.144 14.320 1.00 25.05 355 VAL A N 1
ATOM 2803 C CA . VAL A 1 355 ? -21.746 30.167 15.358 1.00 25.05 355 VAL A CA 1
ATOM 2804 C C . VAL A 1 355 ? -21.079 30.609 16.655 1.00 25.05 355 VAL A C 1
ATOM 2806 O O . VAL A 1 355 ? -20.260 29.881 17.215 1.00 25.05 355 VAL A O 1
ATOM 2809 N N . ARG A 1 356 ? -21.430 31.805 17.135 1.00 23.91 356 ARG A N 1
ATOM 2810 C CA . ARG A 1 356 ? -21.143 32.259 18.499 1.00 23.91 356 ARG A CA 1
ATOM 2811 C C . ARG A 1 356 ? -22.465 32.547 19.199 1.00 23.91 356 ARG A C 1
ATOM 2813 O O . ARG A 1 356 ? -23.254 33.375 18.756 1.00 23.91 356 ARG A O 1
ATOM 2820 N N . THR A 1 357 ? -22.699 31.812 20.273 1.00 23.47 357 THR A N 1
ATOM 2821 C CA . THR A 1 357 ? -23.796 31.967 21.224 1.00 23.47 357 THR A CA 1
ATOM 2822 C C . THR A 1 357 ? -23.585 33.232 22.053 1.00 23.47 357 THR A C 1
ATOM 2824 O O . THR A 1 357 ? -22.514 33.366 22.635 1.00 23.47 357 THR A O 1
ATOM 2827 N N . GLU A 1 358 ? -24.594 34.100 22.176 1.00 24.16 358 GLU A N 1
ATOM 2828 C CA . GLU A 1 358 ? -24.864 34.847 23.415 1.00 24.16 358 GLU A CA 1
ATOM 2829 C C . GLU A 1 358 ? -26.264 35.487 23.439 1.00 24.16 358 GLU A C 1
ATOM 2831 O O . GLU A 1 358 ? -26.933 35.647 22.422 1.00 24.16 358 GLU A O 1
ATOM 2836 N N . LEU A 1 359 ? -26.727 35.722 24.667 1.00 23.08 359 LEU A N 1
ATOM 2837 C CA . LEU A 1 359 ? -28.103 35.885 25.133 1.00 23.08 359 LEU A CA 1
ATOM 2838 C C . LEU A 1 359 ? -28.754 37.265 24.884 1.00 23.08 359 LEU A C 1
ATOM 2840 O O . LEU A 1 359 ? -28.087 38.285 24.957 1.00 23.08 359 LEU A O 1
ATOM 2844 N N . LYS A 1 360 ? -30.104 37.229 24.843 1.00 22.78 360 LYS A N 1
ATOM 2845 C CA . LYS A 1 360 ? -31.115 38.203 25.346 1.00 22.78 360 LYS A CA 1
ATOM 2846 C C . LYS A 1 360 ? -30.971 39.671 24.884 1.00 22.78 360 LYS A C 1
ATOM 2848 O O . LYS A 1 360 ? -30.037 40.369 25.237 1.00 22.78 360 LYS A O 1
ATOM 2853 N N . THR A 1 361 ? -31.989 40.274 24.273 1.00 25.06 361 THR A N 1
ATOM 2854 C CA . THR A 1 361 ? -33.172 40.800 24.988 1.00 25.06 361 THR A CA 1
ATOM 2855 C C . THR A 1 361 ? -34.173 41.411 23.990 1.00 25.06 361 THR A C 1
ATOM 2857 O O . THR A 1 361 ? -33.761 42.065 23.046 1.00 25.06 361 THR A O 1
ATOM 2860 N N . GLY A 1 362 ? -35.474 41.230 24.262 1.00 24.06 362 GLY A N 1
ATOM 2861 C CA . GLY A 1 362 ? -36.518 42.269 24.197 1.00 24.06 362 GLY A CA 1
ATOM 2862 C C . GLY A 1 362 ? -36.955 42.882 22.855 1.00 24.06 362 GLY A C 1
ATOM 2863 O O . GLY A 1 362 ? -36.175 43.515 22.164 1.00 24.06 362 GLY A O 1
ATOM 2864 N N . GLY A 1 363 ? -38.276 42.881 22.619 1.00 25.42 363 GLY A N 1
ATOM 2865 C CA . GLY A 1 363 ? -38.938 44.077 22.071 1.00 25.42 363 GLY A CA 1
ATOM 2866 C C . GLY A 1 363 ? -39.719 43.933 20.763 1.00 25.42 363 GLY A C 1
ATOM 2867 O O . GLY A 1 363 ? -39.220 44.256 19.701 1.00 25.42 363 GLY A O 1
ATOM 2868 N N . ALA A 1 364 ? -40.978 43.514 20.899 1.00 26.11 364 ALA A N 1
ATOM 2869 C CA . ALA A 1 364 ? -42.188 44.133 20.342 1.00 26.11 364 ALA A CA 1
ATOM 2870 C C . ALA A 1 364 ? -42.242 44.717 18.900 1.00 26.11 364 ALA A C 1
ATOM 2872 O O . ALA A 1 364 ? -41.651 45.742 18.593 1.00 26.11 364 ALA A O 1
ATOM 2873 N N . ALA A 1 365 ? -43.244 44.190 18.176 1.00 27.75 365 ALA A N 1
ATOM 2874 C CA . ALA A 1 365 ? -44.327 44.912 17.480 1.00 27.75 365 ALA A CA 1
ATOM 2875 C C . ALA A 1 365 ? -44.118 45.539 16.081 1.00 27.75 365 ALA A C 1
ATOM 2877 O O . ALA A 1 365 ? -43.146 46.224 15.802 1.00 27.75 365 ALA A O 1
ATOM 2878 N N . GLY A 1 366 ? -45.175 45.403 15.258 1.00 27.38 366 GLY A N 1
ATOM 2879 C CA . GLY A 1 366 ? -45.449 46.214 14.056 1.00 27.38 366 GLY A CA 1
ATOM 2880 C C . GLY A 1 366 ? -45.422 45.404 12.752 1.00 27.38 366 GLY A C 1
ATOM 2881 O O . GLY A 1 366 ? -44.366 45.267 12.165 1.00 27.38 366 GLY A O 1
ATOM 2882 N N . ARG A 1 367 ? -46.467 44.674 12.333 1.00 27.78 367 ARG A N 1
ATOM 2883 C CA . ARG A 1 367 ? -47.784 45.094 11.792 1.00 27.78 367 ARG A CA 1
ATOM 2884 C C . ARG A 1 367 ? -47.711 45.692 10.370 1.00 27.78 367 ARG A C 1
ATOM 2886 O O . ARG A 1 367 ? -47.024 46.684 10.176 1.00 27.78 367 ARG A O 1
ATOM 2893 N N . ARG A 1 368 ? -48.624 45.186 9.512 1.00 30.09 368 ARG A N 1
ATOM 2894 C CA . ARG A 1 368 ? -49.146 45.713 8.219 1.00 30.09 368 ARG A CA 1
ATOM 2895 C C . ARG A 1 368 ? -48.293 45.414 6.984 1.00 30.09 368 ARG A C 1
ATOM 2897 O O . ARG A 1 368 ? -47.082 45.475 7.062 1.00 30.09 368 ARG A O 1
ATOM 2904 N N . HIS A 1 369 ? -48.829 45.204 5.787 1.00 30.59 369 HIS A N 1
ATOM 2905 C CA . HIS A 1 369 ? -50.130 44.831 5.194 1.00 30.59 369 HIS A CA 1
ATOM 2906 C C . HIS A 1 369 ? -49.857 44.931 3.681 1.00 30.59 369 HIS A C 1
ATOM 2908 O O . HIS A 1 369 ? -49.043 45.758 3.278 1.00 30.59 369 HIS A O 1
ATOM 2914 N N . GLY A 1 370 ? -50.614 44.206 2.862 1.00 28.92 370 GLY A N 1
ATOM 2915 C CA . GLY A 1 370 ? -50.826 44.561 1.457 1.00 28.92 370 GLY A CA 1
ATOM 2916 C C . GLY A 1 370 ? -50.366 43.453 0.517 1.00 28.92 370 GLY A C 1
ATOM 2917 O O . GLY A 1 370 ? -49.180 43.359 0.237 1.00 28.92 370 GLY A O 1
ATOM 2918 N N . THR A 1 371 ? -51.172 42.415 0.302 1.00 31.53 371 THR A N 1
ATOM 2919 C CA . THR A 1 371 ? -52.262 42.307 -0.693 1.00 31.53 371 THR A CA 1
ATOM 2920 C C . THR A 1 371 ? -51.798 42.295 -2.140 1.00 31.53 371 THR A C 1
ATOM 2922 O O . THR A 1 371 ? -51.180 43.244 -2.605 1.00 31.53 371 THR A O 1
ATOM 2925 N N . ASP A 1 372 ? -52.324 41.266 -2.808 1.00 33.00 372 ASP A N 1
ATOM 2926 C CA . ASP A 1 372 ? -52.854 41.294 -4.165 1.00 33.00 372 ASP A CA 1
ATOM 2927 C C . ASP A 1 372 ? -51.865 41.312 -5.330 1.00 33.00 372 ASP A C 1
ATOM 2929 O O . ASP A 1 372 ? -50.867 42.013 -5.334 1.00 33.00 372 ASP A O 1
ATOM 2933 N N . GLN A 1 373 ? -52.123 40.611 -6.424 1.00 33.69 373 GLN A N 1
ATOM 2934 C CA . GLN A 1 373 ? -53.052 39.529 -6.764 1.00 33.69 373 GLN A CA 1
ATOM 2935 C C . GLN A 1 373 ? -52.688 39.182 -8.219 1.00 33.69 373 GLN A C 1
ATOM 2937 O O . GLN A 1 373 ? -52.254 40.081 -8.927 1.00 33.69 373 GLN A O 1
ATOM 2942 N N . THR A 1 374 ? -52.885 37.916 -8.617 1.00 33.34 374 THR A N 1
ATOM 2943 C CA . THR A 1 374 ? -53.361 37.457 -9.951 1.00 33.34 374 THR A CA 1
ATOM 2944 C C . THR A 1 374 ? -52.663 38.000 -11.229 1.00 33.34 374 THR A C 1
ATOM 2946 O O . THR A 1 374 ? -52.253 39.133 -11.361 1.00 33.34 374 THR A O 1
ATOM 2949 N N . ASN A 1 375 ? -52.494 37.266 -12.321 1.00 33.66 375 ASN A N 1
ATOM 2950 C CA . ASN A 1 375 ? -53.160 36.088 -12.838 1.00 33.66 375 ASN A CA 1
ATOM 2951 C C . ASN A 1 375 ? -52.330 35.594 -14.043 1.00 33.66 375 ASN A C 1
ATOM 2953 O O . ASN A 1 375 ? -51.697 36.407 -14.704 1.00 33.66 375 ASN A O 1
ATOM 2957 N N . GLN A 1 376 ? -52.396 34.283 -14.309 1.00 33.97 376 GLN A N 1
ATOM 2958 C CA . GLN A 1 376 ? -52.723 33.646 -15.606 1.00 33.97 376 GLN A CA 1
ATOM 2959 C C . GLN A 1 376 ? -52.165 34.263 -16.914 1.00 33.97 376 GLN A C 1
ATOM 2961 O O . GLN A 1 376 ? -52.270 35.449 -17.155 1.00 33.97 376 GLN A O 1
ATOM 2966 N N . ARG A 1 377 ? -51.726 33.525 -17.936 1.00 32.38 377 ARG A N 1
ATOM 2967 C CA . ARG A 1 377 ? -51.812 32.105 -18.306 1.00 32.38 377 ARG A CA 1
ATOM 2968 C C . ARG A 1 377 ? -50.996 31.960 -19.607 1.00 32.38 377 ARG A C 1
ATOM 2970 O O . ARG A 1 377 ? -51.054 32.845 -20.444 1.00 32.38 377 ARG A O 1
ATOM 2977 N N . SER A 1 378 ? -50.380 30.789 -19.785 1.00 30.97 378 SER A N 1
ATOM 2978 C CA . SER A 1 378 ? -50.508 29.922 -20.974 1.00 30.97 378 SER A CA 1
ATOM 2979 C C . SER A 1 378 ? -50.245 30.501 -22.376 1.00 30.97 378 SER A C 1
ATOM 2981 O O . SER A 1 378 ? -51.084 31.223 -22.885 1.00 30.97 378 SER A O 1
ATOM 2983 N N . THR A 1 379 ? -49.201 30.022 -23.067 1.00 34.75 379 THR A N 1
ATOM 2984 C CA . THR A 1 379 ? -49.248 28.945 -24.097 1.00 34.75 379 THR A CA 1
ATOM 2985 C C . THR A 1 379 ? -47.903 28.872 -24.847 1.00 34.75 379 THR A C 1
ATOM 2987 O O . THR A 1 379 ? -47.557 29.793 -25.570 1.00 34.75 379 THR A O 1
ATOM 2990 N N . ARG A 1 380 ? -47.121 27.809 -24.597 1.00 37.62 380 ARG A N 1
ATOM 2991 C CA . ARG A 1 380 ? -46.695 26.718 -25.518 1.00 37.62 380 ARG A CA 1
ATOM 2992 C C . ARG A 1 380 ? -46.730 26.946 -27.064 1.00 37.62 380 ARG A C 1
ATOM 2994 O O . ARG A 1 380 ? -47.609 27.660 -27.525 1.00 37.62 380 ARG A O 1
ATOM 3001 N N . PRO A 1 381 ? -46.056 26.087 -27.865 1.00 54.31 381 PRO A N 1
ATOM 3002 C CA . PRO A 1 381 ? -44.629 26.085 -28.242 1.00 54.31 381 PRO A CA 1
ATOM 3003 C C . PRO A 1 381 ? -44.432 26.078 -29.787 1.00 54.31 381 PRO A C 1
ATOM 3005 O O . PRO A 1 381 ? -45.418 25.943 -30.499 1.00 54.31 381 PRO A O 1
ATOM 3008 N N . THR A 1 382 ? -43.186 26.113 -30.284 1.00 38.53 382 THR A N 1
ATOM 3009 C CA . THR A 1 382 ? -42.707 25.326 -31.454 1.00 38.53 382 THR A CA 1
ATOM 3010 C C . THR A 1 382 ? -41.228 25.605 -31.738 1.00 38.53 382 THR A C 1
ATOM 3012 O O . THR A 1 382 ? -40.841 26.763 -31.848 1.00 38.53 382 THR A O 1
ATOM 3015 N N . ASP A 1 383 ? -40.465 24.512 -31.792 1.00 42.75 383 ASP A N 1
ATOM 3016 C CA . ASP A 1 383 ? -39.389 24.129 -32.721 1.00 42.75 383 ASP A CA 1
ATOM 3017 C C . ASP A 1 383 ? -38.602 25.204 -33.494 1.00 42.75 383 ASP A C 1
ATOM 3019 O O . ASP A 1 383 ? -39.164 25.929 -34.312 1.00 42.75 383 ASP A O 1
ATOM 3023 N N . GLU A 1 384 ? -37.275 25.163 -33.312 1.00 43.44 384 GLU A N 1
ATOM 3024 C CA . GLU A 1 384 ? -36.261 24.919 -34.360 1.00 43.44 384 GLU A CA 1
ATOM 3025 C C . GLU A 1 384 ? -35.043 24.199 -33.757 1.00 43.44 384 GLU A C 1
ATOM 3027 O O . GLU A 1 384 ? -34.706 24.494 -32.582 1.00 43.44 384 GLU A O 1
#

Solvent-accessible surface area (backbone atoms only — not comparable to full-atom values): 24352 Å² total; per-residue (Å²): 137,86,82,88,80,89,82,84,87,86,79,92,87,83,92,79,89,80,90,72,83,82,78,80,73,60,66,68,54,52,55,52,53,52,63,74,45,52,42,75,80,45,76,50,62,40,50,50,94,52,56,64,47,78,45,43,90,47,93,60,34,41,34,41,38,48,42,41,39,37,39,38,35,34,38,36,39,53,54,36,55,74,88,43,39,37,39,37,32,37,31,30,20,43,55,42,76,46,35,39,37,34,30,66,84,57,20,35,38,33,50,40,45,65,52,54,75,73,60,78,36,77,33,32,4,46,28,67,80,75,59,71,38,25,37,45,83,67,53,20,35,49,79,50,69,31,61,40,94,53,67,48,75,52,74,36,36,48,74,48,65,57,70,58,76,43,58,30,26,57,91,90,50,95,52,80,58,56,34,34,33,36,38,42,36,42,38,30,36,43,35,35,37,33,42,33,31,74,86,77,70,48,74,42,82,76,42,29,35,40,41,55,51,63,44,31,34,44,33,42,54,89,45,59,82,75,62,27,68,44,84,38,74,56,59,70,75,68,68,42,45,75,50,96,64,72,70,84,81,59,74,50,28,53,39,87,58,23,48,84,76,54,48,38,56,39,59,46,56,65,68,76,82,79,62,66,82,54,67,75,84,82,83,85,83,85,75,82,89,73,91,80,91,82,80,86,82,78,86,79,85,73,85,90,77,90,73,79,62,80,62,90,64,86,62,92,87,59,102,69,87,64,89,59,86,57,81,85,77,83,81,90,76,87,79,86,76,82,91,80,81,91,78,79,90,81,86,82,89,81,82,86,86,80,89,78,90,82,81,88,80,89,83,83,88,84,85,89,83,84,81,87,74,89,76,90,77,90,82,88,89,83,90,133

Mean predicted aligned error: 17.3 Å